Protein AF-H0E6A9-F1 (afdb_monomer_lite)

Sequence (700 aa):
MALLVPATAGAHVERPSYWPDPAPDTSISPPAGGKVPAIRDLYTALDEAPVGTTRVVCQGAVPSRTAVDAASRKLAKTRASYKKQRRAARRAKASKAKLRTLERQFRKRERKGKSAVRRARSSYAAAVAAHPSIARLRRSLDAARGAGYRFRPSEKARPLSAAEADRLLRFNERLLSACAYQEIQPAVTASGNNDRVVVMPGVYTEPTSRKKPKYDPACRKYQTFSDYPRRAGAATYTYHWYCPNDANLVAVIGRKPGTTPAPDPPRLNRRGIPDVGPCVRCNLQLEGSGLTADDTVVEAGDPKAGNSGPSAAGHAKDVAIGAQRADGFVLRNVSARHALEHGIYVIETDGYMLDRFKAFYNGEYGTLTFVSDHGVQQQCEAKGHGDSGLYPGAPPETGEQRTPGEPQRYNQEVRYCDSYHNAAGWSATNGNAVWIHHNRFYDNSLGLTTDVATSAGHPGFPGDSLLIENNEFYSNNFNVFAKGSDVKGKLPYPVGTGMWIAGGNAHIVRNNHFWDNWRRGAMLFSVPDVLVCAPGSGNVQDTCDPLKLSTSHRNRFYDNTMGRSPSGQAAPNGQDFWWDAFPLSQANCWYRNSGPGPLITSPSQLPSCNDGRDPGASIGIADLGNEGELLSCIVSFETRNYDPAQCPWFSTPPKPSARAAQRQAVARAQASPFEGKIRDFCEGRPDAPICRRLDAALEG

InterPro domains:
  IPR011050 Pectin lyase fold/virulence factor [SSF51126] (180-597)
  IPR012334 Pectin lyase fold [G3DSA:2.160.20.10] (176-577)
  IPR039448 Right handed beta helix domain [PF13229] (343-522)

Structure (mmCIF, N/CA/C/O backbone):
data_AF-H0E6A9-F1
#
_entry.id   AF-H0E6A9-F1
#
loop_
_atom_site.group_PDB
_atom_site.id
_atom_site.type_symbol
_atom_site.label_atom_id
_atom_site.label_alt_id
_atom_site.label_comp_id
_atom_site.label_asym_id
_atom_site.label_entity_id
_atom_site.label_seq_id
_atom_site.pdbx_PDB_ins_code
_atom_site.Cartn_x
_atom_site.Cartn_y
_atom_site.Cartn_z
_atom_site.occupancy
_atom_site.B_iso_or_equiv
_atom_site.auth_seq_id
_atom_site.auth_comp_id
_atom_site.auth_asym_id
_atom_site.auth_atom_id
_atom_site.pdbx_PDB_model_num
ATOM 1 N N . MET A 1 1 ? 35.174 -13.270 -7.343 1.00 34.12 1 MET A N 1
ATOM 2 C CA . MET A 1 1 ? 34.497 -13.319 -6.031 1.00 34.12 1 MET A CA 1
ATOM 3 C C . MET A 1 1 ? 34.932 -12.100 -5.236 1.00 34.12 1 MET A C 1
ATOM 5 O O . MET A 1 1 ? 36.070 -12.060 -4.801 1.00 34.12 1 MET A O 1
ATOM 9 N N . ALA A 1 2 ? 34.059 -11.106 -5.086 1.00 20.41 2 ALA A N 1
ATOM 10 C CA . ALA A 1 2 ? 34.214 -10.024 -4.120 1.00 20.41 2 ALA A CA 1
ATOM 11 C C . ALA A 1 2 ? 32.819 -9.716 -3.572 1.00 20.41 2 ALA A C 1
ATOM 13 O O . ALA A 1 2 ? 31.885 -9.421 -4.316 1.00 20.41 2 ALA A O 1
ATOM 14 N N . LEU A 1 3 ? 32.681 -9.937 -2.270 1.00 29.67 3 LEU A N 1
ATOM 15 C CA . LEU A 1 3 ? 31.459 -9.832 -1.495 1.00 29.67 3 LEU A CA 1
ATOM 16 C C . LEU A 1 3 ? 30.981 -8.378 -1.445 1.00 29.67 3 LEU A C 1
ATOM 18 O O . LEU A 1 3 ? 31.529 -7.564 -0.710 1.00 29.67 3 LEU A O 1
ATOM 22 N N . LEU A 1 4 ? 29.909 -8.064 -2.168 1.00 26.69 4 LEU A N 1
ATOM 23 C CA . LEU A 1 4 ? 29.113 -6.873 -1.886 1.00 26.69 4 LEU A CA 1
ATOM 24 C C . LEU A 1 4 ? 28.336 -7.133 -0.598 1.00 26.69 4 LEU A C 1
ATOM 26 O O . LEU A 1 4 ? 27.492 -8.018 -0.565 1.00 26.69 4 LEU A O 1
ATOM 30 N N . VAL A 1 5 ? 28.597 -6.405 0.478 1.00 22.89 5 VAL A N 1
ATOM 31 C CA . VAL A 1 5 ? 27.679 -6.340 1.622 1.00 22.89 5 VAL A CA 1
ATOM 32 C C . VAL A 1 5 ? 26.592 -5.324 1.245 1.00 22.89 5 VAL A C 1
ATOM 34 O O . VAL A 1 5 ? 26.882 -4.129 1.267 1.00 22.89 5 VAL A O 1
ATOM 37 N N . PRO A 1 6 ? 25.356 -5.717 0.868 1.00 27.22 6 PRO A N 1
ATOM 38 C CA . PRO A 1 6 ? 24.249 -4.803 1.042 1.00 27.22 6 PRO A CA 1
ATOM 39 C C . PRO A 1 6 ? 24.097 -4.619 2.552 1.00 27.22 6 PRO A C 1
ATOM 41 O O . PRO A 1 6 ? 24.268 -5.568 3.325 1.00 27.22 6 PRO A O 1
ATOM 44 N N . ALA A 1 7 ? 23.833 -3.383 2.968 1.00 26.41 7 ALA A N 1
ATOM 45 C CA . ALA A 1 7 ? 23.393 -3.083 4.319 1.00 26.41 7 ALA A CA 1
ATOM 46 C C . ALA A 1 7 ? 22.410 -4.168 4.782 1.00 26.41 7 ALA A C 1
ATOM 48 O O . ALA A 1 7 ? 21.511 -4.545 4.034 1.00 26.41 7 ALA A O 1
ATOM 49 N N . THR A 1 8 ? 22.638 -4.707 5.975 1.00 29.27 8 THR A N 1
ATOM 50 C CA . THR A 1 8 ? 21.812 -5.730 6.616 1.00 29.27 8 THR A CA 1
ATOM 51 C C . THR A 1 8 ? 20.376 -5.213 6.788 1.00 29.27 8 THR A C 1
ATOM 53 O O . THR A 1 8 ? 20.048 -4.632 7.821 1.00 29.27 8 THR A O 1
ATOM 56 N N . ALA A 1 9 ? 19.558 -5.371 5.750 1.00 36.91 9 ALA A N 1
ATOM 57 C CA . ALA A 1 9 ? 18.118 -5.147 5.710 1.00 36.91 9 ALA A CA 1
ATOM 58 C C . ALA A 1 9 ? 17.478 -6.531 5.814 1.00 36.91 9 ALA A C 1
ATOM 60 O O . ALA A 1 9 ? 17.473 -7.286 4.848 1.00 36.91 9 ALA A O 1
ATOM 61 N N . GLY A 1 10 ? 17.137 -6.958 7.027 1.00 40.38 10 GLY A N 1
ATOM 62 C CA . GLY A 1 10 ? 16.828 -8.358 7.299 1.00 40.38 10 GLY A CA 1
ATOM 63 C C . GLY A 1 10 ? 15.355 -8.740 7.161 1.00 40.38 10 GLY A C 1
ATOM 64 O O . GLY A 1 10 ? 15.066 -9.927 7.299 1.00 40.38 10 GLY A O 1
ATOM 65 N N . ALA A 1 11 ? 14.449 -7.805 6.844 1.00 44.78 11 ALA A N 1
ATOM 66 C CA . ALA A 1 11 ? 13.128 -8.162 6.314 1.00 44.78 11 ALA A CA 1
ATOM 67 C C . ALA A 1 11 ? 13.139 -8.259 4.771 1.00 44.78 11 ALA A C 1
ATOM 69 O O . ALA A 1 11 ? 12.446 -9.120 4.230 1.00 44.78 11 ALA A O 1
ATOM 70 N N . HIS A 1 12 ? 14.022 -7.511 4.097 1.00 43.16 12 HIS A N 1
ATOM 71 C CA . HIS A 1 12 ? 14.256 -7.586 2.649 1.00 43.16 12 HIS A CA 1
ATOM 72 C C . HIS A 1 12 ? 15.278 -8.654 2.204 1.00 43.16 12 HIS A C 1
ATOM 74 O O . HIS A 1 12 ? 15.504 -8.841 1.009 1.00 43.16 12 HIS A O 1
ATOM 80 N N . VAL A 1 13 ? 15.903 -9.413 3.120 1.00 51.69 13 VAL A N 1
ATOM 81 C CA . VAL A 1 13 ? 16.529 -10.688 2.721 1.00 51.69 13 VAL A CA 1
ATOM 82 C C . VAL A 1 13 ? 15.393 -11.667 2.424 1.00 51.69 13 VAL A C 1
ATOM 84 O O . VAL A 1 13 ? 14.993 -12.456 3.284 1.00 51.69 13 VAL A O 1
ATOM 87 N N . GLU A 1 14 ? 14.842 -11.558 1.217 1.00 62.97 14 GLU A N 1
ATOM 88 C CA . GLU A 1 14 ? 13.687 -12.328 0.784 1.00 62.97 14 GLU A CA 1
ATOM 89 C C . GLU A 1 14 ? 13.986 -13.815 0.923 1.00 62.97 14 GLU A C 1
ATOM 91 O O . GLU A 1 14 ? 14.928 -14.372 0.338 1.00 62.97 14 GLU A O 1
ATOM 96 N N . ARG A 1 15 ? 13.172 -14.467 1.755 1.00 80.12 15 ARG A N 1
ATOM 97 C CA . ARG A 1 15 ? 13.122 -15.918 1.746 1.00 80.12 15 ARG A CA 1
ATOM 98 C C . ARG A 1 15 ? 12.682 -16.375 0.356 1.00 80.12 15 ARG A C 1
ATOM 100 O O . ARG A 1 15 ? 11.879 -15.692 -0.287 1.00 80.12 15 ARG A O 1
ATOM 107 N N . PRO A 1 16 ? 13.091 -17.577 -0.053 1.00 84.69 16 PRO A N 1
ATOM 108 C CA . PRO A 1 16 ? 12.432 -18.263 -1.146 1.00 84.69 16 PRO A CA 1
ATOM 109 C C . PRO A 1 16 ? 10.920 -18.306 -0.905 1.00 84.69 16 PRO A C 1
ATOM 111 O O . PRO A 1 16 ? 10.467 -18.850 0.108 1.00 84.69 16 PRO A O 1
ATOM 114 N N . SER A 1 17 ? 10.167 -17.692 -1.813 1.00 88.69 17 SER A N 1
ATOM 115 C CA . SER A 1 17 ? 8.723 -17.500 -1.679 1.00 88.69 17 SER A CA 1
ATOM 116 C C . SER A 1 17 ? 7.972 -18.186 -2.820 1.00 88.69 17 SER A C 1
ATOM 118 O O . SER A 1 17 ? 8.546 -18.458 -3.879 1.00 88.69 17 SER A O 1
ATOM 120 N N . TYR A 1 18 ? 6.709 -18.529 -2.566 1.00 91.81 18 TYR A N 1
ATOM 121 C CA . TYR A 1 18 ? 5.914 -19.407 -3.425 1.00 91.81 18 TYR A CA 1
ATOM 122 C C . TYR A 1 18 ? 4.518 -18.843 -3.673 1.00 91.81 18 TYR A C 1
ATOM 124 O O . TYR A 1 18 ? 3.909 -18.253 -2.784 1.00 91.81 18 TYR A O 1
ATOM 132 N N . TRP A 1 19 ? 3.986 -19.062 -4.871 1.00 93.12 19 TRP A N 1
ATOM 133 C CA . TRP A 1 19 ? 2.619 -18.677 -5.190 1.00 93.12 19 TRP A CA 1
ATOM 134 C C . TRP A 1 19 ? 1.625 -19.542 -4.407 1.00 93.12 19 TRP A C 1
ATOM 136 O O . TRP A 1 19 ? 1.797 -20.771 -4.358 1.00 93.12 19 TRP A O 1
ATOM 146 N N . PRO A 1 20 ? 0.591 -18.936 -3.798 1.00 89.56 20 PRO A N 1
ATOM 147 C CA . PRO A 1 20 ? -0.464 -19.686 -3.141 1.00 89.56 20 PRO A CA 1
ATOM 148 C C . PRO A 1 20 ? -1.244 -20.541 -4.144 1.00 89.56 20 PRO A C 1
ATOM 150 O O . PRO A 1 20 ? -1.184 -20.333 -5.356 1.00 89.56 20 PRO A O 1
ATOM 153 N N . ASP A 1 21 ? -1.973 -21.522 -3.617 1.00 82.50 21 ASP A N 1
ATOM 154 C CA . ASP A 1 21 ? -3.003 -22.206 -4.393 1.00 82.50 21 ASP A CA 1
ATOM 155 C C . ASP A 1 21 ? -4.144 -21.205 -4.652 1.00 82.50 21 ASP A C 1
ATOM 157 O O . ASP A 1 21 ? -4.641 -20.624 -3.685 1.00 82.50 21 ASP A O 1
ATOM 161 N N . PRO A 1 22 ? -4.555 -20.968 -5.911 1.00 82.38 22 PRO A N 1
ATOM 162 C CA . PRO A 1 22 ? -5.678 -20.083 -6.206 1.00 82.38 22 PRO A CA 1
ATOM 163 C C . PRO A 1 22 ? -7.036 -20.681 -5.802 1.00 82.38 22 PRO A C 1
ATOM 165 O O . PRO A 1 22 ? -8.061 -20.017 -5.957 1.00 82.38 22 PRO A O 1
ATOM 168 N N . ALA A 1 23 ? -7.098 -21.940 -5.354 1.00 89.75 23 ALA A N 1
ATOM 169 C CA . ALA A 1 23 ? -8.316 -22.534 -4.825 1.00 89.75 23 ALA A CA 1
ATOM 170 C C . ALA A 1 23 ? -8.589 -22.057 -3.386 1.00 89.75 23 ALA A C 1
ATOM 172 O O . ALA A 1 23 ? -7.686 -22.043 -2.547 1.00 89.75 23 ALA A O 1
ATOM 173 N N . PRO A 1 24 ? -9.851 -21.732 -3.048 1.00 94.00 24 PRO A N 1
ATOM 174 C CA . PRO A 1 24 ? -10.186 -21.320 -1.697 1.00 94.00 24 PRO A CA 1
ATOM 175 C C . PRO A 1 24 ? -9.999 -22.468 -0.694 1.00 94.00 24 PRO A C 1
ATOM 177 O O . PRO A 1 24 ? -10.385 -23.613 -0.943 1.00 94.00 24 PRO A O 1
ATOM 180 N N . ASP A 1 25 ? -9.508 -22.142 0.499 1.00 94.81 25 ASP A N 1
ATOM 181 C CA . ASP A 1 25 ? -9.465 -23.053 1.637 1.00 94.81 25 ASP A CA 1
ATOM 182 C C . ASP A 1 25 ? -10.876 -23.269 2.190 1.00 94.81 25 ASP A C 1
ATOM 184 O O . ASP A 1 25 ? -11.448 -22.425 2.887 1.00 94.81 25 ASP A O 1
ATOM 188 N N . THR A 1 26 ? -11.435 -24.431 1.866 1.00 96.38 26 THR A N 1
ATOM 189 C CA . THR A 1 26 ? -12.784 -24.854 2.259 1.00 96.38 26 THR A CA 1
ATOM 190 C C . THR A 1 26 ? -12.840 -25.522 3.635 1.00 96.38 26 THR A C 1
ATOM 192 O O . THR A 1 26 ? -13.921 -25.920 4.071 1.00 96.38 26 THR A O 1
ATOM 195 N N . SER A 1 27 ? -11.715 -25.616 4.361 1.00 94.81 27 SER A N 1
ATOM 196 C CA . SER A 1 27 ? -11.695 -26.147 5.734 1.00 94.81 27 SER A CA 1
ATOM 197 C C . SER A 1 27 ? -12.315 -25.194 6.761 1.00 94.81 27 SER A C 1
ATOM 199 O O . SER A 1 27 ? -12.627 -25.604 7.882 1.00 94.81 27 SER A O 1
ATOM 201 N N . ILE A 1 28 ? -12.524 -23.929 6.384 1.00 95.81 28 ILE A N 1
ATOM 202 C CA . ILE A 1 28 ? -13.215 -22.923 7.190 1.00 95.81 28 ILE A CA 1
ATOM 203 C C . ILE A 1 28 ? -14.432 -22.368 6.446 1.00 95.81 28 ILE A C 1
ATOM 205 O O . ILE A 1 28 ? -14.509 -22.407 5.221 1.00 95.81 28 ILE A O 1
ATOM 209 N N . SER A 1 29 ? -15.403 -21.848 7.200 1.00 94.38 29 SER A N 1
ATOM 210 C CA . SER A 1 29 ? -16.614 -21.237 6.649 1.00 94.38 29 SER A CA 1
ATOM 211 C C . SER A 1 29 ? -16.754 -19.785 7.126 1.00 94.38 29 SER A C 1
ATOM 213 O O . SER A 1 29 ? -16.726 -19.560 8.342 1.00 94.38 29 SER A O 1
ATOM 215 N N . PRO A 1 30 ? -16.916 -18.807 6.213 1.00 95.06 30 PRO A N 1
ATOM 216 C CA . PRO A 1 30 ? -16.799 -18.953 4.755 1.00 95.06 30 PRO A CA 1
ATOM 217 C C . PRO A 1 30 ? -15.380 -19.384 4.314 1.00 95.06 30 PRO A C 1
ATOM 219 O O . PRO A 1 30 ? -14.433 -19.122 5.058 1.00 95.06 30 PRO A O 1
ATOM 222 N N . PRO A 1 31 ? -15.221 -20.008 3.127 1.00 97.25 31 PRO A N 1
ATOM 223 C CA . PRO A 1 31 ? -13.901 -20.338 2.586 1.00 97.25 31 PRO A CA 1
ATOM 224 C C . PRO A 1 31 ? -13.012 -19.095 2.448 1.00 97.25 31 PRO A C 1
ATOM 226 O O . PRO A 1 31 ? -13.521 -18.016 2.131 1.00 97.25 31 PRO A O 1
ATOM 229 N N . ALA A 1 32 ? -11.710 -19.240 2.693 1.00 97.25 32 ALA A N 1
ATOM 230 C CA . ALA A 1 32 ? -10.724 -18.165 2.529 1.00 97.25 32 ALA A CA 1
ATOM 231 C C . ALA A 1 32 ? -9.963 -18.299 1.209 1.00 97.25 32 ALA A C 1
ATOM 233 O O . ALA A 1 32 ? -9.689 -19.414 0.786 1.00 97.25 32 ALA A O 1
ATOM 234 N N . GLY A 1 33 ? -9.604 -17.180 0.579 1.00 96.62 33 GLY A N 1
ATOM 235 C CA . GLY A 1 33 ? -8.980 -17.184 -0.747 1.00 96.62 33 GLY A CA 1
ATOM 236 C C . GLY A 1 33 ? -9.971 -17.436 -1.893 1.00 96.62 33 GLY A C 1
ATOM 237 O O . GLY A 1 33 ? -11.189 -17.289 -1.745 1.00 96.62 33 GLY A O 1
ATOM 238 N N . GLY A 1 34 ? -9.438 -17.755 -3.066 1.00 95.62 34 GLY A N 1
ATOM 239 C CA . GLY A 1 34 ? -10.080 -17.968 -4.359 1.00 95.62 34 GLY A CA 1
ATOM 240 C C . GLY A 1 34 ? -10.665 -16.725 -5.017 1.00 95.62 34 GLY A C 1
ATOM 241 O O . GLY A 1 34 ? -11.229 -16.813 -6.107 1.00 95.62 34 GLY A O 1
ATOM 242 N N . LYS A 1 35 ? -10.631 -15.582 -4.328 1.00 96.94 35 LYS A N 1
ATOM 243 C CA . LYS A 1 35 ? -11.203 -14.310 -4.772 1.00 96.94 35 LYS A CA 1
ATOM 244 C C . LYS A 1 35 ? -10.812 -13.179 -3.833 1.00 96.94 35 LYS A C 1
ATOM 246 O O . LYS A 1 35 ? -10.443 -13.389 -2.679 1.00 96.94 35 LYS A O 1
ATOM 251 N N . VAL A 1 36 ? -11.034 -11.960 -4.308 1.00 98.00 36 VAL A N 1
ATOM 252 C CA . VAL A 1 36 ? -10.960 -10.753 -3.487 1.00 98.00 36 VAL A CA 1
ATOM 253 C C . VAL A 1 36 ? -11.974 -10.851 -2.330 1.00 98.00 36 VAL A C 1
ATOM 255 O O . VAL A 1 36 ? -13.167 -11.070 -2.584 1.00 98.00 36 VAL A O 1
ATOM 258 N N . PRO A 1 37 ? -11.555 -10.680 -1.062 1.00 97.62 37 PRO A N 1
ATOM 259 C CA . PRO A 1 37 ? -12.461 -10.747 0.077 1.00 97.62 37 PRO A CA 1
ATOM 260 C C . PRO A 1 37 ? -13.415 -9.548 0.114 1.00 97.62 37 PRO A C 1
ATOM 262 O O . PRO A 1 37 ? -13.054 -8.408 -0.190 1.00 97.62 37 PRO A O 1
ATOM 265 N N . ALA A 1 38 ? -14.653 -9.798 0.542 1.00 96.81 38 ALA A N 1
ATOM 266 C CA . ALA A 1 38 ? -15.632 -8.742 0.761 1.00 96.81 38 ALA A CA 1
ATOM 267 C C . ALA A 1 38 ? -15.358 -8.002 2.079 1.00 96.81 38 ALA A C 1
ATOM 269 O O . ALA A 1 38 ? -15.115 -8.612 3.120 1.00 96.81 38 ALA A O 1
ATOM 270 N N . ILE A 1 39 ? -15.472 -6.676 2.048 1.00 97.94 39 ILE A N 1
ATOM 271 C CA . ILE A 1 39 ? -15.332 -5.831 3.236 1.00 97.94 39 ILE A CA 1
ATOM 272 C C . ILE A 1 39 ? -16.617 -5.915 4.064 1.00 97.94 39 ILE A C 1
ATOM 274 O O . ILE A 1 39 ? -17.703 -5.599 3.574 1.00 97.94 39 ILE A O 1
ATOM 278 N N . ARG A 1 40 ? -16.498 -6.272 5.345 1.00 97.44 40 ARG A N 1
ATOM 279 C CA . ARG A 1 40 ? -17.616 -6.220 6.298 1.00 97.44 40 ARG A CA 1
ATOM 280 C C . ARG A 1 40 ? -17.833 -4.788 6.777 1.00 97.44 40 ARG A C 1
ATOM 282 O O . ARG A 1 40 ? -16.883 -4.110 7.160 1.00 97.44 40 ARG A O 1
ATOM 289 N N . ASP A 1 41 ? -19.080 -4.325 6.794 1.00 97.12 41 ASP A N 1
ATOM 290 C CA . ASP A 1 41 ? -19.422 -2.957 7.206 1.00 97.12 41 ASP A CA 1
ATOM 291 C C . ASP A 1 41 ? -19.028 -2.692 8.675 1.00 97.12 41 ASP A C 1
ATOM 293 O O . ASP A 1 41 ? -19.238 -3.543 9.547 1.00 97.12 41 ASP A O 1
ATOM 297 N N . LEU A 1 42 ? -18.462 -1.519 8.978 1.00 98.06 42 LEU A N 1
ATOM 298 C CA . LEU A 1 42 ? -18.048 -1.126 10.333 1.00 98.06 42 LEU A CA 1
ATOM 299 C C . LEU A 1 42 ? -19.191 -1.235 11.360 1.00 98.06 42 LEU A C 1
ATOM 301 O O . LEU A 1 42 ? -18.975 -1.696 12.478 1.00 98.06 42 LEU A O 1
ATOM 305 N N . TYR A 1 43 ? -20.421 -0.864 10.997 1.00 97.94 43 TYR A N 1
ATOM 306 C CA . TYR A 1 43 ? -21.578 -0.868 11.898 1.00 97.94 43 TYR A CA 1
ATOM 307 C C . TYR A 1 43 ? -22.041 -2.274 12.303 1.00 97.94 43 TYR A C 1
ATOM 309 O O . TYR A 1 43 ? -22.777 -2.402 13.283 1.00 97.94 43 TYR A O 1
ATOM 317 N N . THR A 1 44 ? -21.578 -3.317 11.606 1.00 97.31 44 THR A N 1
ATOM 318 C CA . THR A 1 44 ? -21.801 -4.725 11.984 1.00 97.31 44 THR A CA 1
ATOM 319 C C . THR A 1 44 ? -20.747 -5.248 12.963 1.00 97.31 44 THR A C 1
ATOM 321 O O . THR A 1 44 ? -20.846 -6.375 13.422 1.00 97.31 44 THR A O 1
ATOM 324 N N . ALA A 1 45 ? -19.734 -4.453 13.334 1.00 97.25 45 ALA A N 1
ATOM 325 C CA . ALA A 1 45 ? -18.637 -4.931 14.180 1.00 97.25 45 ALA A CA 1
ATOM 326 C C . ALA A 1 45 ? -19.069 -5.337 15.597 1.00 97.25 45 ALA A C 1
ATOM 328 O O . ALA A 1 45 ? -18.389 -6.126 16.237 1.00 97.25 45 ALA A O 1
ATOM 329 N N . LEU A 1 46 ? -20.181 -4.805 16.101 1.00 97.06 46 LEU A N 1
ATOM 330 C CA . LEU A 1 46 ? -20.738 -5.184 17.405 1.00 97.06 46 LEU A CA 1
ATOM 331 C C . LEU A 1 46 ? -21.960 -6.105 17.272 1.00 97.06 46 LEU A C 1
ATOM 333 O O . LEU A 1 46 ? -22.718 -6.238 18.231 1.00 97.06 46 LEU A O 1
ATOM 337 N N . ASP A 1 47 ? -22.196 -6.650 16.078 1.00 95.06 47 ASP A N 1
ATOM 338 C CA . ASP A 1 47 ? -23.185 -7.696 15.852 1.00 95.06 47 ASP A CA 1
ATOM 339 C C . ASP A 1 47 ? -22.528 -9.059 16.099 1.00 95.06 47 ASP A C 1
ATOM 341 O O . ASP A 1 47 ? -21.465 -9.344 15.552 1.00 95.06 47 ASP A O 1
ATOM 345 N N . GLU A 1 48 ? -23.151 -9.875 16.944 1.00 90.94 48 GLU A N 1
ATOM 346 C CA . GLU A 1 48 ? -22.670 -11.212 17.313 1.00 90.94 48 GLU A CA 1
ATOM 347 C C . GLU A 1 48 ? -23.262 -12.312 16.412 1.00 90.94 48 GLU A C 1
ATOM 349 O O . GLU A 1 48 ? -22.910 -13.478 16.565 1.00 90.94 48 GLU A O 1
ATOM 354 N N . ALA A 1 49 ? -24.170 -11.970 15.484 1.00 91.19 49 ALA A N 1
ATOM 355 C CA . ALA A 1 49 ? -24.781 -12.941 14.575 1.00 91.19 49 ALA A CA 1
ATOM 356 C C . ALA A 1 49 ? -23.838 -13.463 13.465 1.00 91.19 49 ALA A C 1
ATOM 358 O O . ALA A 1 49 ? -23.898 -14.660 13.168 1.00 91.19 49 ALA A O 1
ATOM 359 N N . PRO A 1 50 ? -22.985 -12.638 12.816 1.00 90.00 50 PRO A N 1
ATOM 360 C CA . PRO A 1 50 ? -22.010 -13.130 11.842 1.00 90.00 50 PRO A CA 1
ATOM 361 C C . PRO A 1 50 ? -20.915 -13.995 12.482 1.00 90.00 50 PRO A C 1
ATOM 363 O O . PRO A 1 50 ? -20.571 -13.823 13.647 1.00 90.00 50 PRO A O 1
ATOM 366 N N . VAL A 1 51 ? -20.305 -14.886 11.694 1.00 91.12 51 VAL A N 1
ATOM 367 C CA . VAL A 1 51 ? -19.170 -15.707 12.150 1.00 91.12 51 VAL A CA 1
ATOM 368 C C . VAL A 1 51 ? -17.962 -14.828 12.495 1.00 91.12 51 VAL A C 1
ATOM 370 O O . VAL A 1 51 ? -17.616 -13.902 11.754 1.00 91.12 51 VAL A O 1
ATOM 373 N N . GLY A 1 52 ? -17.286 -15.187 13.587 1.00 94.44 52 GLY A N 1
ATOM 374 C CA . GLY A 1 52 ? -16.087 -14.523 14.090 1.00 94.44 52 GLY A CA 1
ATOM 375 C C . GLY A 1 52 ? -16.370 -13.649 15.311 1.00 94.44 52 GLY A C 1
ATOM 376 O O . GLY A 1 52 ? -17.507 -13.376 15.674 1.00 94.44 52 GLY A O 1
ATOM 377 N N . THR A 1 53 ? -15.306 -13.220 15.975 1.00 97.06 53 THR A N 1
ATOM 378 C CA . THR A 1 53 ? -15.339 -12.368 17.164 1.00 97.06 53 THR A CA 1
ATOM 379 C C . THR A 1 53 ? -14.667 -11.034 16.861 1.00 97.06 53 THR A C 1
ATOM 381 O O . THR A 1 53 ? -13.555 -10.984 16.325 1.00 97.06 53 THR A O 1
ATOM 384 N N . THR A 1 54 ? -15.306 -9.937 17.264 1.00 98.50 54 THR A N 1
ATOM 385 C CA . THR A 1 54 ? -14.716 -8.598 17.182 1.00 98.50 54 THR A CA 1
ATOM 386 C C . THR A 1 54 ? -13.893 -8.282 18.421 1.00 98.50 54 THR A C 1
ATOM 388 O O . THR A 1 54 ? -14.376 -8.355 19.549 1.00 98.50 54 THR A O 1
ATOM 391 N N . ARG A 1 55 ? -12.652 -7.847 18.203 1.00 98.56 55 ARG A N 1
ATOM 392 C CA . ARG A 1 55 ? -11.765 -7.298 19.233 1.00 98.56 55 ARG A CA 1
ATOM 393 C C . ARG A 1 55 ? -11.592 -5.813 18.990 1.00 98.56 55 ARG A C 1
ATOM 395 O O . ARG A 1 55 ? -11.197 -5.405 17.901 1.00 98.56 55 ARG A O 1
ATOM 402 N N . VAL A 1 56 ? -11.891 -5.009 20.004 1.00 98.81 56 VAL A N 1
ATOM 403 C CA . VAL A 1 56 ? -11.779 -3.554 19.908 1.00 98.81 56 VAL A CA 1
ATOM 404 C C . VAL A 1 56 ? -10.516 -3.075 20.616 1.00 98.81 56 VAL A C 1
ATOM 406 O O . VAL A 1 56 ? -10.282 -3.404 21.784 1.00 98.81 56 VAL A O 1
ATOM 409 N N . VAL A 1 57 ? -9.731 -2.280 19.892 1.00 98.88 57 VAL A N 1
ATOM 410 C CA . VAL A 1 57 ? -8.505 -1.628 20.357 1.00 98.88 57 VAL A CA 1
ATOM 411 C C . VAL A 1 57 ? -8.782 -0.138 20.544 1.00 98.88 57 VAL A C 1
ATOM 413 O O . VAL A 1 57 ? -9.365 0.493 19.662 1.00 98.88 57 VAL A O 1
ATOM 416 N N . CYS A 1 58 ? -8.377 0.442 21.672 1.00 98.62 58 CYS A N 1
ATOM 417 C CA . CYS A 1 58 ? -8.528 1.873 21.932 1.00 98.62 58 CYS A CA 1
ATOM 418 C C . CYS A 1 58 ? -7.338 2.455 22.697 1.00 98.62 58 CYS A C 1
ATOM 420 O O . CYS A 1 58 ? -6.659 1.770 23.457 1.00 98.62 58 CYS A O 1
ATOM 422 N N . GLN A 1 59 ? -7.105 3.757 22.533 1.00 94.38 59 GLN A N 1
ATOM 423 C CA . GLN A 1 59 ? -6.014 4.444 23.213 1.00 94.38 59 GLN A CA 1
ATOM 424 C C . GLN A 1 59 ? -6.475 5.001 24.565 1.00 94.38 59 GLN A C 1
ATOM 426 O O . GLN A 1 59 ? -7.235 5.969 24.612 1.00 94.38 59 GLN A O 1
ATOM 431 N N . GLY A 1 60 ? -5.950 4.444 25.656 1.00 92.06 60 GLY A N 1
ATOM 432 C CA . GLY A 1 60 ? -6.233 4.888 27.023 1.00 92.06 60 GLY A CA 1
ATOM 433 C C . GLY A 1 60 ? -7.157 3.948 27.799 1.00 92.06 60 GLY A C 1
ATOM 434 O O . GLY A 1 60 ? -7.551 2.885 27.326 1.00 92.06 60 GLY A O 1
ATOM 435 N N . ALA A 1 61 ? -7.455 4.324 29.043 1.00 94.06 61 ALA A N 1
ATOM 436 C CA . ALA A 1 61 ? -8.300 3.529 29.925 1.00 94.06 61 ALA A CA 1
ATOM 437 C C . ALA A 1 61 ? -9.790 3.779 29.648 1.00 94.06 61 ALA A C 1
ATOM 439 O O . ALA A 1 61 ? -10.248 4.925 29.631 1.00 94.06 61 ALA A O 1
ATOM 440 N N . VAL A 1 62 ? -10.562 2.698 29.520 1.00 96.75 62 VAL A N 1
ATOM 441 C CA . VAL A 1 62 ? -12.012 2.764 29.305 1.00 96.75 62 VAL A CA 1
ATOM 442 C C . VAL A 1 62 ? -12.710 3.352 30.543 1.00 96.75 62 VAL A C 1
ATOM 444 O O . VAL A 1 62 ? -12.539 2.832 31.652 1.00 96.75 62 VAL A O 1
ATOM 447 N N . PRO A 1 63 ? -13.534 4.409 30.401 1.00 95.94 63 PRO A N 1
ATOM 448 C CA . PRO A 1 63 ? -14.267 4.980 31.525 1.00 95.94 63 PRO A CA 1
ATOM 449 C C . PRO A 1 63 ? -15.210 3.970 32.194 1.00 95.94 63 PRO A C 1
ATOM 451 O O . PRO A 1 63 ? -16.003 3.293 31.539 1.00 95.94 63 PRO A O 1
ATOM 454 N N . SER A 1 64 ? -15.186 3.911 33.527 1.00 94.00 64 SER A N 1
ATOM 455 C CA . SER A 1 64 ? -16.020 2.975 34.288 1.00 94.00 64 SER A CA 1
ATOM 456 C C . SER A 1 64 ? -17.467 3.457 34.450 1.00 94.00 64 SER A C 1
ATOM 458 O O . SER A 1 64 ? -17.731 4.592 34.855 1.00 94.00 64 SER A O 1
ATOM 460 N N . ARG A 1 65 ? -18.430 2.550 34.238 1.00 94.19 65 ARG A N 1
ATOM 461 C CA . ARG A 1 65 ? -19.862 2.786 34.508 1.00 94.19 65 ARG A CA 1
ATOM 462 C C . ARG A 1 65 ? -20.282 2.493 35.950 1.00 94.19 65 ARG A C 1
ATOM 464 O O . ARG A 1 65 ? -21.430 2.758 36.313 1.00 94.19 65 ARG A O 1
ATOM 471 N N . THR A 1 66 ? -19.370 2.035 36.809 1.00 95.88 66 THR A N 1
ATOM 472 C CA . THR A 1 66 ? -19.682 1.562 38.170 1.00 95.88 66 THR A CA 1
ATOM 473 C C . THR A 1 66 ? -20.481 2.571 38.997 1.00 95.88 66 THR A C 1
ATOM 475 O O . THR A 1 66 ? -21.448 2.193 39.662 1.00 95.88 66 THR A O 1
ATOM 478 N N . ALA A 1 67 ? -20.148 3.866 38.932 1.00 95.50 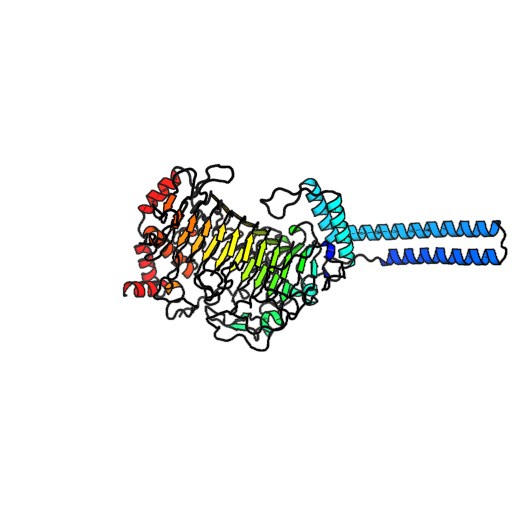67 ALA A N 1
ATOM 479 C CA . ALA A 1 67 ? -20.879 4.911 39.654 1.00 95.50 67 ALA A CA 1
ATOM 480 C C . ALA A 1 67 ? -22.320 5.094 39.139 1.00 95.50 67 ALA A C 1
ATOM 482 O O . ALA A 1 67 ? -23.253 5.268 39.932 1.00 95.50 67 ALA A O 1
ATOM 483 N N . VAL A 1 68 ? -22.518 5.017 37.818 1.00 96.25 68 VAL A N 1
ATOM 484 C CA . VAL A 1 68 ? -23.842 5.078 37.180 1.00 96.25 68 VAL A CA 1
ATOM 485 C C . VAL A 1 68 ? -24.682 3.883 37.617 1.00 96.25 68 VAL A C 1
ATOM 487 O O . VAL A 1 68 ? -25.839 4.054 38.019 1.00 96.25 68 VAL A O 1
ATOM 490 N N . ASP A 1 69 ? -24.095 2.690 37.601 1.00 96.88 69 ASP A N 1
ATOM 491 C CA . ASP A 1 69 ? -24.793 1.451 37.927 1.00 96.88 69 ASP A CA 1
ATOM 492 C C . ASP A 1 69 ? -25.120 1.368 39.418 1.00 96.88 69 ASP A C 1
ATOM 494 O O . ASP A 1 69 ? -26.243 1.028 39.794 1.00 96.88 69 ASP A O 1
ATOM 498 N N . ALA A 1 70 ? -24.191 1.765 40.291 1.00 97.31 70 ALA A N 1
ATOM 499 C CA . ALA A 1 70 ? -24.420 1.843 41.729 1.00 97.31 70 ALA A CA 1
ATOM 500 C C . ALA A 1 70 ? -25.551 2.829 42.072 1.00 97.31 70 ALA A C 1
ATOM 502 O O . ALA A 1 70 ? -26.467 2.489 42.833 1.00 97.31 70 ALA A O 1
ATOM 503 N N . ALA A 1 71 ? -25.544 4.026 41.472 1.00 96.81 71 ALA A N 1
ATOM 504 C CA . ALA A 1 71 ? -26.609 5.010 41.654 1.00 96.81 71 ALA A CA 1
ATOM 505 C C . ALA A 1 71 ? -27.962 4.492 41.130 1.00 96.81 71 ALA A C 1
ATOM 507 O O . ALA A 1 71 ? -28.991 4.651 41.798 1.00 96.81 71 ALA A O 1
ATOM 508 N N . SER A 1 72 ? -27.958 3.819 39.975 1.00 97.38 72 SER A N 1
ATOM 509 C CA . SER A 1 72 ? -29.159 3.252 39.348 1.00 97.38 72 SER A CA 1
ATOM 510 C C . SER A 1 72 ? -29.747 2.111 40.182 1.00 97.38 72 SER A C 1
ATOM 512 O O . SER A 1 72 ? -30.945 2.124 40.482 1.00 97.38 72 SER A O 1
ATOM 514 N N . ARG A 1 73 ? -28.907 1.188 40.671 1.00 97.88 73 ARG A N 1
ATOM 515 C CA . ARG A 1 73 ? -29.306 0.116 41.600 1.00 97.88 73 ARG A CA 1
ATOM 516 C C . ARG A 1 73 ? -29.887 0.679 42.898 1.00 97.88 73 ARG A C 1
ATOM 518 O O . ARG A 1 73 ? -30.922 0.203 43.366 1.00 97.88 73 ARG A O 1
ATOM 525 N N . LYS A 1 74 ? -29.282 1.726 43.473 1.00 97.31 74 LYS A N 1
ATOM 526 C CA . LYS A 1 74 ? -29.789 2.385 44.693 1.00 97.31 74 LYS A CA 1
ATOM 527 C C . LYS A 1 74 ? -31.160 3.036 44.475 1.00 97.31 74 LYS A C 1
ATOM 529 O O . LYS A 1 74 ? -32.046 2.921 45.330 1.00 97.31 74 LYS A O 1
ATOM 534 N N . LEU A 1 75 ? -31.367 3.685 43.328 1.00 97.38 75 LEU A N 1
ATOM 535 C CA . LEU A 1 75 ? -32.669 4.238 42.948 1.00 97.38 75 LEU A CA 1
ATOM 536 C C . LEU A 1 75 ? -33.721 3.131 42.756 1.00 97.38 75 LEU A C 1
ATOM 538 O O . LEU A 1 75 ? -34.836 3.257 43.268 1.00 97.38 75 LEU A O 1
ATOM 542 N N . ALA A 1 76 ? -33.364 2.025 42.096 1.00 97.38 76 ALA A N 1
ATOM 543 C CA . ALA A 1 76 ? -34.243 0.866 41.929 1.00 97.38 76 ALA A CA 1
ATOM 544 C C . ALA A 1 76 ? -34.651 0.252 43.282 1.00 97.38 76 ALA A C 1
ATOM 546 O O . ALA A 1 76 ? -35.844 0.072 43.540 1.00 97.38 76 ALA A O 1
ATOM 547 N N . LYS A 1 77 ? -33.692 0.047 44.200 1.00 97.19 77 LYS A N 1
ATOM 548 C CA . LYS A 1 77 ? -33.961 -0.411 45.578 1.00 97.19 77 LYS A CA 1
ATOM 549 C C . LYS A 1 77 ? -34.883 0.548 46.339 1.00 97.19 77 LYS A C 1
ATOM 551 O O . LYS A 1 77 ? -35.792 0.103 47.034 1.00 97.19 77 LYS A O 1
ATOM 556 N N . THR A 1 78 ? -34.708 1.862 46.167 1.00 96.25 78 THR A N 1
ATOM 557 C CA . THR A 1 78 ? -35.582 2.882 46.780 1.00 96.25 78 THR A CA 1
ATOM 558 C C . THR A 1 78 ? -37.029 2.752 46.289 1.00 96.25 78 THR A C 1
ATOM 560 O O . THR A 1 78 ? -37.961 2.783 47.095 1.00 96.25 78 THR A O 1
ATOM 563 N N . ARG A 1 79 ? -37.230 2.550 44.979 1.00 97.12 79 ARG A N 1
ATOM 564 C CA . ARG A 1 79 ? -38.555 2.320 44.373 1.00 97.12 79 ARG A CA 1
ATOM 565 C C . ARG A 1 79 ? -39.192 1.015 44.848 1.00 97.12 79 ARG A C 1
ATOM 567 O O . ARG A 1 79 ? -40.374 1.005 45.187 1.00 97.12 79 ARG A O 1
ATOM 574 N N . ALA A 1 80 ? -38.419 -0.067 44.908 1.00 97.00 80 ALA A N 1
ATOM 575 C CA . ALA A 1 80 ? -38.890 -1.361 45.399 1.00 97.00 80 ALA A CA 1
ATOM 576 C C . ALA A 1 80 ? -39.291 -1.299 46.885 1.00 97.00 80 ALA A C 1
ATOM 578 O O . ALA A 1 80 ? -40.376 -1.753 47.253 1.00 97.00 80 ALA A O 1
ATOM 579 N N . SER A 1 81 ? -38.467 -0.660 47.723 1.00 96.31 81 SER A N 1
ATOM 580 C CA . SER A 1 81 ? -38.741 -0.472 49.153 1.00 96.31 81 SER A CA 1
ATOM 581 C C . SER A 1 81 ? -40.028 0.324 49.389 1.00 96.31 81 SER A C 1
ATOM 583 O O . SER A 1 81 ? -40.887 -0.113 50.153 1.00 96.31 81 SER A O 1
ATOM 585 N N . TYR A 1 82 ? -40.243 1.421 48.652 1.00 96.50 82 TYR A N 1
ATOM 586 C CA . TYR A 1 82 ? -41.498 2.174 48.726 1.00 96.50 82 TYR A CA 1
ATOM 587 C C . TYR A 1 82 ? -42.717 1.337 48.313 1.00 96.50 82 TYR A C 1
ATOM 589 O O . TYR A 1 82 ? -43.730 1.361 49.013 1.00 96.50 82 TYR A O 1
ATOM 597 N N . LYS A 1 83 ? -42.629 0.547 47.228 1.00 96.31 83 LYS A N 1
ATOM 598 C CA . LYS A 1 83 ? -43.715 -0.371 46.830 1.00 96.31 83 LYS A CA 1
ATOM 599 C C . LYS A 1 83 ? -44.057 -1.351 47.962 1.00 96.31 83 LYS A C 1
ATOM 601 O O . LYS A 1 83 ? -45.239 -1.541 48.254 1.00 96.31 83 LYS A O 1
ATOM 606 N N . LYS A 1 84 ? -43.047 -1.923 48.632 1.00 96.44 84 LYS A N 1
ATOM 607 C CA . LYS A 1 84 ? -43.228 -2.830 49.782 1.00 96.44 84 LYS A CA 1
ATOM 608 C C . LYS A 1 84 ? -43.875 -2.115 50.974 1.00 96.44 84 LYS A C 1
ATOM 610 O O . LYS A 1 84 ? -44.892 -2.583 51.479 1.00 96.44 84 LYS A O 1
ATOM 615 N N . GLN A 1 85 ? -43.348 -0.957 51.373 1.00 95.19 85 GLN A N 1
ATOM 616 C CA . GLN A 1 85 ? -43.872 -0.167 52.494 1.00 95.19 85 GLN A CA 1
ATOM 617 C C . GLN A 1 85 ? -45.312 0.301 52.255 1.00 95.19 85 GLN A C 1
ATOM 619 O O . GLN A 1 85 ? -46.151 0.206 53.146 1.00 95.19 85 GLN A O 1
ATOM 624 N N . ARG A 1 86 ? -45.632 0.750 51.036 1.00 95.25 86 ARG A N 1
ATOM 625 C CA . ARG A 1 86 ? -46.987 1.178 50.667 1.00 95.25 86 ARG A CA 1
ATOM 626 C C . ARG A 1 86 ? -47.983 0.018 50.711 1.00 95.25 86 ARG A C 1
ATOM 628 O O . ARG A 1 86 ? -49.101 0.209 51.181 1.00 95.25 86 ARG A O 1
ATOM 635 N N . ARG A 1 87 ? -47.593 -1.178 50.249 1.00 94.94 87 ARG A N 1
ATOM 636 C CA . ARG A 1 87 ? -48.418 -2.398 50.361 1.00 94.94 87 ARG A CA 1
ATOM 637 C C . ARG A 1 87 ? -48.660 -2.777 51.824 1.00 94.94 87 ARG A C 1
ATOM 639 O O . ARG A 1 87 ? -49.804 -3.020 52.190 1.00 94.94 87 ARG A O 1
ATOM 646 N N . ALA A 1 88 ? -47.616 -2.767 52.654 1.00 94.44 88 ALA A N 1
ATOM 647 C CA . ALA A 1 88 ? -47.728 -3.061 54.083 1.00 94.44 88 ALA A CA 1
ATOM 648 C C . ALA A 1 88 ? -48.637 -2.053 54.810 1.00 94.44 88 ALA A C 1
ATOM 650 O O . ALA A 1 88 ? -49.555 -2.454 55.518 1.00 94.44 88 ALA A O 1
ATOM 651 N N . ALA A 1 89 ? -48.460 -0.752 54.559 1.00 92.00 89 ALA A N 1
ATOM 652 C CA . ALA A 1 89 ? -49.302 0.295 55.133 1.00 92.00 89 ALA A CA 1
ATOM 653 C C . ALA A 1 89 ? -50.779 0.157 54.719 1.00 92.00 89 ALA A C 1
ATOM 655 O O . ALA A 1 89 ? -51.665 0.368 55.541 1.00 92.00 89 ALA A O 1
ATOM 656 N N . ARG A 1 90 ? -51.054 -0.237 53.466 1.00 92.44 90 ARG A N 1
ATOM 657 C CA . ARG A 1 90 ? -52.421 -0.526 53.000 1.00 92.44 90 ARG A CA 1
ATOM 658 C C . ARG A 1 90 ? -53.034 -1.738 53.703 1.00 92.44 90 ARG A C 1
ATOM 660 O O . ARG A 1 90 ? -54.176 -1.647 54.135 1.00 92.44 90 ARG A O 1
ATOM 667 N N . ARG A 1 91 ? -52.284 -2.838 53.849 1.00 94.38 91 ARG A N 1
ATOM 668 C CA . ARG A 1 91 ? -52.741 -4.034 54.584 1.00 94.38 91 ARG A CA 1
ATOM 669 C C . ARG A 1 91 ? -53.058 -3.717 56.046 1.00 94.38 91 ARG A C 1
ATOM 671 O O . ARG A 1 91 ? -54.065 -4.176 56.560 1.00 94.38 91 ARG A O 1
ATOM 678 N N . ALA A 1 92 ? -52.252 -2.867 56.674 1.00 93.50 92 ALA A N 1
ATOM 679 C CA . ALA A 1 92 ? -52.451 -2.410 58.048 1.00 93.50 92 ALA A CA 1
ATOM 680 C C . ALA A 1 92 ? -53.519 -1.302 58.203 1.00 93.50 92 ALA A C 1
ATOM 682 O O . ALA A 1 92 ? -53.541 -0.636 59.234 1.00 93.50 92 ALA A O 1
ATOM 683 N N . LYS A 1 93 ? -54.353 -1.040 57.181 1.00 94.19 93 LYS A N 1
ATOM 684 C CA . LYS A 1 93 ? -55.389 0.015 57.182 1.00 94.19 93 LYS A CA 1
ATOM 685 C C . LYS A 1 93 ? -54.867 1.397 57.629 1.00 94.19 93 LYS A C 1
ATOM 687 O O . LYS A 1 93 ? -55.562 2.155 58.299 1.00 94.19 93 LYS A O 1
ATOM 692 N N . ALA A 1 94 ? -53.630 1.744 57.257 1.00 89.75 94 ALA A N 1
ATOM 693 C CA . ALA A 1 94 ? -53.018 3.018 57.634 1.00 89.75 94 ALA A CA 1
ATOM 694 C C . ALA A 1 94 ? -53.840 4.224 57.143 1.00 89.75 94 ALA A C 1
ATOM 696 O O . ALA A 1 94 ? -54.325 4.236 56.009 1.00 89.75 94 ALA A O 1
ATOM 697 N N . SER A 1 95 ? -53.920 5.274 57.968 1.00 94.12 95 SER A N 1
ATOM 698 C CA . SER A 1 95 ? -54.664 6.496 57.642 1.00 94.12 95 SER A CA 1
ATOM 699 C C . SER A 1 95 ? -54.177 7.161 56.346 1.00 94.12 95 SER A C 1
ATOM 701 O O . SER A 1 95 ? -53.000 7.073 55.967 1.00 94.12 95 SER A O 1
ATOM 703 N N . LYS A 1 96 ? -55.074 7.905 55.676 1.00 92.25 96 LYS A N 1
ATOM 704 C CA . LYS A 1 96 ? -54.732 8.700 54.477 1.00 92.25 96 LYS A CA 1
ATOM 705 C C . LYS A 1 96 ? -53.534 9.627 54.734 1.00 92.25 96 LYS A C 1
ATOM 707 O O . LYS A 1 96 ? -52.668 9.752 53.869 1.00 92.25 96 LYS A O 1
ATOM 712 N N . ALA A 1 97 ? -53.444 10.221 55.927 1.00 93.50 97 ALA A N 1
ATOM 713 C CA . ALA A 1 97 ? -52.320 11.065 56.331 1.00 93.50 97 ALA A CA 1
ATOM 714 C C . ALA A 1 97 ? -50.985 10.294 56.345 1.00 93.50 97 ALA A C 1
ATOM 716 O O . ALA A 1 97 ? -50.003 10.753 55.760 1.00 93.50 97 ALA A O 1
ATOM 717 N N . LYS A 1 98 ? -50.955 9.079 56.912 1.00 91.44 98 LYS A N 1
ATOM 718 C CA . LYS A 1 98 ? -49.748 8.233 56.960 1.00 91.44 98 LYS A CA 1
ATOM 719 C C . LYS A 1 98 ? -49.282 7.810 55.563 1.00 91.44 98 LYS A C 1
ATOM 721 O O . LYS A 1 98 ? -48.085 7.852 55.274 1.00 91.44 98 LYS A O 1
ATOM 726 N N . LEU A 1 99 ? -50.216 7.469 54.669 1.00 91.31 99 LEU A N 1
ATOM 727 C CA . LEU A 1 99 ? -49.905 7.154 53.268 1.00 91.31 99 LEU A CA 1
ATOM 728 C C . LEU A 1 99 ? -49.343 8.369 52.506 1.00 91.31 99 LEU A C 1
ATOM 730 O O . LEU A 1 99 ? -48.362 8.217 51.774 1.00 91.31 99 LEU A O 1
ATOM 734 N N . ARG A 1 100 ? -49.904 9.571 52.716 1.00 94.31 100 ARG A N 1
ATOM 735 C CA . ARG A 1 100 ? -49.388 10.827 52.135 1.00 94.31 100 ARG A CA 1
ATOM 736 C C . ARG A 1 100 ? -47.973 11.144 52.625 1.00 94.31 100 ARG A C 1
ATOM 738 O O . ARG A 1 100 ? -47.113 11.496 51.818 1.00 94.31 100 ARG A O 1
ATOM 745 N N . THR A 1 101 ? -47.699 10.965 53.918 1.00 94.75 101 THR A N 1
ATOM 746 C CA . THR A 1 101 ? -46.355 11.160 54.488 1.00 94.75 101 THR A CA 1
ATOM 747 C C . THR A 1 101 ? -45.338 10.195 53.880 1.00 94.75 101 THR A C 1
ATOM 749 O O . THR A 1 101 ? -44.268 10.631 53.447 1.00 94.75 101 THR A O 1
ATOM 752 N N . LEU A 1 102 ? -45.686 8.906 53.770 1.00 93.56 102 LEU A N 1
ATOM 753 C CA . LEU A 1 102 ? -44.844 7.892 53.126 1.00 93.56 102 LEU A CA 1
ATOM 754 C C . LEU A 1 102 ? -44.509 8.280 51.675 1.00 93.56 102 LEU A C 1
ATOM 756 O O . LEU A 1 102 ? -43.358 8.197 51.245 1.00 93.56 102 LEU A O 1
ATOM 760 N N . GLU A 1 103 ? -45.510 8.734 50.919 1.00 95.50 103 GLU A N 1
ATOM 761 C CA . GLU A 1 103 ? -45.325 9.171 49.537 1.00 95.50 103 GLU A CA 1
ATOM 762 C C . GLU A 1 103 ? -44.440 10.418 49.430 1.00 95.50 103 GLU A C 1
ATOM 764 O O . GLU A 1 103 ? -43.522 10.445 48.608 1.00 95.50 103 GLU A O 1
ATOM 769 N N . ARG A 1 104 ? -44.640 11.426 50.288 1.00 96.19 104 ARG A N 1
ATOM 770 C CA . ARG A 1 104 ? -43.795 12.631 50.327 1.00 96.19 104 ARG A CA 1
ATOM 771 C C . ARG A 1 104 ? -42.331 12.280 50.617 1.00 96.19 104 ARG A C 1
ATOM 773 O O . ARG A 1 104 ? -41.431 12.775 49.932 1.00 96.19 104 ARG A O 1
ATOM 780 N N . GLN A 1 105 ? -42.084 11.396 51.586 1.00 94.50 105 GLN A N 1
ATOM 781 C CA . GLN A 1 105 ? -40.737 10.913 51.910 1.00 94.50 105 GLN A CA 1
ATOM 782 C C . GLN A 1 105 ? -40.109 10.142 50.740 1.00 94.50 105 GLN A C 1
ATOM 784 O O . GLN A 1 105 ? -38.943 10.375 50.402 1.00 94.50 105 GLN A O 1
ATOM 789 N N . PHE A 1 106 ? -40.882 9.272 50.082 1.00 96.81 106 PHE A N 1
ATOM 790 C CA . PHE A 1 106 ? -40.435 8.568 48.883 1.00 96.81 106 PHE A CA 1
ATOM 791 C C . PHE A 1 106 ? -40.085 9.535 47.751 1.00 96.81 106 PHE A C 1
ATOM 793 O O . PHE A 1 106 ? -38.978 9.445 47.229 1.00 96.81 106 PHE A O 1
ATOM 800 N N . ARG A 1 107 ? -40.955 10.497 47.414 1.00 96.94 107 ARG A N 1
ATOM 801 C CA . ARG A 1 107 ? -40.699 11.486 46.350 1.00 96.94 107 ARG A CA 1
ATOM 802 C C . ARG A 1 107 ? -39.398 12.256 46.596 1.00 96.94 107 ARG A C 1
ATOM 804 O O . ARG A 1 107 ? -38.609 12.427 45.668 1.00 96.94 107 ARG A O 1
ATOM 811 N N . LYS A 1 108 ? -39.112 12.652 47.846 1.00 96.62 108 LYS A N 1
ATOM 812 C CA . LYS A 1 108 ? -37.836 13.300 48.215 1.00 96.62 108 LYS A CA 1
ATOM 813 C C . LYS A 1 108 ? -36.634 12.382 47.952 1.00 96.62 108 LYS A C 1
ATOM 815 O O . LYS A 1 108 ? -35.661 12.807 47.324 1.00 96.62 108 LYS A O 1
ATOM 820 N N . ARG A 1 109 ? -36.698 11.120 48.396 1.00 96.19 109 ARG A N 1
ATOM 821 C CA . ARG A 1 109 ? -35.630 10.123 48.175 1.00 96.19 109 ARG A CA 1
ATOM 822 C C . ARG A 1 109 ? -35.455 9.785 46.694 1.00 96.19 109 ARG A C 1
ATOM 824 O O . ARG A 1 109 ? -34.323 9.703 46.226 1.00 96.19 109 ARG A O 1
ATOM 831 N N . GLU A 1 110 ? -36.549 9.653 45.947 1.00 97.44 110 GLU A N 1
ATOM 832 C CA . GLU A 1 110 ? -36.531 9.396 44.508 1.00 97.44 110 GLU A CA 1
ATOM 833 C C . GLU A 1 110 ? -35.898 10.567 43.750 1.00 97.44 110 GLU A C 1
ATOM 835 O O . GLU A 1 110 ? -35.032 10.342 42.909 1.00 97.44 110 GLU A O 1
ATOM 840 N N . ARG A 1 111 ? -36.249 11.817 44.084 1.00 97.38 111 ARG A N 1
ATOM 841 C CA . ARG A 1 111 ? -35.647 13.015 43.474 1.00 97.38 111 ARG A CA 1
ATOM 842 C C . ARG A 1 111 ? -34.138 13.075 43.735 1.00 97.38 111 ARG A C 1
ATOM 844 O O . ARG A 1 111 ? -33.373 13.311 42.800 1.00 97.38 111 ARG A O 1
ATOM 851 N N . LYS A 1 112 ? -33.695 12.773 44.965 1.00 96.31 112 LYS A N 1
ATOM 852 C CA . LYS A 1 112 ? -32.261 12.666 45.308 1.00 96.31 112 LYS A CA 1
ATOM 853 C C . LYS A 1 112 ? -31.573 11.545 44.519 1.00 96.31 112 LYS A C 1
ATOM 855 O O . LYS A 1 112 ? -30.487 11.761 43.989 1.00 96.31 112 LYS A O 1
ATOM 860 N N . GLY A 1 113 ? -32.210 10.379 44.396 1.00 97.00 113 GLY A N 1
ATOM 861 C CA . GLY A 1 113 ? -31.693 9.247 43.622 1.00 97.00 113 GLY A CA 1
ATOM 862 C C . GLY A 1 113 ? -31.588 9.539 42.121 1.00 97.00 113 GLY A C 1
ATOM 863 O O . GLY A 1 113 ? -30.534 9.315 41.537 1.00 97.00 113 GLY A O 1
ATOM 864 N N . LYS A 1 114 ? -32.625 10.127 41.506 1.00 97.88 114 LYS A N 1
ATOM 865 C CA . LYS A 1 114 ? -32.604 10.590 40.104 1.00 97.88 114 LYS A CA 1
ATOM 866 C C . LYS A 1 114 ? -31.490 11.613 39.870 1.00 97.88 114 LYS A C 1
ATOM 868 O O . LYS A 1 114 ? -30.757 11.507 38.893 1.00 97.88 114 LYS A O 1
ATOM 873 N N . SER A 1 115 ? -31.329 12.568 40.788 1.00 97.81 115 SER A N 1
ATOM 874 C CA . SER A 1 115 ? -30.258 13.571 40.737 1.00 97.81 115 SER A CA 1
ATOM 875 C C . SER A 1 115 ? -28.862 12.934 40.815 1.00 97.81 115 SER A C 1
ATOM 877 O O . SER A 1 115 ? -27.979 13.312 40.049 1.00 97.81 115 SER A O 1
ATOM 879 N N . ALA A 1 116 ? -28.673 11.928 41.678 1.00 97.19 116 ALA A N 1
ATOM 880 C CA . ALA A 1 116 ? -27.419 11.180 41.773 1.00 97.19 116 ALA A CA 1
ATOM 881 C C . ALA A 1 116 ? -27.107 10.396 40.487 1.00 97.19 116 ALA A C 1
ATOM 883 O O . ALA A 1 116 ? -25.991 10.487 39.987 1.00 97.19 116 ALA A O 1
ATOM 884 N N . VAL A 1 117 ? -28.098 9.702 39.911 1.00 97.81 117 VAL A N 1
ATOM 885 C CA . VAL A 1 117 ? -27.949 9.017 38.613 1.00 97.81 117 VAL A CA 1
ATOM 886 C C . VAL A 1 117 ? -27.592 10.014 37.510 1.00 97.81 117 VAL A C 1
ATOM 888 O O . VAL A 1 117 ? -26.680 9.752 36.734 1.00 97.81 117 VAL A O 1
ATOM 891 N N . ARG A 1 118 ? -28.260 11.176 37.456 1.00 97.69 118 ARG A N 1
ATOM 892 C CA . ARG A 1 118 ? -27.966 12.222 36.464 1.00 97.69 118 ARG A CA 1
ATOM 893 C C . ARG A 1 118 ? -26.532 12.739 36.584 1.00 97.69 118 ARG A C 1
ATOM 895 O O . ARG A 1 118 ? -25.856 12.834 35.569 1.00 97.69 118 ARG A O 1
ATOM 902 N N . ARG A 1 119 ? -26.057 13.031 37.802 1.00 97.62 119 ARG A N 1
ATOM 903 C CA . ARG A 1 119 ? -24.663 13.459 38.026 1.00 97.62 119 ARG A CA 1
ATOM 904 C C . ARG A 1 119 ? -23.662 12.383 37.615 1.00 97.62 119 ARG A C 1
ATOM 906 O O . ARG A 1 119 ? -22.727 12.693 36.888 1.00 97.62 119 ARG A O 1
ATOM 913 N N . ALA A 1 120 ? -23.893 11.131 38.011 1.00 97.31 120 ALA A N 1
ATOM 914 C CA . ALA A 1 120 ? -23.026 10.019 37.627 1.00 97.31 120 ALA A CA 1
ATOM 915 C C . ALA A 1 120 ? -22.977 9.839 36.100 1.00 97.31 120 ALA A C 1
ATOM 917 O O . ALA A 1 120 ? -21.900 9.679 35.540 1.00 97.31 120 ALA A O 1
ATOM 918 N N . ARG A 1 121 ? -24.127 9.933 35.412 1.00 97.25 121 ARG A N 1
ATOM 919 C CA . ARG A 1 121 ? -24.194 9.879 33.942 1.00 97.25 121 ARG A CA 1
ATOM 920 C C . ARG A 1 121 ? -23.458 11.040 33.284 1.00 97.25 121 ARG A C 1
ATOM 922 O O . ARG A 1 121 ? -22.747 10.809 32.321 1.00 97.25 121 ARG A O 1
ATOM 929 N N . SER A 1 122 ? -23.611 12.256 33.805 1.00 97.06 122 SER A N 1
ATOM 930 C CA . SER A 1 122 ? -22.912 13.438 33.290 1.00 97.06 122 SER A CA 1
ATOM 931 C C . SER A 1 122 ? -21.396 13.301 33.428 1.00 97.06 122 SER A C 1
ATOM 933 O O . SER A 1 122 ? -20.674 13.616 32.492 1.00 97.06 122 SER A O 1
ATOM 935 N N . SER A 1 123 ? -20.920 12.803 34.572 1.00 97.31 123 SER A N 1
ATOM 936 C CA . SER A 1 123 ? -19.493 12.555 34.802 1.00 97.31 123 SER A CA 1
ATOM 937 C C . SER A 1 123 ? -18.955 11.448 33.893 1.00 97.31 123 SER A C 1
ATOM 939 O O . SER A 1 123 ? -17.907 11.630 33.283 1.00 97.31 123 SER A O 1
ATOM 941 N N . TYR A 1 124 ? -19.696 10.347 33.727 1.00 97.12 124 TYR A N 1
ATOM 942 C CA . TYR A 1 124 ? -19.337 9.288 32.781 1.00 97.12 124 TYR A CA 1
ATOM 943 C C . TYR A 1 124 ? -19.293 9.797 31.333 1.00 97.12 124 TYR A C 1
ATOM 945 O O . TYR A 1 124 ? -18.327 9.537 30.629 1.00 97.12 124 TYR A O 1
ATOM 953 N N . ALA A 1 125 ? -20.293 10.570 30.899 1.00 96.50 125 ALA A N 1
ATOM 954 C CA . ALA A 1 125 ? -20.326 11.148 29.556 1.00 96.50 125 ALA A CA 1
ATOM 955 C C . ALA A 1 125 ? -19.159 12.117 29.314 1.00 96.50 125 ALA A C 1
ATOM 957 O O . ALA A 1 125 ? -18.553 12.079 28.249 1.00 96.50 125 ALA A O 1
ATOM 958 N N . ALA A 1 126 ? -18.800 12.937 30.309 1.00 97.25 126 ALA A N 1
ATOM 959 C CA . ALA A 1 126 ? -17.621 13.798 30.232 1.00 97.25 126 ALA A CA 1
ATOM 960 C C . ALA A 1 126 ? -16.324 12.979 30.114 1.00 97.25 126 ALA A C 1
ATOM 962 O O . ALA A 1 126 ? -15.472 13.309 29.297 1.00 97.25 126 ALA A O 1
ATOM 963 N N . ALA A 1 127 ? -16.200 11.879 30.866 1.00 97.62 127 ALA A N 1
ATOM 964 C CA . ALA A 1 127 ? -15.052 10.978 30.771 1.00 97.62 127 ALA A CA 1
ATOM 965 C C . ALA A 1 127 ? -14.967 10.272 29.404 1.00 97.62 127 ALA A C 1
ATOM 967 O O . ALA A 1 127 ? -13.881 10.159 28.846 1.00 97.62 127 ALA A O 1
ATOM 968 N N . VAL A 1 128 ? -16.101 9.843 28.836 1.00 97.94 128 VAL A N 1
ATOM 969 C CA . VAL A 1 128 ? -16.169 9.284 27.473 1.00 97.94 128 VAL A CA 1
ATOM 970 C C . VAL A 1 128 ? -15.769 10.329 26.435 1.00 97.94 128 VAL A C 1
ATOM 972 O O . VAL A 1 128 ? -14.940 10.042 25.579 1.00 97.94 128 VAL A O 1
ATOM 975 N N . ALA A 1 129 ? -16.298 11.551 26.528 1.00 97.00 129 ALA A N 1
ATOM 976 C CA . ALA A 1 129 ? -15.962 12.631 25.602 1.00 97.00 129 ALA A CA 1
ATOM 977 C C . ALA A 1 129 ? -14.478 13.036 25.673 1.00 97.00 129 ALA A C 1
ATOM 979 O O . ALA A 1 129 ? -13.895 13.381 24.647 1.00 97.00 129 ALA A O 1
ATOM 980 N N . ALA A 1 130 ? -13.872 12.967 26.862 1.00 97.44 130 ALA A N 1
ATOM 981 C CA . ALA A 1 130 ? -12.455 13.249 27.088 1.00 97.44 130 ALA A CA 1
ATOM 982 C C . ALA A 1 130 ? -11.522 12.074 26.739 1.00 97.44 130 ALA A C 1
ATOM 984 O O . ALA A 1 130 ? -10.305 12.257 26.718 1.00 97.44 130 ALA A O 1
ATOM 985 N N . HIS A 1 131 ? -12.055 10.876 26.470 1.00 98.50 131 HIS A N 1
ATOM 986 C CA . HIS A 1 131 ? -11.239 9.714 26.121 1.00 98.50 131 HIS A CA 1
ATOM 987 C C . HIS A 1 131 ? -10.435 9.990 24.837 1.00 98.50 131 HIS A C 1
ATOM 989 O O . HIS A 1 131 ? -11.033 10.459 23.863 1.00 98.50 131 HIS A O 1
ATOM 995 N N . PRO A 1 132 ? -9.125 9.671 24.768 1.00 98.31 132 PRO A N 1
ATOM 996 C CA . PRO A 1 132 ? -8.264 10.062 23.647 1.00 98.31 132 PRO A CA 1
ATOM 997 C C . PRO A 1 132 ? -8.822 9.692 22.270 1.00 98.31 132 PRO A C 1
ATOM 999 O O . PRO A 1 132 ? -8.875 10.545 21.381 1.00 98.31 132 PRO A O 1
ATOM 1002 N N . SER A 1 133 ? -9.322 8.461 22.114 1.00 98.56 133 SER A N 1
ATOM 1003 C CA . SER A 1 133 ? -9.916 8.013 20.848 1.00 98.56 133 SER A CA 1
ATOM 1004 C C . SER A 1 133 ? -11.198 8.755 20.465 1.00 98.56 133 SER A C 1
ATOM 1006 O O . SER A 1 133 ? -11.386 9.104 19.302 1.00 98.56 133 SER A O 1
ATOM 1008 N N . ILE A 1 134 ? -12.070 9.059 21.431 1.00 98.69 134 ILE A N 1
ATOM 1009 C CA . ILE A 1 134 ? -13.311 9.805 21.170 1.00 98.69 134 ILE A CA 1
ATOM 1010 C C . ILE A 1 134 ? -13.001 11.273 20.879 1.00 98.69 134 ILE A C 1
ATOM 1012 O O . ILE A 1 134 ? -13.572 11.853 19.960 1.00 98.69 134 ILE A O 1
ATOM 1016 N N . ALA A 1 135 ? -12.066 11.870 21.617 1.00 98.44 135 ALA A N 1
ATOM 1017 C CA . ALA A 1 135 ? -11.636 13.242 21.400 1.00 98.44 135 ALA A CA 1
ATOM 1018 C C . ALA A 1 135 ? -10.984 13.423 20.018 1.00 98.44 135 ALA A C 1
ATOM 1020 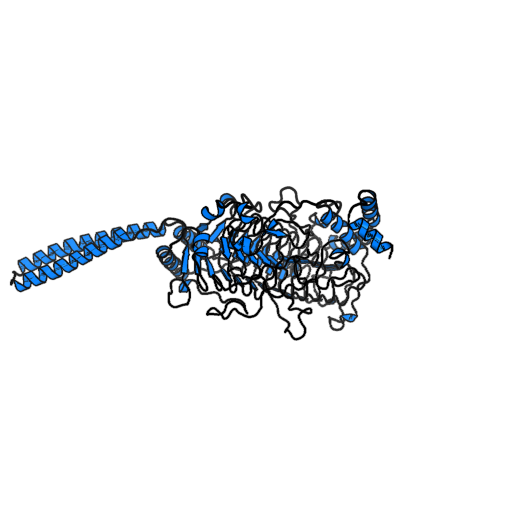O O . ALA A 1 135 ? -11.247 14.422 19.349 1.00 98.44 135 ALA A O 1
ATOM 1021 N N . ARG A 1 136 ? -10.164 12.459 19.569 1.00 98.25 136 ARG A N 1
ATOM 1022 C CA . ARG A 1 136 ? -9.587 12.462 18.215 1.00 98.25 136 ARG A CA 1
ATOM 1023 C C . ARG A 1 136 ? -10.675 12.383 17.148 1.00 98.25 136 ARG A C 1
ATOM 1025 O O . ARG A 1 136 ? -10.690 13.239 16.269 1.00 98.25 136 ARG A O 1
ATOM 1032 N N . LEU A 1 137 ? -11.617 11.446 17.287 1.00 98.75 137 LEU A N 1
ATOM 1033 C CA . LEU A 1 137 ? -12.747 11.331 16.366 1.00 98.75 137 LEU A CA 1
ATOM 1034 C C . LEU A 1 137 ? -13.558 12.627 16.292 1.00 98.75 137 LEU A C 1
ATOM 1036 O O . LEU A 1 137 ? -13.836 13.104 15.203 1.00 98.75 137 LEU A O 1
ATOM 1040 N N . ARG A 1 138 ? -13.915 13.221 17.438 1.00 98.56 138 ARG A N 1
ATOM 1041 C CA . ARG A 1 138 ? -14.688 14.474 17.482 1.00 98.56 138 ARG A CA 1
ATOM 1042 C C . ARG A 1 138 ? -14.001 15.585 16.690 1.00 98.56 138 ARG A C 1
ATOM 1044 O O . ARG A 1 138 ? -14.652 16.200 15.858 1.00 98.56 138 ARG A O 1
ATOM 1051 N N . ARG A 1 139 ? -12.683 15.764 16.859 1.00 98.25 139 ARG A N 1
ATOM 1052 C CA . ARG A 1 139 ? -11.911 16.745 16.072 1.00 98.25 139 ARG A CA 1
ATOM 1053 C C . ARG A 1 139 ? -11.972 16.472 14.567 1.00 98.25 139 ARG A C 1
ATOM 1055 O O . ARG A 1 139 ? -12.147 17.411 13.799 1.00 98.25 139 ARG A O 1
ATOM 1062 N N . SER A 1 140 ? -11.849 15.209 14.161 1.00 98.19 140 SER A N 1
ATOM 1063 C CA . SER A 1 140 ? -11.951 14.795 12.754 1.00 98.19 140 SER A CA 1
ATOM 1064 C C . SER A 1 140 ? -13.342 15.074 12.173 1.00 98.19 140 SER A C 1
ATOM 1066 O O . SER A 1 140 ? -13.464 15.697 11.119 1.00 98.19 140 SER A O 1
ATOM 1068 N N . LEU A 1 141 ? -14.403 14.726 12.909 1.00 98.69 141 LEU A N 1
ATOM 1069 C CA . LEU A 1 141 ? -15.787 14.994 12.511 1.00 98.69 141 LEU A CA 1
ATOM 1070 C C . LEU A 1 141 ? -16.089 16.494 12.424 1.00 98.69 141 LEU A C 1
ATOM 1072 O O . LEU A 1 141 ? -16.734 16.928 11.472 1.00 98.69 141 LEU A O 1
ATOM 1076 N N . ASP A 1 142 ? -15.625 17.289 13.388 1.00 97.81 142 ASP A N 1
ATOM 1077 C CA . ASP A 1 142 ? -15.842 18.737 13.403 1.00 97.81 142 ASP A CA 1
ATOM 1078 C C . ASP A 1 142 ? -15.141 19.413 12.214 1.00 97.81 142 ASP A C 1
ATOM 1080 O O . ASP A 1 142 ? -15.758 20.223 11.518 1.00 97.81 142 ASP A O 1
ATOM 1084 N N . ALA A 1 143 ? -13.897 19.021 11.915 1.00 97.44 143 ALA A N 1
ATOM 1085 C CA . ALA A 1 143 ? -13.175 19.494 10.733 1.00 97.44 143 ALA A CA 1
ATOM 1086 C C . ALA A 1 143 ? -13.899 19.103 9.431 1.00 97.44 143 ALA A C 1
ATOM 1088 O O . ALA A 1 143 ? -14.126 19.947 8.559 1.00 97.44 143 ALA A O 1
ATOM 1089 N N . ALA A 1 144 ? -14.336 17.846 9.328 1.00 98.12 144 ALA A N 1
ATOM 1090 C CA . ALA A 1 144 ? -15.030 17.333 8.152 1.00 98.12 144 ALA A CA 1
ATOM 1091 C C . ALA A 1 144 ? -16.412 17.965 7.929 1.00 98.12 144 ALA A C 1
ATOM 1093 O O . ALA A 1 144 ? -16.841 18.119 6.788 1.00 98.12 144 ALA A O 1
ATOM 1094 N N . ARG A 1 145 ? -17.121 18.377 8.985 1.00 97.50 145 ARG A N 1
ATOM 1095 C CA . ARG A 1 145 ? -18.388 19.115 8.848 1.00 97.50 145 ARG A CA 1
ATOM 1096 C C . ARG A 1 145 ? -18.193 20.529 8.300 1.00 97.50 145 ARG A C 1
ATOM 1098 O O . ARG A 1 145 ? -19.103 21.045 7.659 1.00 97.50 145 ARG A O 1
ATOM 1105 N N . GLY A 1 146 ? -17.041 21.147 8.564 1.00 95.44 146 GLY A N 1
ATOM 1106 C CA . GLY A 1 146 ? -16.709 22.483 8.065 1.00 95.44 146 GLY A CA 1
ATOM 1107 C C . GLY A 1 146 ? -16.180 22.484 6.629 1.00 95.44 146 GLY A C 1
ATOM 1108 O O . GLY A 1 146 ? -16.599 23.313 5.828 1.00 95.44 146 GLY A O 1
ATOM 1109 N N . ALA A 1 147 ? -15.275 21.556 6.300 1.00 95.69 147 ALA A N 1
ATOM 1110 C CA . ALA A 1 147 ? -14.526 21.566 5.036 1.00 95.69 147 ALA A CA 1
ATOM 1111 C C . ALA A 1 147 ? -14.760 20.335 4.136 1.00 95.69 147 ALA A C 1
ATOM 1113 O O . ALA A 1 147 ? -14.221 20.259 3.029 1.00 95.69 147 ALA A O 1
ATOM 1114 N N . GLY A 1 148 ? -15.553 19.364 4.592 1.00 97.50 148 GLY A N 1
ATOM 1115 C CA . GLY A 1 148 ? -15.627 18.032 3.998 1.00 97.50 148 GLY A CA 1
ATOM 1116 C C . GLY A 1 148 ? -14.407 17.168 4.335 1.00 97.50 148 GLY A C 1
ATOM 1117 O O . GLY A 1 148 ? -13.471 17.601 5.004 1.00 97.50 148 GLY A O 1
ATOM 1118 N N . TYR A 1 149 ? -14.413 15.923 3.866 1.00 97.69 149 TYR A N 1
ATOM 1119 C CA . TYR A 1 149 ? -13.308 14.976 4.052 1.00 97.69 149 TYR A CA 1
ATOM 1120 C C . TYR A 1 149 ? -12.932 14.287 2.739 1.00 97.69 149 TYR A C 1
ATOM 1122 O O . TYR A 1 149 ? -13.702 14.278 1.777 1.00 97.69 149 TYR A O 1
ATOM 1130 N N . ARG A 1 150 ? -11.725 13.723 2.684 1.00 97.25 150 ARG A N 1
ATOM 1131 C CA . ARG A 1 150 ? -11.173 13.033 1.510 1.00 97.25 150 ARG A CA 1
ATOM 1132 C C . ARG A 1 150 ? -10.470 11.757 1.956 1.00 97.25 150 ARG A C 1
ATOM 1134 O O . ARG A 1 150 ? -9.909 11.730 3.048 1.00 97.25 150 ARG A O 1
ATOM 1141 N N . PHE A 1 151 ? -10.480 10.725 1.115 1.00 95.94 151 PHE A N 1
ATOM 1142 C CA . PHE A 1 151 ? -9.633 9.546 1.341 1.00 95.94 151 PHE A CA 1
ATOM 1143 C C . PHE A 1 151 ? -8.241 9.717 0.736 1.00 95.94 151 PHE A C 1
ATOM 1145 O O . PHE A 1 151 ? -7.274 9.213 1.295 1.00 95.94 151 PHE A O 1
ATOM 1152 N N . ARG A 1 152 ? -8.147 10.496 -0.346 1.00 94.75 152 ARG A N 1
ATOM 1153 C CA . ARG A 1 152 ? -6.905 10.846 -1.036 1.00 94.75 152 ARG A CA 1
ATOM 1154 C C . ARG A 1 152 ? -6.922 12.310 -1.496 1.00 94.75 152 ARG A C 1
ATOM 1156 O O . ARG A 1 152 ? -8.017 12.844 -1.719 1.00 94.75 152 ARG A O 1
ATOM 1163 N N . PRO A 1 153 ? -5.760 12.971 -1.629 1.00 95.69 153 PRO A N 1
ATOM 1164 C CA . PRO A 1 153 ? -5.667 14.406 -1.909 1.00 95.69 153 PRO A CA 1
ATOM 1165 C C . PRO A 1 153 ? -6.482 14.869 -3.123 1.00 95.69 153 PRO A C 1
ATOM 1167 O O . PRO A 1 153 ? -7.177 15.891 -3.072 1.00 95.69 153 PRO A O 1
ATOM 1170 N N . SER A 1 154 ? -6.445 14.085 -4.195 1.00 93.56 154 SER A N 1
ATOM 1171 C CA . SER A 1 154 ? -7.008 14.438 -5.493 1.00 93.56 154 SER A CA 1
ATOM 1172 C C . SER A 1 154 ? -8.530 14.273 -5.622 1.00 93.56 154 SER A C 1
ATOM 1174 O O . SER A 1 154 ? -9.125 14.698 -6.615 1.00 93.56 154 SER A O 1
ATOM 1176 N N . GLU A 1 155 ? -9.199 13.673 -4.633 1.00 93.94 155 GLU A N 1
ATOM 1177 C CA . GLU A 1 155 ? -10.660 13.558 -4.622 1.00 93.94 155 GLU A CA 1
ATOM 1178 C C . GLU A 1 155 ? -11.324 14.874 -4.249 1.00 93.94 155 GLU A C 1
ATOM 1180 O O . GLU A 1 155 ? -10.845 15.584 -3.376 1.00 93.94 155 GLU A O 1
ATOM 1185 N N . LYS A 1 156 ? -12.500 15.171 -4.812 1.00 95.19 156 LYS A N 1
ATOM 1186 C CA . LYS A 1 156 ? -13.344 16.252 -4.283 1.00 95.19 156 LYS A CA 1
ATOM 1187 C C . LYS A 1 156 ? -13.686 15.975 -2.815 1.00 95.19 156 LYS A C 1
ATOM 1189 O O . LYS A 1 156 ? -13.977 14.838 -2.444 1.00 95.19 156 LYS A O 1
ATOM 1194 N N . ALA A 1 157 ? -13.686 17.027 -1.996 1.00 96.88 157 ALA A N 1
ATOM 1195 C CA . ALA A 1 157 ? -14.114 16.916 -0.608 1.00 96.88 157 ALA A CA 1
ATOM 1196 C C . ALA A 1 157 ? -15.565 16.420 -0.541 1.00 96.88 157 ALA A C 1
ATOM 1198 O O . ALA A 1 157 ? -16.450 16.950 -1.216 1.00 96.88 157 ALA A O 1
ATOM 1199 N N . ARG A 1 158 ? -15.793 15.393 0.273 1.00 97.19 158 ARG A N 1
ATOM 1200 C CA . ARG A 1 158 ? -17.103 14.798 0.523 1.00 97.19 158 ARG A CA 1
ATOM 1201 C C . ARG A 1 158 ? -17.764 15.553 1.676 1.00 97.19 158 ARG A C 1
ATOM 1203 O O . ARG A 1 158 ? -17.111 15.730 2.707 1.00 97.19 158 ARG A O 1
ATOM 1210 N N . PRO A 1 159 ? -19.023 15.998 1.543 1.00 97.56 159 PRO A N 1
ATOM 1211 C CA . PRO A 1 159 ? -19.731 16.603 2.661 1.00 97.56 159 PRO A CA 1
ATOM 1212 C C . PRO A 1 159 ? -19.974 15.562 3.762 1.00 97.56 159 PRO A C 1
ATOM 1214 O O . PRO A 1 159 ? -20.101 14.369 3.485 1.00 97.56 159 PRO A O 1
ATOM 1217 N N . LEU A 1 160 ? -20.063 16.024 5.008 1.00 98.06 160 LEU A N 1
ATOM 1218 C CA . LEU A 1 160 ? -20.450 15.206 6.155 1.00 98.06 160 LEU A CA 1
ATOM 1219 C C . LEU A 1 160 ? -21.621 15.874 6.875 1.00 98.06 160 LEU A C 1
ATOM 1221 O O . LEU A 1 160 ? -21.481 16.966 7.432 1.00 98.06 160 LEU A O 1
ATOM 1225 N N . SER A 1 161 ? -22.783 15.224 6.879 1.00 97.88 161 SER A N 1
ATOM 1226 C CA . SER A 1 161 ? -23.948 15.737 7.597 1.00 97.88 161 SER A CA 1
ATOM 1227 C C . SER A 1 161 ? -23.788 15.587 9.113 1.00 97.88 161 SER A C 1
ATOM 1229 O O . SER A 1 161 ? -23.075 14.714 9.615 1.00 97.88 161 SER A O 1
ATOM 1231 N N . ALA A 1 162 ? -24.517 16.410 9.873 1.00 97.69 162 ALA A N 1
ATOM 1232 C CA . ALA A 1 162 ? -24.566 16.277 11.329 1.00 97.69 162 ALA A CA 1
ATOM 1233 C C . ALA A 1 162 ? -25.067 14.886 11.762 1.00 97.69 162 ALA A C 1
ATOM 1235 O O . ALA A 1 162 ? -24.545 14.317 12.714 1.00 97.69 162 ALA A O 1
ATOM 1236 N N . ALA A 1 163 ? -26.030 14.311 11.031 1.00 98.31 163 ALA A N 1
ATOM 1237 C CA . ALA A 1 163 ? -26.588 12.995 11.331 1.00 98.31 163 ALA A CA 1
ATOM 1238 C C . ALA A 1 163 ? -25.573 11.857 11.127 1.00 98.31 163 ALA A C 1
ATOM 1240 O O . ALA A 1 163 ? -25.512 10.939 11.949 1.00 98.31 163 ALA A O 1
ATOM 1241 N N . GLU A 1 164 ? -24.768 11.916 10.063 1.00 98.25 164 GLU A N 1
ATOM 1242 C CA . GLU A 1 164 ? -23.695 10.946 9.803 1.00 98.25 164 GLU A CA 1
ATOM 1243 C C . GLU A 1 164 ? -22.584 11.046 10.848 1.00 98.25 164 GLU A C 1
ATOM 1245 O O . GLU A 1 164 ? -22.183 10.024 11.409 1.00 98.25 164 GLU A O 1
ATOM 1250 N N . ALA A 1 165 ? -22.143 12.269 11.165 1.00 98.50 165 ALA A N 1
ATOM 1251 C CA . ALA A 1 165 ? -21.142 12.511 12.200 1.00 98.50 165 ALA A CA 1
ATOM 1252 C C . ALA A 1 165 ? -21.601 11.965 13.562 1.00 98.50 165 ALA A C 1
ATOM 1254 O O . ALA A 1 165 ? -20.894 11.195 14.212 1.00 98.50 165 ALA A O 1
ATOM 1255 N N . ASP A 1 166 ? -22.833 12.287 13.951 1.00 98.38 166 ASP A N 1
ATOM 1256 C CA . ASP A 1 166 ? -23.454 11.806 15.180 1.00 98.38 166 ASP A CA 1
ATOM 1257 C C . ASP A 1 166 ? -23.600 10.278 15.215 1.00 98.38 166 ASP A C 1
ATOM 1259 O O . ASP A 1 166 ? -23.423 9.652 16.265 1.00 98.38 166 ASP A O 1
ATOM 1263 N N . ARG A 1 167 ? -23.941 9.655 14.079 1.00 98.69 167 ARG A N 1
ATOM 1264 C CA . ARG A 1 167 ? -24.045 8.195 13.962 1.00 98.69 167 ARG A CA 1
ATOM 1265 C C . ARG A 1 167 ? -22.685 7.535 14.181 1.00 98.69 167 ARG A C 1
ATOM 1267 O O . ARG A 1 167 ? -22.608 6.602 14.985 1.00 98.69 167 ARG A O 1
ATOM 1274 N N . LEU A 1 168 ? -21.636 8.025 13.519 1.00 98.75 168 LEU A N 1
ATOM 1275 C CA . LEU A 1 168 ? -20.282 7.480 13.641 1.00 98.75 168 LEU A CA 1
ATOM 1276 C C . LEU A 1 168 ? -19.714 7.683 15.053 1.00 98.75 168 LEU A C 1
ATOM 1278 O O . LEU A 1 168 ? -19.131 6.761 15.629 1.00 98.75 168 LEU A O 1
ATOM 1282 N N . LEU A 1 169 ? -19.951 8.855 15.646 1.00 98.75 169 LEU A N 1
ATOM 1283 C CA . LEU A 1 169 ? -19.549 9.169 17.014 1.00 98.75 169 LEU A CA 1
ATOM 1284 C C . LEU A 1 169 ? -20.224 8.245 18.033 1.00 98.75 169 LEU A C 1
ATOM 1286 O O . LEU A 1 169 ? -19.536 7.605 18.827 1.00 98.75 169 LEU A O 1
ATOM 1290 N N . ARG A 1 170 ? -21.557 8.109 17.982 1.00 98.56 170 ARG A N 1
ATOM 1291 C CA . ARG A 1 170 ? -22.291 7.204 18.885 1.00 98.56 170 ARG A CA 1
ATOM 1292 C C . ARG A 1 170 ? -21.860 5.751 18.720 1.00 98.56 170 ARG A C 1
ATOM 1294 O O . ARG A 1 170 ? -21.827 5.010 19.701 1.00 98.56 170 ARG A O 1
ATOM 1301 N N . PHE A 1 171 ? -21.545 5.326 17.497 1.00 98.81 171 PHE A N 1
ATOM 1302 C CA . PHE A 1 171 ? -21.034 3.979 17.266 1.00 98.81 171 PHE A CA 1
ATOM 1303 C C . PHE A 1 171 ? -19.652 3.784 17.901 1.00 98.81 171 PHE A C 1
ATOM 1305 O O . PHE A 1 171 ? -19.440 2.796 18.599 1.00 98.81 171 PHE A O 1
ATOM 1312 N N . ASN A 1 172 ? -18.754 4.761 17.777 1.00 98.81 172 ASN A N 1
ATOM 1313 C CA . ASN A 1 172 ? -17.454 4.726 18.446 1.00 98.81 172 ASN A CA 1
ATOM 1314 C C . ASN A 1 172 ? -17.558 4.774 19.981 1.00 98.81 172 ASN A C 1
ATOM 1316 O O . ASN A 1 172 ? -16.790 4.104 20.662 1.00 98.81 172 ASN A O 1
ATOM 1320 N N . GLU A 1 173 ? -18.534 5.479 20.558 1.00 98.44 173 GLU A N 1
ATOM 1321 C CA . GLU A 1 173 ? -18.793 5.426 22.009 1.00 98.44 173 GLU A CA 1
ATOM 1322 C C . GLU A 1 173 ? -19.246 4.021 22.470 1.00 98.44 173 GLU A C 1
ATOM 1324 O O . GLU A 1 173 ? -18.918 3.587 23.581 1.00 98.44 173 GLU A O 1
ATOM 1329 N N . ARG A 1 174 ? -19.956 3.270 21.610 1.00 98.19 174 ARG A N 1
ATOM 1330 C CA . ARG A 1 174 ? -20.266 1.849 21.852 1.00 98.19 174 ARG A CA 1
ATOM 1331 C C . ARG A 1 174 ? -19.023 0.970 21.722 1.00 98.19 174 ARG A C 1
ATOM 1333 O O . ARG A 1 174 ? -18.807 0.146 22.605 1.00 98.19 174 ARG A O 1
ATOM 1340 N N . LEU A 1 175 ? -18.202 1.176 20.686 1.00 98.62 175 LEU A N 1
ATOM 1341 C CA . LEU A 1 175 ? -16.920 0.478 20.522 1.00 98.62 175 LEU A CA 1
ATOM 1342 C C . LEU A 1 175 ? -16.020 0.685 21.745 1.00 98.62 175 LEU A C 1
ATOM 1344 O O . LEU A 1 175 ? -15.496 -0.286 22.274 1.00 98.62 175 LEU A O 1
ATOM 1348 N N . LEU A 1 176 ? -15.934 1.910 22.278 1.00 98.62 176 LEU A N 1
ATOM 1349 C CA . LEU A 1 176 ? -15.156 2.197 23.488 1.00 98.62 176 LEU A CA 1
ATOM 1350 C C . LEU A 1 176 ? -15.589 1.334 24.677 1.00 98.62 176 LEU A C 1
ATOM 1352 O O . LEU A 1 176 ? -14.755 0.891 25.457 1.00 98.62 176 LEU A O 1
ATOM 1356 N N . SER A 1 177 ? -16.890 1.073 24.810 1.00 96.44 177 SER A N 1
ATOM 1357 C CA . SER A 1 177 ? -17.413 0.218 25.882 1.00 96.44 177 SER A CA 1
ATOM 1358 C C . SER A 1 177 ? -17.058 -1.265 25.695 1.00 96.44 177 SER A C 1
ATOM 1360 O O . SER A 1 177 ? -17.107 -2.011 26.668 1.00 96.44 177 SER A O 1
ATOM 1362 N N . ALA A 1 178 ? -16.715 -1.677 24.471 1.00 96.88 178 ALA A N 1
ATOM 1363 C CA . ALA A 1 178 ? -16.253 -3.018 24.109 1.00 96.88 178 ALA A CA 1
ATOM 1364 C C . ALA A 1 178 ? -14.718 -3.110 23.965 1.00 96.88 178 ALA A C 1
ATOM 1366 O O . ALA A 1 178 ? -14.195 -4.178 23.656 1.00 96.88 178 ALA A O 1
ATOM 1367 N N . CYS A 1 179 ? -13.990 -2.006 24.169 1.00 98.31 179 CYS A N 1
ATOM 1368 C CA . CYS A 1 179 ? -12.535 -1.978 24.088 1.00 98.31 179 CYS A CA 1
ATOM 1369 C C . CYS A 1 179 ? -11.911 -2.886 25.151 1.00 98.31 179 CYS A C 1
ATOM 1371 O O . CYS A 1 179 ? -12.110 -2.687 26.350 1.00 98.31 179 CYS A O 1
ATOM 1373 N N . ALA A 1 180 ? -11.137 -3.865 24.687 1.00 97.81 180 ALA A N 1
ATOM 1374 C CA . ALA A 1 180 ? -10.451 -4.845 25.527 1.00 97.81 180 ALA A CA 1
ATOM 1375 C C . ALA A 1 180 ? -8.922 -4.785 25.378 1.00 97.81 180 ALA A C 1
ATOM 1377 O O . ALA A 1 180 ? -8.209 -5.402 26.164 1.00 97.81 180 ALA A O 1
ATOM 1378 N N . TYR A 1 181 ? -8.420 -4.027 24.399 1.00 98.56 181 TYR A N 1
ATOM 1379 C CA . TYR A 1 181 ? -7.003 -3.951 24.058 1.00 98.56 181 TYR A CA 1
ATOM 1380 C C . TYR A 1 181 ? -6.545 -2.498 23.921 1.00 98.56 181 TYR A C 1
ATOM 1382 O O . TYR A 1 181 ? -7.293 -1.645 23.446 1.00 98.56 181 TYR A O 1
ATOM 1390 N N . GLN A 1 182 ? -5.299 -2.223 24.308 1.00 98.19 182 GLN A N 1
ATOM 1391 C CA . GLN A 1 182 ? -4.654 -0.910 24.145 1.00 98.19 182 GLN A CA 1
ATOM 1392 C C . GLN A 1 182 ? -3.578 -0.896 23.047 1.00 98.19 182 GLN A C 1
ATOM 1394 O O . GLN A 1 182 ? -3.053 0.161 22.709 1.00 98.19 182 GLN A O 1
ATOM 1399 N N . GLU A 1 183 ? -3.275 -2.066 22.492 1.00 98.56 183 GLU A N 1
ATOM 1400 C CA . GLU A 1 183 ? -2.311 -2.308 21.421 1.00 98.56 183 GLU A CA 1
ATOM 1401 C C . GLU A 1 183 ? -2.975 -3.214 20.372 1.00 98.56 183 GLU A C 1
ATOM 1403 O O . GLU A 1 183 ? -3.824 -4.052 20.705 1.00 98.56 183 GLU A O 1
ATOM 1408 N N . ILE A 1 184 ? -2.604 -3.044 19.107 1.00 98.88 184 ILE A N 1
ATOM 1409 C CA . ILE A 1 184 ? -3.153 -3.781 17.965 1.00 98.88 184 ILE A CA 1
ATOM 1410 C C . ILE A 1 184 ? -2.621 -5.216 17.942 1.00 98.88 184 ILE A C 1
ATOM 1412 O O . ILE A 1 184 ? -3.400 -6.155 17.769 1.00 98.88 184 ILE A O 1
ATOM 1416 N N . GLN A 1 185 ? -1.319 -5.415 18.158 1.00 98.69 185 GLN A N 1
ATOM 1417 C CA . GLN A 1 185 ? -0.680 -6.725 18.104 1.00 98.69 185 GLN A CA 1
ATOM 1418 C C . GLN A 1 185 ? -1.325 -7.728 19.071 1.00 98.69 185 GLN A C 1
ATOM 1420 O O . GLN A 1 185 ? -1.650 -8.823 18.617 1.00 98.69 185 GLN A O 1
ATOM 1425 N N . PRO A 1 186 ? -1.579 -7.428 20.361 1.00 98.56 186 PRO A N 1
ATOM 1426 C CA . PRO A 1 186 ? -2.260 -8.375 21.244 1.00 98.56 186 PRO A CA 1
ATOM 1427 C C . PRO A 1 186 ? -3.670 -8.756 20.770 1.00 98.56 186 PRO A C 1
ATOM 1429 O O . PRO A 1 186 ? -4.064 -9.915 20.910 1.00 98.56 186 PRO A O 1
ATOM 1432 N N . ALA A 1 187 ? -4.418 -7.819 20.173 1.00 98.81 187 ALA A N 1
ATOM 1433 C CA . ALA A 1 187 ? -5.733 -8.105 19.601 1.00 98.81 187 ALA A CA 1
ATOM 1434 C C . ALA A 1 187 ? -5.631 -9.024 18.374 1.00 98.81 187 ALA A C 1
ATOM 1436 O O . ALA A 1 187 ? -6.403 -9.977 18.257 1.00 98.81 187 ALA A O 1
ATOM 1437 N N . VAL A 1 188 ? -4.646 -8.783 17.501 1.00 98.81 188 VAL A N 1
ATOM 1438 C CA . VAL A 1 188 ? -4.336 -9.649 16.355 1.00 98.81 188 VAL A CA 1
ATOM 1439 C C . VAL A 1 188 ? -3.906 -11.036 16.831 1.00 98.81 188 VAL A C 1
ATOM 1441 O O . VAL A 1 188 ? -4.488 -12.025 16.397 1.00 98.81 188 VAL A O 1
ATOM 1444 N N . THR A 1 189 ? -2.975 -11.142 17.779 1.00 98.25 189 THR A N 1
ATOM 1445 C CA . THR A 1 189 ? -2.524 -12.430 18.330 1.00 98.25 189 THR A CA 1
ATOM 1446 C C . THR A 1 189 ? -3.685 -13.239 18.909 1.00 98.25 189 THR A C 1
ATOM 1448 O O . THR A 1 189 ? -3.754 -14.447 18.692 1.00 98.25 189 THR A O 1
ATOM 1451 N N . ALA A 1 190 ? -4.624 -12.582 19.594 1.00 98.38 190 ALA A N 1
ATOM 1452 C CA . ALA A 1 190 ? -5.796 -13.232 20.171 1.00 98.38 190 ALA A CA 1
ATOM 1453 C C . ALA A 1 190 ? -6.883 -13.602 19.145 1.00 98.38 190 ALA A C 1
ATOM 1455 O O . ALA A 1 190 ? -7.811 -14.323 19.511 1.00 98.38 190 ALA A O 1
ATOM 1456 N N . SER A 1 191 ? -6.821 -13.084 17.915 1.00 98.50 191 SER A N 1
ATOM 1457 C CA . SER A 1 191 ? -7.813 -13.339 16.861 1.00 98.50 191 SER A CA 1
ATOM 1458 C C . SER A 1 191 ? -7.631 -14.699 16.183 1.00 98.50 191 SER A C 1
ATOM 1460 O O . SER A 1 191 ? -6.505 -15.193 16.068 1.00 98.50 191 SER A O 1
ATOM 1462 N N . GLY A 1 192 ? -8.754 -15.272 15.745 1.00 98.25 192 GLY A N 1
ATOM 1463 C CA . GLY A 1 192 ? -8.867 -16.493 14.955 1.00 98.25 192 GLY A CA 1
ATOM 1464 C C . GLY A 1 192 ? -9.358 -16.248 13.520 1.00 98.25 192 GLY A C 1
ATOM 1465 O O . GLY A 1 192 ? -9.382 -15.117 13.032 1.00 98.25 192 GLY A O 1
ATOM 1466 N N . ASN A 1 193 ? -9.785 -17.317 12.843 1.00 98.50 193 ASN A N 1
ATOM 1467 C CA . ASN A 1 193 ? -10.401 -17.233 11.515 1.00 98.50 193 ASN A CA 1
ATOM 1468 C C . ASN A 1 193 ? -11.707 -16.428 11.552 1.00 98.50 193 ASN A C 1
ATOM 1470 O O . ASN A 1 193 ? -12.484 -16.552 12.498 1.00 98.50 193 ASN A O 1
ATOM 1474 N N . ASN A 1 194 ? -11.973 -15.656 10.496 1.00 98.31 194 ASN A N 1
ATOM 1475 C CA . ASN A 1 194 ? -13.152 -14.795 10.332 1.00 98.31 194 ASN A CA 1
ATOM 1476 C C . ASN A 1 194 ? -13.287 -13.662 11.366 1.00 98.31 194 ASN A C 1
ATOM 1478 O O . ASN A 1 194 ? -14.262 -12.912 11.330 1.00 98.31 194 ASN A O 1
ATOM 1482 N N . ASP A 1 195 ? -12.342 -13.487 12.286 1.00 98.56 195 ASP A N 1
ATOM 1483 C CA . ASP A 1 195 ? -12.439 -12.465 13.327 1.00 98.56 195 ASP A CA 1
ATOM 1484 C C . ASP A 1 195 ? -12.288 -11.040 12.771 1.00 98.56 195 ASP A C 1
ATOM 1486 O O . ASP A 1 195 ? -11.891 -10.819 11.622 1.00 98.56 195 ASP A O 1
ATOM 1490 N N . ARG A 1 196 ? -12.624 -10.047 13.602 1.00 98.38 196 ARG A N 1
ATOM 1491 C CA . ARG A 1 196 ? -12.365 -8.627 13.328 1.00 98.38 196 ARG A CA 1
ATOM 1492 C C . ARG A 1 196 ? -11.476 -8.034 14.402 1.00 98.38 196 ARG A C 1
ATOM 1494 O O . ARG A 1 196 ? -11.663 -8.297 15.590 1.00 98.38 196 ARG A O 1
ATOM 1501 N N . VAL A 1 197 ? -10.577 -7.153 13.991 1.00 98.88 197 VAL A N 1
ATOM 1502 C CA . VAL A 1 197 ? -9.875 -6.231 14.882 1.00 98.88 197 VAL A CA 1
ATOM 1503 C C . VAL A 1 197 ? -10.261 -4.817 14.471 1.00 98.88 197 VAL A C 1
ATOM 1505 O O . VAL A 1 197 ? -9.904 -4.354 13.391 1.00 98.88 197 VAL A O 1
ATOM 1508 N N . VAL A 1 198 ? -11.016 -4.137 15.332 1.00 98.88 198 VAL A N 1
ATOM 1509 C CA . VAL A 1 198 ? -11.460 -2.758 15.109 1.00 98.88 198 VAL A CA 1
ATOM 1510 C C . VAL A 1 198 ? -10.625 -1.825 15.968 1.00 98.88 198 VAL A C 1
ATOM 1512 O O . VAL A 1 198 ? -10.654 -1.894 17.198 1.00 98.88 198 VAL A O 1
ATOM 1515 N N . VAL A 1 199 ? -9.891 -0.935 15.316 1.00 98.94 199 VAL A N 1
ATOM 1516 C CA . VAL A 1 199 ? -8.951 -0.019 15.950 1.00 98.94 199 VAL A CA 1
ATOM 1517 C C . VAL A 1 199 ? -9.558 1.376 15.998 1.00 98.94 199 VAL A C 1
ATOM 1519 O O . VAL A 1 199 ? -9.755 2.039 14.976 1.00 98.94 199 VAL A O 1
ATOM 1522 N N . MET A 1 200 ? -9.865 1.837 17.206 1.00 98.94 200 MET A N 1
ATOM 1523 C CA . MET A 1 200 ? -10.412 3.171 17.414 1.00 98.94 200 MET A CA 1
ATOM 1524 C C . MET A 1 200 ? -9.404 4.263 17.050 1.00 98.94 200 MET A C 1
ATOM 1526 O O . MET A 1 200 ? -8.201 4.003 17.091 1.00 98.94 200 MET A O 1
ATOM 1530 N N . PRO A 1 201 ? -9.848 5.500 16.761 1.00 98.88 201 PRO A N 1
ATOM 1531 C CA . PRO A 1 201 ? -8.936 6.590 16.444 1.00 98.88 201 PRO A CA 1
ATOM 1532 C C . PRO A 1 201 ? -7.820 6.743 17.484 1.00 98.88 201 PRO A C 1
ATOM 1534 O O . PRO A 1 201 ? -8.069 6.732 18.691 1.00 98.88 201 PRO A O 1
ATOM 1537 N N . GLY A 1 202 ? -6.581 6.872 17.027 1.00 98.50 202 GLY A N 1
ATOM 1538 C CA . GLY A 1 202 ? -5.399 6.896 17.880 1.00 98.50 202 GLY A CA 1
ATOM 1539 C C . GLY A 1 202 ? -4.100 6.832 17.084 1.00 98.50 202 GLY A C 1
ATOM 1540 O O . GLY A 1 202 ? -4.109 6.663 15.864 1.00 98.50 202 GLY A O 1
ATOM 1541 N N . VAL A 1 203 ? -2.985 6.986 17.797 1.00 98.50 203 VAL A N 1
ATOM 1542 C CA . VAL A 1 203 ? -1.636 6.726 17.273 1.00 98.50 203 VAL A CA 1
ATOM 1543 C C . VAL A 1 203 ? -1.056 5.565 18.072 1.00 98.50 203 VAL A C 1
ATOM 1545 O O . VAL A 1 203 ? -0.787 5.705 19.265 1.00 98.50 203 VAL A O 1
ATOM 1548 N N . TYR A 1 204 ? -0.907 4.420 17.417 1.00 98.69 204 TYR A N 1
ATOM 1549 C CA . TYR A 1 204 ? -0.531 3.148 18.021 1.00 98.69 204 TYR A CA 1
ATOM 1550 C C . TYR A 1 204 ? 0.935 2.857 17.726 1.00 98.69 204 TYR A C 1
ATOM 1552 O O . TYR A 1 204 ? 1.321 2.642 16.578 1.00 98.69 204 TYR A O 1
ATOM 1560 N N . THR A 1 205 ? 1.754 2.894 18.776 1.00 98.19 205 THR A N 1
ATOM 1561 C CA . THR A 1 205 ? 3.195 2.632 18.698 1.00 98.19 205 THR A CA 1
ATOM 1562 C C . THR A 1 205 ? 3.564 1.206 19.085 1.00 98.19 205 THR A C 1
ATOM 1564 O O . THR A 1 205 ? 4.716 0.840 18.905 1.00 98.19 205 THR A O 1
ATOM 1567 N N . GLU A 1 206 ? 2.635 0.405 19.613 1.00 98.44 206 GLU A N 1
ATOM 1568 C CA . GLU A 1 206 ? 2.862 -0.998 20.000 1.00 98.44 206 GLU A CA 1
ATOM 1569 C C . GLU A 1 206 ? 4.100 -1.203 20.909 1.00 98.44 206 GLU A C 1
ATOM 1571 O O . GLU A 1 206 ? 5.049 -1.905 20.533 1.00 98.44 206 GLU A O 1
ATOM 1576 N N . PRO A 1 207 ? 4.163 -0.572 22.102 1.00 97.25 207 PRO A N 1
ATOM 1577 C CA . PRO A 1 207 ? 5.303 -0.690 23.015 1.00 97.25 207 PRO A CA 1
ATOM 1578 C C . PRO A 1 207 ? 5.697 -2.135 23.361 1.00 97.25 207 PRO A C 1
ATOM 1580 O O . PRO A 1 207 ? 6.875 -2.386 23.622 1.00 97.25 207 PRO A O 1
ATOM 1583 N N . THR A 1 208 ? 4.759 -3.083 23.372 1.00 96.88 208 THR A N 1
ATOM 1584 C CA . THR A 1 208 ? 5.044 -4.502 23.617 1.00 96.88 208 THR A CA 1
ATOM 1585 C C . THR A 1 208 ? 5.793 -5.126 22.441 1.00 96.88 208 THR A C 1
ATOM 1587 O O . THR A 1 208 ? 6.820 -5.775 22.658 1.00 96.88 208 THR A O 1
ATOM 1590 N N . SER A 1 209 ? 5.348 -4.883 21.204 1.00 97.31 209 SER A N 1
ATOM 1591 C CA . SER A 1 209 ? 6.043 -5.341 19.992 1.00 97.31 209 SER A CA 1
ATOM 1592 C C . SER A 1 209 ? 7.406 -4.671 19.831 1.00 97.31 209 SER A C 1
ATOM 1594 O O . SER A 1 209 ? 8.394 -5.345 19.549 1.00 97.31 209 SER A O 1
ATOM 1596 N N . ARG A 1 210 ? 7.501 -3.356 20.080 1.00 96.81 210 ARG A N 1
ATOM 1597 C CA . ARG A 1 210 ? 8.765 -2.598 19.986 1.00 96.81 210 ARG A CA 1
ATOM 1598 C C . ARG A 1 210 ? 9.855 -3.106 20.924 1.00 96.81 210 ARG A C 1
ATOM 1600 O O . ARG A 1 210 ? 11.027 -3.010 20.584 1.00 96.81 210 ARG A O 1
ATOM 1607 N N . LYS A 1 211 ? 9.482 -3.628 22.097 1.00 96.56 211 LYS A N 1
ATOM 1608 C CA . LYS A 1 211 ? 10.429 -4.191 23.073 1.00 96.56 211 LYS A CA 1
ATOM 1609 C C . LYS A 1 211 ? 10.998 -5.545 22.655 1.00 96.56 211 LYS A C 1
ATOM 1611 O O . LYS A 1 211 ? 11.977 -5.983 23.255 1.00 96.56 211 LYS A O 1
ATOM 1616 N N . LYS A 1 212 ? 10.388 -6.233 21.684 1.00 95.38 212 LYS A N 1
ATOM 1617 C CA . LYS A 1 212 ? 10.938 -7.489 21.169 1.00 95.38 212 LYS A CA 1
ATOM 1618 C C . LYS A 1 212 ? 12.248 -7.205 20.431 1.00 95.38 212 LYS A C 1
ATOM 1620 O O . LYS A 1 212 ? 12.313 -6.182 19.740 1.00 95.38 212 LYS A O 1
ATOM 1625 N N . PRO A 1 213 ? 13.276 -8.062 20.562 1.00 91.75 213 PRO A N 1
ATOM 1626 C CA . PRO A 1 213 ? 14.534 -7.864 19.853 1.00 91.75 213 PRO A CA 1
ATOM 1627 C C . PRO A 1 213 ? 14.320 -7.753 18.339 1.00 91.75 213 PRO A C 1
ATOM 1629 O O . PRO A 1 213 ? 13.292 -8.158 17.805 1.00 91.75 213 PRO A O 1
ATOM 1632 N N . LYS A 1 214 ? 15.287 -7.157 17.648 1.00 88.44 214 LYS A N 1
ATOM 1633 C CA . LYS A 1 214 ? 15.433 -7.321 16.199 1.00 88.44 214 LYS A CA 1
ATOM 1634 C C . LYS A 1 214 ? 16.552 -8.328 15.987 1.00 88.44 214 LYS A C 1
ATOM 1636 O O . LYS A 1 214 ? 17.564 -8.228 16.683 1.00 88.44 214 LYS A O 1
ATOM 1641 N N . TYR A 1 215 ? 16.376 -9.257 15.053 1.00 83.88 215 TYR A N 1
ATOM 1642 C CA . TYR A 1 215 ? 17.353 -10.317 14.789 1.00 83.88 215 TYR A CA 1
ATOM 1643 C C . TYR A 1 215 ? 17.682 -11.136 16.045 1.00 83.88 215 TYR A C 1
ATOM 1645 O O . TYR A 1 215 ? 18.857 -11.362 16.357 1.00 83.88 215 TYR A O 1
ATOM 1653 N N . ASP A 1 216 ? 16.646 -11.541 16.789 1.00 90.94 216 ASP A N 1
ATOM 1654 C CA . ASP A 1 216 ? 16.811 -12.297 18.025 1.00 90.94 216 ASP A CA 1
ATOM 1655 C C . ASP A 1 216 ? 17.657 -13.558 17.749 1.00 90.94 216 ASP A C 1
ATOM 1657 O O . ASP A 1 216 ? 17.301 -14.377 16.891 1.00 90.94 216 ASP A O 1
ATOM 1661 N N . PRO A 1 217 ? 18.790 -13.752 18.452 1.00 91.50 217 PRO A N 1
ATOM 1662 C CA . PRO A 1 217 ? 19.594 -14.960 18.325 1.00 91.50 217 PRO A CA 1
ATOM 1663 C C . PRO A 1 217 ? 18.791 -16.259 18.489 1.00 91.50 217 PRO A C 1
ATOM 1665 O O . PRO A 1 217 ? 19.106 -17.247 17.824 1.00 91.50 217 PRO A O 1
ATOM 1668 N N . ALA A 1 218 ? 17.730 -16.255 19.306 1.00 94.12 218 ALA A N 1
ATOM 1669 C CA . ALA A 1 218 ? 16.846 -17.404 19.501 1.00 94.12 218 ALA A CA 1
ATOM 1670 C C . ALA A 1 218 ? 16.047 -17.783 18.239 1.00 94.12 218 ALA A C 1
ATOM 1672 O O . ALA A 1 218 ? 15.599 -18.927 18.108 1.00 94.12 218 ALA A O 1
ATOM 1673 N N . CYS A 1 219 ? 15.895 -16.846 17.302 1.00 93.62 219 CYS A N 1
ATOM 1674 C CA . CYS A 1 219 ? 15.149 -17.008 16.058 1.00 93.62 219 CYS A CA 1
ATOM 1675 C C . CYS A 1 219 ? 16.037 -17.410 14.872 1.00 93.62 219 CYS A C 1
ATOM 1677 O O . CYS A 1 219 ? 15.513 -17.824 13.839 1.00 93.62 219 CYS A O 1
ATOM 1679 N N . ARG A 1 220 ? 17.373 -17.381 15.018 1.00 91.62 220 ARG A N 1
ATOM 1680 C CA . ARG A 1 220 ? 18.323 -17.763 13.951 1.00 91.62 220 ARG A CA 1
ATOM 1681 C C . ARG A 1 220 ? 18.111 -19.181 13.425 1.00 91.62 220 ARG A C 1
ATOM 1683 O O . ARG A 1 220 ? 18.301 -19.427 12.243 1.00 91.62 220 ARG A O 1
ATOM 1690 N N . LYS A 1 221 ? 17.650 -20.103 14.276 1.00 92.69 221 LYS A N 1
ATOM 1691 C CA . LYS A 1 221 ? 17.306 -21.484 13.883 1.00 92.69 221 LYS A CA 1
ATOM 1692 C C . LYS A 1 221 ? 16.170 -21.585 12.856 1.00 92.69 221 LYS A C 1
ATOM 1694 O O . LYS A 1 221 ? 15.994 -22.641 12.267 1.00 92.69 221 LYS A O 1
ATOM 1699 N N . TYR A 1 222 ? 15.390 -20.520 12.677 1.00 91.75 222 TYR A N 1
ATOM 1700 C CA . TYR A 1 222 ? 14.314 -20.444 11.690 1.00 91.75 222 TYR A CA 1
ATOM 1701 C C . TYR A 1 222 ? 14.720 -19.644 10.448 1.00 91.75 222 TYR A C 1
ATOM 1703 O O . TYR A 1 222 ? 13.868 -19.315 9.622 1.00 91.75 222 TYR A O 1
ATOM 1711 N N . GLN A 1 223 ? 15.994 -19.277 10.324 1.00 90.56 223 GLN A N 1
ATOM 1712 C CA . GLN A 1 223 ? 16.511 -18.619 9.134 1.00 90.56 223 GLN A CA 1
ATOM 1713 C C . GLN A 1 223 ? 16.921 -19.648 8.079 1.00 90.56 223 GLN A C 1
ATOM 1715 O O . GLN A 1 223 ? 17.204 -20.803 8.388 1.00 90.56 223 GLN A O 1
ATOM 1720 N N . THR A 1 224 ? 16.968 -19.202 6.831 1.00 88.50 224 THR A N 1
ATOM 1721 C CA . THR A 1 224 ? 17.450 -19.977 5.686 1.00 88.50 224 THR A CA 1
ATOM 1722 C C . THR A 1 224 ? 18.433 -19.144 4.859 1.00 88.50 224 THR A C 1
ATOM 1724 O O . THR A 1 224 ? 18.804 -18.026 5.240 1.00 88.50 224 THR A O 1
ATOM 1727 N N . PHE A 1 225 ? 18.886 -19.693 3.738 1.00 87.50 225 PHE A N 1
ATOM 1728 C CA . PHE A 1 225 ? 19.570 -18.927 2.711 1.00 87.50 225 PHE A CA 1
ATOM 1729 C C . PHE A 1 225 ? 18.561 -18.109 1.900 1.00 87.50 225 PHE A C 1
ATOM 1731 O O . PHE A 1 225 ? 17.515 -18.623 1.507 1.00 87.50 225 PHE A O 1
ATOM 1738 N N . SER A 1 226 ? 18.882 -16.848 1.622 1.00 83.00 226 SER A N 1
ATOM 1739 C CA . SER A 1 226 ? 18.192 -16.094 0.575 1.00 83.00 226 SER A CA 1
ATOM 1740 C C . SER A 1 226 ? 18.305 -16.811 -0.759 1.00 83.00 226 SER A C 1
ATOM 1742 O O . SER A 1 226 ? 19.253 -17.565 -0.996 1.00 83.00 226 SER A O 1
ATOM 1744 N N . ASP A 1 227 ? 17.357 -16.523 -1.640 1.00 77.00 227 ASP A N 1
ATOM 1745 C CA . ASP A 1 227 ? 17.365 -17.057 -2.996 1.00 77.00 227 ASP A CA 1
ATOM 1746 C C . ASP A 1 227 ? 18.590 -16.555 -3.776 1.00 77.00 227 ASP A C 1
ATOM 1748 O O . ASP A 1 227 ? 19.457 -17.332 -4.177 1.00 77.00 227 ASP A O 1
ATOM 1752 N N . TYR A 1 228 ? 18.723 -15.227 -3.894 1.00 72.44 228 TYR A N 1
ATOM 1753 C CA . TYR A 1 228 ? 19.838 -14.600 -4.590 1.00 72.44 228 TYR A CA 1
ATOM 1754 C C . TYR A 1 228 ? 20.123 -13.162 -4.106 1.00 72.44 228 TYR A C 1
ATOM 1756 O O . TYR A 1 228 ? 19.186 -12.394 -3.901 1.00 72.44 228 TYR A O 1
ATOM 1764 N N . PRO A 1 229 ? 21.404 -12.759 -3.965 1.00 72.06 229 PRO A N 1
ATOM 1765 C CA . PRO A 1 229 ? 22.565 -13.642 -3.853 1.00 72.06 229 PRO A CA 1
ATOM 1766 C C . PRO A 1 229 ? 22.393 -14.567 -2.647 1.00 72.06 229 PRO A C 1
ATOM 1768 O O . PRO A 1 229 ? 21.947 -14.118 -1.592 1.00 72.06 229 PRO A O 1
ATOM 1771 N N . ARG A 1 230 ? 22.746 -15.847 -2.793 1.00 76.38 230 ARG A N 1
ATOM 1772 C CA . ARG A 1 230 ? 22.512 -16.868 -1.766 1.00 76.38 230 ARG A CA 1
ATOM 1773 C C . ARG A 1 230 ? 23.324 -16.580 -0.499 1.00 76.38 230 ARG A C 1
ATOM 1775 O O . ARG A 1 230 ? 24.549 -16.698 -0.497 1.00 76.38 230 ARG A O 1
ATOM 1782 N N . ARG A 1 231 ? 22.652 -16.168 0.580 1.00 81.44 231 ARG A N 1
ATOM 1783 C CA . ARG A 1 231 ? 23.259 -15.738 1.853 1.00 81.44 231 ARG A CA 1
ATOM 1784 C C . ARG A 1 231 ? 22.456 -16.250 3.030 1.00 81.44 231 ARG A C 1
ATOM 1786 O O . ARG A 1 231 ? 21.236 -16.165 3.029 1.00 81.44 231 ARG A O 1
ATOM 1793 N N . ALA A 1 232 ? 23.143 -16.744 4.052 1.00 84.25 232 ALA A N 1
ATOM 1794 C CA . ALA A 1 232 ? 22.488 -17.145 5.289 1.00 84.25 232 ALA A CA 1
ATOM 1795 C C . ALA A 1 232 ? 21.831 -15.938 5.984 1.00 84.25 232 ALA A C 1
ATOM 1797 O O . ALA A 1 232 ? 22.395 -14.842 5.986 1.00 84.25 232 ALA A O 1
ATOM 1798 N N . GLY A 1 233 ? 20.674 -16.164 6.613 1.00 84.06 233 GLY A N 1
ATOM 1799 C CA . GLY A 1 233 ? 20.010 -15.185 7.481 1.00 84.06 233 GLY A CA 1
ATOM 1800 C C . GLY A 1 233 ? 18.607 -14.754 7.041 1.00 84.06 233 GLY A C 1
ATOM 1801 O O . GLY A 1 233 ? 17.992 -13.959 7.747 1.00 84.06 233 GLY A O 1
ATOM 1802 N N . ALA A 1 234 ? 18.082 -15.282 5.931 1.00 86.44 234 ALA A N 1
ATOM 1803 C CA . ALA A 1 234 ? 16.741 -14.967 5.434 1.00 86.44 234 ALA A CA 1
ATOM 1804 C C . ALA A 1 234 ? 15.650 -15.487 6.386 1.00 86.44 234 ALA A C 1
ATOM 1806 O O . ALA A 1 234 ? 15.684 -16.651 6.792 1.00 86.44 234 ALA A O 1
ATOM 1807 N N . ALA A 1 235 ? 14.665 -14.657 6.734 1.00 89.31 235 ALA A N 1
ATOM 1808 C CA . ALA A 1 235 ? 13.577 -15.039 7.635 1.00 89.31 235 ALA A CA 1
ATOM 1809 C C . ALA A 1 235 ? 12.541 -15.939 6.930 1.00 89.31 235 ALA A C 1
ATOM 1811 O O . ALA A 1 235 ? 11.803 -15.494 6.055 1.00 89.31 235 ALA A O 1
ATOM 1812 N N . THR A 1 236 ? 12.441 -17.217 7.320 1.00 90.94 236 THR A N 1
ATOM 1813 C CA . THR A 1 236 ? 11.433 -18.141 6.757 1.00 90.94 236 THR A CA 1
ATOM 1814 C C . THR A 1 236 ? 10.014 -17.834 7.250 1.00 90.94 236 THR A C 1
ATOM 1816 O O . THR A 1 236 ? 9.811 -17.041 8.168 1.00 90.94 236 THR A O 1
ATOM 1819 N N . TYR A 1 237 ? 9.001 -18.524 6.715 1.00 92.38 237 TYR A N 1
ATOM 1820 C CA . TYR A 1 237 ? 7.655 -18.463 7.297 1.00 92.38 237 TYR A CA 1
ATOM 1821 C C . TYR A 1 237 ? 7.639 -18.883 8.774 1.00 92.38 237 TYR A C 1
ATOM 1823 O O . TYR A 1 237 ? 7.048 -18.199 9.611 1.00 92.38 237 TYR A O 1
ATOM 1831 N N . THR A 1 238 ? 8.369 -19.948 9.129 1.00 92.50 238 THR A N 1
ATOM 1832 C CA . THR A 1 238 ? 8.495 -20.380 10.530 1.00 92.50 238 THR A CA 1
ATOM 1833 C C . THR A 1 238 ? 9.155 -19.324 11.419 1.00 92.50 238 THR A C 1
ATOM 1835 O O . THR A 1 238 ? 8.762 -19.190 12.578 1.00 92.50 238 THR A O 1
ATOM 1838 N N . TYR A 1 239 ? 10.080 -18.514 10.886 1.00 93.69 239 TYR A N 1
ATOM 1839 C CA . TYR A 1 239 ? 10.651 -17.378 11.616 1.00 93.69 239 TYR A CA 1
ATOM 1840 C C . TYR A 1 239 ? 9.551 -16.407 12.033 1.00 93.69 239 TYR A C 1
ATOM 1842 O O . TYR A 1 239 ? 9.443 -16.065 13.205 1.00 93.69 239 TYR A O 1
ATOM 1850 N N . HIS A 1 240 ? 8.685 -16.010 11.102 1.00 93.31 240 HIS A N 1
ATOM 1851 C CA . HIS A 1 240 ? 7.595 -15.086 11.409 1.00 93.31 240 HIS A CA 1
ATOM 1852 C C . HIS A 1 240 ? 6.480 -15.717 12.245 1.00 93.31 240 HIS A C 1
ATOM 1854 O O . HIS A 1 240 ? 5.794 -15.006 12.972 1.00 93.31 240 HIS A O 1
ATOM 1860 N N . TRP A 1 241 ? 6.316 -17.039 12.204 1.00 95.38 241 TRP A N 1
ATOM 1861 C CA . TRP A 1 241 ? 5.417 -17.742 13.117 1.00 95.38 241 TRP A CA 1
ATOM 1862 C C . TRP A 1 241 ? 5.910 -17.687 14.572 1.00 95.38 241 TRP A C 1
ATOM 1864 O O . TRP A 1 241 ? 5.147 -17.333 15.471 1.00 95.38 241 TRP A O 1
ATOM 1874 N N . TYR A 1 242 ? 7.180 -18.029 14.818 1.00 95.50 242 TYR A N 1
ATOM 1875 C CA . TYR A 1 242 ? 7.732 -18.114 16.176 1.00 95.50 242 TYR A CA 1
ATOM 1876 C C . TYR A 1 242 ? 8.240 -16.775 16.722 1.00 95.50 242 TYR A C 1
ATOM 1878 O O . TYR A 1 242 ? 8.239 -16.569 17.936 1.00 95.50 242 TYR A O 1
ATOM 1886 N N . CYS A 1 243 ? 8.646 -15.867 15.838 1.00 95.62 243 CYS A N 1
ATOM 1887 C CA . CYS A 1 243 ? 9.222 -14.562 16.154 1.00 95.62 243 CYS A CA 1
ATOM 1888 C C . CYS A 1 243 ? 8.500 -13.438 15.387 1.00 95.62 243 CYS A C 1
ATOM 1890 O O . CYS A 1 243 ? 9.127 -12.647 14.678 1.00 95.62 243 CYS A O 1
ATOM 1892 N N . PRO A 1 244 ? 7.161 -13.338 15.506 1.00 95.31 244 PRO A N 1
ATOM 1893 C CA . PRO A 1 244 ? 6.343 -12.466 14.660 1.00 95.31 244 PRO A CA 1
ATOM 1894 C C . PRO A 1 244 ? 6.746 -10.996 14.748 1.00 95.31 244 PRO A C 1
ATOM 1896 O O . PRO A 1 244 ? 6.743 -10.286 13.741 1.00 95.31 244 PRO A O 1
ATOM 1899 N N . ASN A 1 245 ? 7.131 -10.556 15.946 1.00 96.50 245 ASN A N 1
ATOM 1900 C CA . ASN A 1 245 ? 7.472 -9.171 16.229 1.00 96.50 245 ASN A CA 1
ATOM 1901 C C . ASN A 1 245 ? 8.964 -8.859 16.158 1.00 96.50 245 ASN A C 1
ATOM 1903 O O . ASN A 1 245 ? 9.347 -7.774 16.580 1.00 96.50 245 ASN A O 1
ATOM 1907 N N . ASP A 1 246 ? 9.809 -9.755 15.644 1.00 94.25 246 ASP A N 1
ATOM 1908 C CA . ASP A 1 246 ? 11.215 -9.415 15.397 1.00 94.25 246 ASP A CA 1
ATOM 1909 C C . ASP A 1 246 ? 11.315 -8.316 14.334 1.00 94.25 246 ASP A C 1
ATOM 1911 O O . ASP A 1 246 ? 11.872 -7.250 14.601 1.00 94.25 246 ASP A O 1
ATOM 1915 N N . ALA A 1 247 ? 10.675 -8.551 13.183 1.00 92.19 247 ALA A N 1
ATOM 1916 C CA . ALA A 1 247 ? 10.607 -7.618 12.059 1.00 92.19 247 ALA A CA 1
ATOM 1917 C C . ALA A 1 247 ? 9.355 -6.724 12.090 1.00 92.19 247 ALA A C 1
ATOM 1919 O O . ALA A 1 247 ? 9.431 -5.546 11.750 1.00 92.19 247 ALA A O 1
ATOM 1920 N N . ASN A 1 248 ? 8.199 -7.257 12.507 1.00 96.94 248 ASN A N 1
ATOM 1921 C CA . ASN A 1 248 ? 6.915 -6.565 12.370 1.00 96.94 248 ASN A CA 1
ATOM 1922 C C . ASN A 1 248 ? 6.489 -5.848 13.659 1.00 96.94 248 ASN A C 1
ATOM 1924 O O . ASN A 1 248 ? 6.539 -6.413 14.755 1.00 96.94 248 ASN A O 1
ATOM 1928 N N . LEU A 1 249 ? 5.958 -4.634 13.530 1.00 98.31 249 LEU A N 1
ATOM 1929 C CA . LEU A 1 249 ? 5.263 -3.963 14.625 1.00 98.31 249 LEU A CA 1
ATOM 1930 C C . LEU A 1 249 ? 3.910 -4.639 14.911 1.00 98.31 249 LEU A C 1
ATOM 1932 O O . LEU A 1 249 ? 3.626 -4.985 16.060 1.00 98.31 249 LEU A O 1
ATOM 1936 N N . VAL A 1 250 ? 3.130 -4.889 13.854 1.00 98.81 250 VAL A N 1
ATOM 1937 C CA . VAL A 1 250 ? 1.915 -5.714 13.860 1.00 98.81 250 VAL A CA 1
ATOM 1938 C C . VAL A 1 250 ? 2.092 -6.869 12.871 1.00 98.81 250 VAL A C 1
ATOM 1940 O O . VAL A 1 250 ? 2.294 -6.650 11.683 1.00 98.81 250 VAL A O 1
ATOM 1943 N N . ALA A 1 251 ? 2.001 -8.101 13.359 1.00 98.50 251 ALA A N 1
ATOM 1944 C CA . ALA A 1 251 ? 2.144 -9.343 12.616 1.00 98.50 251 ALA A CA 1
ATOM 1945 C C . ALA A 1 251 ? 0.814 -10.105 12.583 1.00 98.50 251 ALA A C 1
ATOM 1947 O O . ALA A 1 251 ? 0.334 -10.598 13.611 1.00 98.50 251 ALA A O 1
ATOM 1948 N N . VAL A 1 252 ? 0.247 -10.231 11.388 1.00 98.75 252 VAL A N 1
ATOM 1949 C CA . VAL A 1 252 ? -0.906 -11.066 11.059 1.00 98.75 252 VAL A CA 1
ATOM 1950 C C . VAL A 1 252 ? -0.383 -12.353 10.425 1.00 98.75 252 VAL A C 1
ATOM 1952 O O . VAL A 1 252 ? 0.052 -12.366 9.280 1.00 98.75 252 VAL A O 1
ATOM 1955 N N . ILE A 1 253 ? -0.414 -13.451 11.177 1.00 98.19 253 ILE A N 1
ATOM 1956 C CA . ILE A 1 253 ? 0.024 -14.762 10.680 1.00 98.19 253 ILE A CA 1
ATOM 1957 C C . ILE A 1 253 ? -1.203 -15.630 10.411 1.00 98.19 253 ILE A C 1
ATOM 1959 O O . ILE A 1 253 ? -1.937 -15.952 11.347 1.00 98.19 253 ILE A O 1
ATOM 1963 N N . GLY A 1 254 ? -1.469 -15.951 9.147 1.00 97.75 254 GLY A N 1
ATOM 1964 C CA . GLY A 1 254 ? -2.741 -16.547 8.743 1.00 97.75 254 GLY A CA 1
ATOM 1965 C C . GLY A 1 254 ? -2.847 -18.052 8.937 1.00 97.75 254 GLY A C 1
ATOM 1966 O O . GLY A 1 254 ? -3.922 -18.544 9.283 1.00 97.75 254 GLY A O 1
ATOM 1967 N N . ARG A 1 255 ? -1.740 -18.786 8.790 1.00 97.12 255 ARG A N 1
ATOM 1968 C CA . ARG A 1 255 ? -1.711 -20.257 8.833 1.00 97.12 255 ARG A CA 1
ATOM 1969 C C . ARG A 1 255 ? -0.726 -20.788 9.869 1.00 97.12 255 ARG A C 1
ATOM 1971 O O . ARG A 1 255 ? 0.257 -20.131 10.203 1.00 97.12 255 ARG A O 1
ATOM 1978 N N . LYS A 1 256 ? -0.937 -22.001 10.374 1.00 96.69 256 LYS A N 1
ATOM 1979 C CA . LYS A 1 256 ? 0.162 -22.714 11.053 1.00 96.69 256 LYS A CA 1
ATOM 1980 C C . LYS A 1 256 ? 1.231 -23.104 10.021 1.00 96.69 256 LYS A C 1
ATOM 1982 O O . LYS A 1 256 ? 0.871 -23.317 8.864 1.00 96.69 256 LYS A O 1
ATOM 1987 N N . PRO A 1 257 ? 2.508 -23.235 10.415 1.00 94.75 257 PRO A N 1
ATOM 1988 C CA . PRO A 1 257 ? 3.465 -24.018 9.648 1.00 94.75 257 PRO A CA 1
ATOM 1989 C C . PRO A 1 257 ? 2.927 -25.434 9.428 1.00 94.75 257 PRO A C 1
ATOM 1991 O O . PRO A 1 257 ? 2.217 -25.981 10.282 1.00 94.75 257 PRO A O 1
ATOM 1994 N N . GLY A 1 258 ? 3.225 -25.991 8.265 1.00 92.38 258 GLY A N 1
ATOM 1995 C CA . GLY A 1 258 ? 2.944 -27.372 7.926 1.00 92.38 258 GLY A CA 1
ATOM 1996 C C . GLY A 1 258 ? 3.979 -28.326 8.525 1.00 92.38 258 GLY A C 1
ATOM 1997 O O . GLY A 1 258 ? 4.677 -28.032 9.494 1.00 92.38 258 GLY A O 1
ATOM 1998 N N . THR A 1 259 ? 4.042 -29.526 7.953 1.00 87.62 259 THR A N 1
ATOM 1999 C CA . THR A 1 259 ? 4.992 -30.580 8.352 1.00 87.62 259 THR A CA 1
ATOM 2000 C C . THR A 1 259 ? 6.099 -30.803 7.327 1.00 87.62 259 THR A C 1
ATOM 2002 O O . THR A 1 259 ? 7.041 -31.540 7.599 1.00 87.62 259 THR A O 1
ATOM 2005 N N . THR A 1 260 ? 5.986 -30.190 6.147 1.00 85.44 260 THR A N 1
ATOM 2006 C CA . THR A 1 260 ? 6.946 -30.328 5.048 1.00 85.44 260 THR A CA 1
ATOM 2007 C C . THR A 1 260 ? 7.732 -29.029 4.924 1.00 85.44 260 THR A C 1
ATOM 2009 O O . THR A 1 260 ? 7.151 -28.049 4.458 1.00 85.44 260 THR A O 1
ATOM 2012 N N . PRO A 1 261 ? 9.015 -28.991 5.324 1.00 82.75 261 PRO A N 1
ATOM 2013 C CA . PRO A 1 261 ? 9.836 -27.791 5.213 1.00 82.75 261 PRO A CA 1
ATOM 2014 C C . PRO A 1 261 ? 9.902 -27.256 3.780 1.00 82.75 261 PRO A C 1
ATOM 2016 O O . PRO A 1 261 ? 9.763 -28.006 2.809 1.00 82.75 261 PRO A O 1
ATOM 2019 N N . ALA A 1 262 ? 10.164 -25.954 3.647 1.00 86.38 262 ALA A N 1
ATOM 2020 C CA . ALA A 1 262 ? 10.504 -25.380 2.352 1.00 86.38 262 ALA A CA 1
ATOM 2021 C C . ALA A 1 262 ? 11.770 -26.062 1.791 1.00 86.38 262 ALA A C 1
ATOM 2023 O O . ALA A 1 262 ? 12.711 -26.299 2.552 1.00 86.38 262 ALA A O 1
ATOM 2024 N N . PRO A 1 263 ? 11.801 -26.397 0.491 1.00 88.81 263 PRO A N 1
ATOM 2025 C CA . PRO A 1 263 ? 12.957 -27.044 -0.111 1.00 88.81 263 PRO A CA 1
ATOM 2026 C C . PRO A 1 263 ? 14.151 -26.087 -0.158 1.00 88.81 263 PRO A C 1
ATOM 2028 O O . PRO A 1 263 ? 13.987 -24.885 -0.380 1.00 88.81 263 PRO A O 1
ATOM 2031 N N . ASP A 1 264 ? 15.344 -26.646 0.040 1.00 86.31 264 ASP A N 1
ATOM 2032 C CA . ASP A 1 264 ? 16.620 -25.955 -0.109 1.00 86.31 264 ASP A CA 1
ATOM 2033 C C . ASP A 1 264 ? 17.579 -26.834 -0.941 1.00 86.31 264 ASP A C 1
ATOM 2035 O O . ASP A 1 264 ? 17.919 -27.931 -0.491 1.00 86.31 264 ASP A O 1
ATOM 2039 N N . PRO A 1 265 ? 17.996 -26.417 -2.154 1.00 86.44 265 PRO A N 1
ATOM 2040 C CA . PRO A 1 265 ? 17.681 -25.144 -2.804 1.00 86.44 265 PRO A CA 1
ATOM 2041 C C . PRO A 1 265 ? 16.185 -24.989 -3.145 1.00 86.44 265 PRO A C 1
ATOM 2043 O O . PRO A 1 265 ? 15.462 -25.986 -3.242 1.00 86.44 265 PRO A O 1
ATOM 2046 N N . PRO A 1 266 ? 15.708 -23.745 -3.332 1.00 88.12 266 PRO A N 1
ATOM 2047 C CA . PRO A 1 266 ? 14.335 -23.482 -3.752 1.00 88.12 266 PRO A CA 1
ATOM 2048 C C . PRO A 1 266 ? 13.977 -24.160 -5.076 1.00 88.12 266 PRO A C 1
ATOM 2050 O O . PRO A 1 266 ? 14.836 -24.370 -5.933 1.00 88.12 266 PRO A O 1
ATOM 2053 N N . ARG A 1 267 ? 12.689 -24.469 -5.273 1.00 88.69 267 ARG A N 1
ATOM 2054 C CA . ARG A 1 267 ? 12.204 -24.986 -6.567 1.00 88.69 267 ARG A CA 1
ATOM 2055 C C . ARG A 1 267 ? 12.303 -23.887 -7.618 1.00 88.69 267 ARG A C 1
ATOM 2057 O O . ARG A 1 267 ? 12.025 -22.740 -7.305 1.00 88.69 267 ARG A O 1
ATOM 2064 N N . LEU A 1 268 ? 12.595 -24.232 -8.869 1.00 85.44 268 LEU A N 1
ATOM 2065 C CA . LEU A 1 268 ? 12.473 -23.267 -9.970 1.00 85.44 268 LEU A CA 1
ATOM 2066 C C . LEU A 1 268 ? 11.007 -22.861 -10.169 1.00 85.44 268 LEU A C 1
ATOM 2068 O O . LEU A 1 268 ? 10.676 -21.682 -10.090 1.00 85.44 268 LEU A O 1
ATOM 2072 N N . ASN A 1 269 ? 10.116 -23.849 -10.285 1.00 86.62 269 ASN A N 1
ATOM 2073 C CA . ASN A 1 269 ? 8.676 -23.616 -10.293 1.00 86.62 269 ASN A CA 1
ATOM 2074 C C . ASN A 1 269 ? 8.169 -23.302 -8.874 1.00 86.62 269 ASN A C 1
ATOM 2076 O O . ASN A 1 269 ? 8.236 -24.145 -7.971 1.00 86.62 269 ASN A O 1
ATOM 2080 N N . ARG A 1 270 ? 7.631 -22.092 -8.693 1.00 88.50 270 ARG A N 1
ATOM 2081 C CA . ARG A 1 270 ? 7.157 -21.572 -7.401 1.00 88.50 270 ARG A CA 1
ATOM 2082 C C . ARG A 1 270 ? 5.684 -21.841 -7.096 1.00 88.50 270 ARG A C 1
ATOM 2084 O O . ARG A 1 270 ? 5.192 -21.336 -6.090 1.00 88.50 270 ARG A O 1
ATOM 2091 N N . ARG A 1 271 ? 4.969 -22.633 -7.902 1.00 89.44 271 ARG A N 1
ATOM 2092 C CA . ARG A 1 271 ? 3.569 -23.000 -7.617 1.00 89.44 271 ARG A CA 1
ATOM 2093 C C . ARG A 1 271 ? 3.467 -23.865 -6.357 1.00 89.44 271 ARG A C 1
ATOM 2095 O O . ARG A 1 271 ? 4.168 -24.871 -6.222 1.00 89.44 271 ARG A O 1
ATOM 2102 N N . GLY A 1 272 ? 2.542 -23.492 -5.474 1.00 89.81 272 GLY A N 1
ATOM 2103 C CA . GLY A 1 272 ? 2.191 -24.247 -4.277 1.00 89.81 272 GLY A CA 1
ATOM 2104 C C . GLY A 1 272 ? 3.151 -23.992 -3.119 1.00 89.81 272 GLY A C 1
ATOM 2105 O O . GLY A 1 272 ? 4.267 -24.518 -3.078 1.00 89.81 272 GLY A O 1
ATOM 2106 N N . ILE A 1 273 ? 2.676 -23.223 -2.140 1.00 90.88 273 ILE A N 1
ATOM 2107 C CA . ILE A 1 273 ? 3.415 -22.899 -0.921 1.00 90.88 273 ILE A CA 1
ATOM 2108 C C . ILE A 1 273 ? 3.812 -24.181 -0.157 1.00 90.88 273 ILE A C 1
ATOM 2110 O O . ILE A 1 273 ? 2.934 -24.923 0.292 1.00 90.88 273 ILE A O 1
ATOM 2114 N N . PRO A 1 274 ? 5.117 -24.449 0.058 1.00 86.94 274 PRO A N 1
ATOM 2115 C CA . PRO A 1 274 ? 5.554 -25.497 0.968 1.00 86.94 274 PRO A CA 1
ATOM 2116 C C . PRO A 1 274 ? 5.335 -25.061 2.424 1.00 86.94 274 PRO A C 1
ATOM 2118 O O . PRO A 1 274 ? 5.212 -23.872 2.734 1.00 86.94 274 PRO A O 1
ATOM 2121 N N . ASP A 1 275 ? 5.329 -26.021 3.347 1.00 88.06 275 ASP A N 1
ATOM 2122 C CA . ASP A 1 275 ? 5.115 -25.756 4.776 1.00 88.06 275 ASP A CA 1
ATOM 2123 C C . ASP A 1 275 ? 3.768 -25.061 5.075 1.00 88.06 275 ASP A C 1
ATOM 2125 O O . ASP A 1 275 ? 3.655 -24.223 5.971 1.00 88.06 275 ASP A O 1
ATOM 2129 N N . VAL A 1 276 ? 2.728 -25.361 4.289 1.00 91.38 276 VAL A N 1
ATOM 2130 C CA . VAL A 1 276 ? 1.387 -24.800 4.486 1.00 91.38 276 VAL A CA 1
ATOM 2131 C C . VAL A 1 276 ? 0.585 -25.660 5.467 1.00 91.38 276 VAL A C 1
ATOM 2133 O O . VAL A 1 276 ? 0.362 -26.849 5.252 1.00 91.38 276 VAL A O 1
ATOM 2136 N N . GLY A 1 277 ? 0.181 -25.065 6.587 1.00 94.69 277 GLY A N 1
ATOM 2137 C CA . GLY A 1 277 ? -0.722 -25.672 7.562 1.00 94.69 277 GLY A CA 1
ATOM 2138 C C . GLY A 1 277 ? -2.135 -25.074 7.514 1.00 94.69 277 GLY A C 1
ATOM 2139 O O . GLY A 1 277 ? -2.446 -24.230 6.665 1.00 94.69 277 GLY A O 1
ATOM 2140 N N . PRO A 1 278 ? -3.014 -25.486 8.446 1.00 96.50 278 PRO A N 1
ATOM 2141 C CA . PRO A 1 278 ? -4.392 -25.008 8.488 1.00 96.50 278 PRO A CA 1
ATOM 2142 C C . PRO A 1 278 ? -4.481 -23.509 8.801 1.00 96.50 278 PRO A C 1
ATOM 2144 O O . PRO A 1 278 ? -3.657 -22.960 9.546 1.00 96.50 278 PRO A O 1
ATOM 2147 N N . CYS A 1 279 ? -5.539 -22.879 8.290 1.00 97.44 279 CYS A N 1
ATOM 2148 C CA . CYS A 1 279 ? -5.936 -21.518 8.632 1.00 97.44 279 CYS A CA 1
ATOM 2149 C C . CYS A 1 279 ? -6.146 -21.351 10.146 1.00 97.44 279 CYS A C 1
ATOM 2151 O O . CYS A 1 279 ? -6.902 -22.091 10.780 1.00 97.44 279 CYS A O 1
ATOM 2153 N N . VAL A 1 280 ? -5.505 -20.338 10.726 1.00 97.75 280 VAL A N 1
ATOM 2154 C CA . VAL A 1 280 ? -5.725 -19.886 12.111 1.00 97.75 280 VAL A CA 1
ATOM 2155 C C . VAL A 1 280 ? -6.177 -18.438 12.205 1.00 97.75 280 VAL A C 1
ATOM 2157 O O . VAL A 1 280 ? -6.716 -18.056 13.239 1.00 97.75 280 VAL A O 1
ATOM 2160 N N . ARG A 1 281 ? -5.959 -17.638 11.158 1.00 97.88 281 ARG A N 1
ATOM 2161 C CA . ARG A 1 281 ? -6.351 -16.227 11.080 1.00 97.88 281 ARG A CA 1
ATOM 2162 C C . ARG A 1 281 ? -6.653 -15.791 9.642 1.00 97.88 281 ARG A C 1
ATOM 2164 O O . ARG A 1 281 ? -6.331 -14.679 9.237 1.00 97.88 281 ARG A O 1
ATOM 2171 N N . CYS A 1 282 ? -7.244 -16.688 8.865 1.00 98.50 282 CYS A N 1
ATOM 2172 C CA . CYS A 1 282 ? -7.760 -16.383 7.534 1.00 98.50 282 CYS A CA 1
ATOM 2173 C C . CYS A 1 282 ? -9.095 -15.619 7.644 1.00 98.50 282 CYS A C 1
ATOM 2175 O O . CYS A 1 282 ? -9.766 -15.677 8.680 1.00 98.50 282 CYS A O 1
ATOM 2177 N N . ASN A 1 283 ? -9.484 -14.878 6.603 1.00 98.62 283 ASN A N 1
ATOM 2178 C CA . ASN A 1 283 ? -10.642 -13.966 6.584 1.00 98.62 283 ASN A CA 1
ATOM 2179 C C . ASN A 1 283 ? -10.628 -12.890 7.694 1.00 98.62 283 ASN A C 1
ATOM 2181 O O . ASN A 1 283 ? -11.677 -12.349 8.074 1.00 98.62 283 ASN A O 1
ATOM 2185 N N . LEU A 1 284 ? -9.453 -12.585 8.255 1.00 98.81 284 LEU A N 1
ATOM 2186 C CA . LEU A 1 284 ? -9.314 -11.532 9.255 1.00 98.81 284 LEU A CA 1
ATOM 2187 C C . LEU A 1 284 ? -9.565 -10.169 8.608 1.00 98.81 284 LEU A C 1
ATOM 2189 O O . LEU A 1 284 ? -8.955 -9.834 7.595 1.00 98.81 284 LEU A O 1
ATOM 2193 N N . GLN A 1 285 ? -10.389 -9.347 9.257 1.00 98.81 285 GLN A N 1
ATOM 2194 C CA . GLN A 1 285 ? -10.510 -7.930 8.920 1.00 98.81 285 GLN A CA 1
ATOM 2195 C C . GLN A 1 285 ? -9.912 -7.060 10.028 1.00 98.81 285 GLN A C 1
ATOM 2197 O O . GLN A 1 285 ? -10.401 -7.064 11.158 1.00 98.81 285 GLN A O 1
ATOM 2202 N N . LEU A 1 286 ? -8.870 -6.302 9.691 1.00 98.94 286 LEU A N 1
ATOM 2203 C CA . LEU A 1 286 ? -8.256 -5.273 10.525 1.00 98.94 286 LEU A CA 1
ATOM 2204 C C . LEU A 1 286 ? -8.672 -3.897 9.992 1.00 98.94 286 LEU A C 1
ATOM 2206 O O . LEU A 1 286 ? -8.348 -3.543 8.860 1.00 98.94 286 LEU A O 1
ATOM 2210 N N . GLU A 1 287 ? -9.388 -3.102 10.785 1.00 98.81 287 GLU A N 1
ATOM 2211 C CA . GLU A 1 287 ? -9.892 -1.811 10.307 1.00 98.81 287 GLU A CA 1
ATOM 2212 C C . GLU A 1 287 ? -9.864 -0.691 11.347 1.00 98.81 287 GLU A C 1
ATOM 2214 O O . GLU A 1 287 ? -10.079 -0.918 12.537 1.00 98.81 287 GLU A O 1
ATOM 2219 N N . GLY A 1 288 ? -9.662 0.544 10.888 1.00 98.88 288 GLY A N 1
ATOM 2220 C CA . GLY A 1 288 ? -9.846 1.742 11.701 1.00 98.88 288 GLY A CA 1
ATOM 2221 C C . GLY A 1 288 ? -11.312 2.179 11.761 1.00 98.88 288 GLY A C 1
ATOM 2222 O O . GLY A 1 288 ? -11.979 2.273 10.730 1.00 98.88 288 GLY A O 1
ATOM 2223 N N . SER A 1 289 ? -11.824 2.518 12.949 1.00 98.81 289 SER A N 1
ATOM 2224 C CA . SER A 1 289 ? -13.221 2.969 13.121 1.00 98.81 289 SER A CA 1
ATOM 2225 C C . SER A 1 289 ? -13.436 4.482 12.974 1.00 98.81 289 SER A C 1
ATOM 2227 O O . SER A 1 289 ? -14.533 4.978 13.258 1.00 98.81 289 SER A O 1
ATOM 2229 N N . GLY A 1 290 ? -12.391 5.221 12.590 1.00 98.38 290 GLY A N 1
ATOM 2230 C CA . GLY A 1 290 ? -12.444 6.660 12.332 1.00 98.38 290 GLY A CA 1
ATOM 2231 C C . GLY A 1 290 ? -13.156 7.035 11.031 1.00 98.38 290 GLY A C 1
ATOM 2232 O O . GLY A 1 290 ? -13.617 6.172 10.285 1.00 98.38 290 GLY A O 1
ATOM 2233 N N . LEU A 1 291 ? -13.248 8.336 10.750 1.00 98.38 291 LEU A N 1
ATOM 2234 C CA . LEU A 1 291 ? -13.846 8.843 9.512 1.00 98.38 291 LEU A CA 1
ATOM 2235 C C . LEU A 1 291 ? -12.946 8.559 8.301 1.00 98.38 291 LEU A C 1
ATOM 2237 O O . LEU A 1 291 ? -13.442 8.159 7.246 1.00 98.38 291 LEU A O 1
ATOM 2241 N N . THR A 1 292 ? -11.637 8.757 8.467 1.00 98.12 292 THR A N 1
ATOM 2242 C CA . THR A 1 292 ? -10.608 8.474 7.457 1.00 98.12 292 THR A CA 1
ATOM 2243 C C . THR A 1 292 ? -9.433 7.721 8.082 1.00 98.12 292 THR A C 1
ATOM 2245 O O . THR A 1 292 ? -9.312 7.631 9.304 1.00 98.12 292 THR A O 1
ATOM 2248 N N . ALA A 1 293 ? -8.521 7.227 7.244 1.00 98.19 293 ALA A N 1
ATOM 2249 C CA . ALA A 1 293 ? -7.287 6.584 7.683 1.00 98.19 293 ALA A CA 1
ATOM 2250 C C . ALA A 1 293 ? -6.397 7.483 8.552 1.00 98.19 293 ALA A C 1
ATOM 2252 O O . ALA A 1 293 ? -5.592 6.967 9.325 1.00 98.19 293 ALA A O 1
ATOM 2253 N N . ASP A 1 294 ? -6.541 8.810 8.465 1.00 97.75 294 ASP A N 1
ATOM 2254 C CA . ASP A 1 294 ? -5.791 9.747 9.308 1.00 97.75 294 ASP A CA 1
ATOM 2255 C C . ASP A 1 294 ? -6.157 9.594 10.789 1.00 97.75 294 ASP A C 1
ATOM 2257 O O . ASP A 1 294 ? -5.376 9.960 11.666 1.00 97.75 294 ASP A O 1
ATOM 2261 N N . ASP A 1 295 ? -7.335 9.050 11.096 1.00 98.50 295 ASP A N 1
ATOM 2262 C CA . ASP A 1 295 ? -7.793 8.873 12.466 1.00 98.50 295 ASP A CA 1
ATOM 2263 C C . ASP A 1 295 ? -7.097 7.714 13.182 1.00 98.50 295 ASP A C 1
ATOM 2265 O O . ASP A 1 295 ? -6.909 7.807 14.396 1.00 98.50 295 ASP A O 1
ATOM 2269 N N . THR A 1 296 ? -6.664 6.679 12.459 1.00 98.62 296 THR A N 1
ATOM 2270 C CA . THR A 1 296 ? -6.043 5.471 13.019 1.00 98.62 296 THR A CA 1
ATOM 2271 C C . THR A 1 296 ? -4.660 5.259 12.412 1.00 98.62 296 THR A C 1
ATOM 2273 O O . THR A 1 296 ? -4.531 4.819 11.272 1.00 98.62 296 THR A O 1
ATOM 2276 N N . VAL A 1 297 ? -3.617 5.555 13.190 1.00 98.81 297 VAL A N 1
ATOM 2277 C CA . VAL A 1 297 ? -2.222 5.524 12.731 1.00 98.81 297 VAL A CA 1
ATOM 2278 C C . VAL A 1 297 ? -1.452 4.407 13.428 1.00 98.81 297 VAL A C 1
ATOM 2280 O O . VAL A 1 297 ? -1.369 4.392 14.655 1.00 98.81 297 VAL A O 1
ATOM 2283 N N . VAL A 1 298 ? -0.847 3.519 12.646 1.00 98.88 298 VAL A N 1
ATOM 2284 C CA . VAL A 1 298 ? 0.190 2.572 13.061 1.00 98.88 298 VAL A CA 1
ATOM 2285 C C . VAL A 1 298 ? 1.545 3.238 12.842 1.00 98.88 298 VAL A C 1
ATOM 2287 O O . VAL A 1 298 ? 1.974 3.478 11.713 1.00 98.88 298 VAL A O 1
ATOM 2290 N N . GLU A 1 299 ? 2.192 3.598 13.943 1.00 98.31 299 GLU A N 1
ATOM 2291 C CA . GLU A 1 299 ? 3.446 4.344 13.966 1.00 98.31 299 GLU A CA 1
ATOM 2292 C C . GLU A 1 299 ? 4.593 3.385 14.281 1.00 98.31 299 GLU A C 1
ATOM 2294 O O . GLU A 1 299 ? 4.709 2.917 15.417 1.00 98.31 299 GLU A O 1
ATOM 2299 N N . ALA A 1 300 ? 5.448 3.097 13.298 1.00 97.69 300 ALA A N 1
ATOM 2300 C CA . ALA A 1 300 ? 6.605 2.219 13.469 1.00 97.69 300 ALA A CA 1
ATOM 2301 C C . ALA A 1 300 ? 7.894 2.958 13.841 1.00 97.69 300 ALA A C 1
ATOM 2303 O O . ALA A 1 300 ? 8.860 2.292 14.203 1.00 97.69 300 ALA A O 1
ATOM 2304 N N . GLY A 1 301 ? 7.904 4.292 13.849 1.00 96.44 301 GLY A N 1
ATOM 2305 C CA . GLY A 1 301 ? 9.067 5.118 14.165 1.00 96.44 301 GLY A CA 1
ATOM 2306 C C . GLY A 1 301 ? 8.801 6.165 15.245 1.00 96.44 301 GLY A C 1
ATOM 2307 O O . GLY A 1 301 ? 8.279 5.828 16.317 1.00 96.44 301 GLY A O 1
ATOM 2308 N N . ASP A 1 302 ? 9.197 7.415 15.003 1.00 95.69 302 ASP A N 1
ATOM 2309 C CA . ASP A 1 302 ? 8.966 8.542 15.913 1.00 95.69 302 ASP A CA 1
ATOM 2310 C C . ASP A 1 302 ? 7.600 9.208 15.644 1.00 95.69 302 ASP A C 1
ATOM 2312 O O . ASP A 1 302 ? 7.427 9.866 14.614 1.00 95.69 302 ASP A O 1
ATOM 2316 N N . PRO A 1 303 ? 6.641 9.146 16.592 1.00 95.56 303 PRO A N 1
ATOM 2317 C CA . PRO A 1 303 ? 5.359 9.838 16.467 1.00 95.56 303 PRO A CA 1
ATOM 2318 C C . PRO A 1 303 ? 5.467 11.338 16.164 1.00 95.56 303 PRO A C 1
ATOM 2320 O O . PRO A 1 303 ? 4.539 11.899 15.570 1.00 95.56 303 PRO A O 1
ATOM 2323 N N . LYS A 1 304 ? 6.562 11.992 16.586 1.00 96.25 304 LYS A N 1
ATOM 2324 C CA . LYS A 1 304 ? 6.792 13.433 16.406 1.00 96.25 304 LYS A CA 1
ATOM 2325 C C . LYS A 1 304 ? 7.076 13.821 14.954 1.00 96.25 304 LYS A C 1
ATOM 2327 O O . LYS A 1 304 ? 6.816 14.969 14.608 1.00 96.25 304 LYS A O 1
ATOM 2332 N N . ALA A 1 305 ? 7.551 12.893 14.117 1.00 95.50 305 ALA A N 1
ATOM 2333 C CA . ALA A 1 305 ? 7.798 13.146 12.694 1.00 95.50 305 ALA A CA 1
ATOM 2334 C C . ALA A 1 305 ? 6.493 13.371 11.899 1.00 95.50 305 ALA A C 1
ATOM 2336 O O . ALA A 1 305 ? 6.471 14.075 10.891 1.00 95.50 305 ALA A O 1
ATOM 2337 N N . GLY A 1 306 ? 5.357 12.873 12.402 1.00 96.06 306 GLY A N 1
ATOM 2338 C CA . GLY A 1 306 ? 4.053 13.163 11.807 1.00 96.06 306 GLY A CA 1
ATOM 2339 C C . GLY A 1 306 ? 3.838 12.461 10.463 1.00 96.06 306 GLY A C 1
ATOM 2340 O O . GLY A 1 306 ? 4.177 11.300 10.312 1.00 96.06 306 GLY A O 1
ATOM 2341 N N . ASN A 1 307 ? 3.185 13.127 9.510 1.00 96.31 307 ASN A N 1
ATOM 2342 C CA . ASN A 1 307 ? 2.929 12.587 8.161 1.00 96.31 307 ASN A CA 1
ATOM 2343 C C . ASN A 1 307 ? 3.908 13.177 7.126 1.00 96.31 307 ASN A C 1
ATOM 2345 O O . ASN A 1 307 ? 3.539 13.357 5.961 1.00 96.31 307 ASN A O 1
ATOM 2349 N N . SER A 1 308 ? 5.106 13.533 7.588 1.00 93.19 308 SER A N 1
ATOM 2350 C CA . SER A 1 308 ? 6.151 14.248 6.855 1.00 93.19 308 SER A CA 1
ATOM 2351 C C . SER A 1 308 ? 7.489 13.529 7.028 1.00 93.19 308 SER A C 1
ATOM 2353 O O . SER A 1 308 ? 7.640 12.718 7.940 1.00 93.19 308 SER A O 1
ATOM 2355 N N . GLY A 1 309 ? 8.453 13.833 6.160 1.00 86.75 309 GLY A N 1
ATOM 2356 C CA . GLY A 1 309 ? 9.770 13.214 6.201 1.00 86.75 309 GLY A CA 1
ATOM 2357 C C . GLY A 1 309 ? 10.613 13.598 7.425 1.00 86.75 309 GLY A C 1
ATOM 2358 O O . GLY A 1 309 ? 10.252 14.501 8.186 1.00 86.75 309 GLY A O 1
ATOM 2359 N N . PRO A 1 310 ? 11.769 12.935 7.609 1.00 96.25 310 PRO A N 1
ATOM 2360 C CA . PRO A 1 310 ? 12.376 12.006 6.655 1.00 96.25 310 PRO A CA 1
ATOM 2361 C C . PRO A 1 310 ? 11.814 10.576 6.713 1.00 96.25 310 PRO A C 1
ATOM 2363 O O . PRO A 1 310 ? 11.276 10.128 7.724 1.00 96.25 310 PRO A O 1
ATOM 2366 N N . SER A 1 311 ? 11.999 9.835 5.620 1.00 95.31 311 SER A N 1
ATOM 2367 C CA . SER A 1 311 ? 11.713 8.394 5.544 1.00 95.31 311 SER A CA 1
ATOM 2368 C C . SER A 1 311 ? 12.393 7.592 6.674 1.00 95.31 311 SER A C 1
ATOM 2370 O O . SER A 1 311 ? 13.535 7.864 7.052 1.00 95.31 311 SER A O 1
ATOM 2372 N N . ALA A 1 312 ? 11.676 6.608 7.233 1.00 96.88 312 ALA A N 1
ATOM 2373 C CA . ALA A 1 312 ? 12.095 5.760 8.359 1.00 96.88 312 ALA A CA 1
ATOM 2374 C C . ALA A 1 312 ? 12.520 6.523 9.637 1.00 96.88 312 ALA A C 1
ATOM 2376 O O . ALA A 1 312 ? 13.342 6.028 10.423 1.00 96.88 312 ALA A O 1
ATOM 2377 N N . ALA A 1 313 ? 11.975 7.726 9.863 1.00 97.31 313 ALA A N 1
ATOM 2378 C CA . ALA A 1 313 ? 12.282 8.544 11.034 1.00 97.31 313 ALA A CA 1
ATOM 2379 C C . ALA A 1 313 ? 12.045 7.783 12.349 1.00 97.31 313 ALA A C 1
ATOM 2381 O O . ALA A 1 313 ? 10.919 7.433 12.696 1.00 97.31 313 ALA A O 1
ATOM 2382 N N . GLY A 1 314 ? 13.122 7.537 13.102 1.00 96.56 314 GLY A N 1
ATOM 2383 C CA . GLY A 1 314 ? 13.060 6.887 14.415 1.00 96.56 314 GLY A CA 1
ATOM 2384 C C . GLY A 1 314 ? 12.533 5.448 14.403 1.00 96.56 314 GLY A C 1
ATOM 2385 O O . GLY A 1 314 ? 12.053 4.993 15.442 1.00 96.56 314 GLY A O 1
ATOM 2386 N N . HIS A 1 315 ? 12.580 4.758 13.255 1.00 95.56 315 HIS A N 1
ATOM 2387 C CA . HIS A 1 315 ? 12.067 3.397 13.075 1.00 95.56 315 HIS A CA 1
ATOM 2388 C C . HIS A 1 315 ? 12.463 2.450 14.227 1.00 95.56 315 HIS A C 1
ATOM 2390 O O . HIS A 1 315 ? 13.619 2.357 14.644 1.00 95.56 315 HIS A O 1
ATOM 2396 N N . ALA A 1 316 ? 11.486 1.702 14.727 1.00 94.62 316 ALA A N 1
ATOM 2397 C CA . ALA A 1 316 ? 11.648 0.690 15.765 1.00 94.62 316 ALA A CA 1
ATOM 2398 C C . ALA A 1 316 ? 11.602 -0.734 15.195 1.00 94.62 316 ALA A C 1
ATOM 2400 O O . ALA A 1 316 ? 12.197 -1.644 15.775 1.00 94.62 316 ALA A O 1
ATOM 2401 N N . LYS A 1 317 ? 10.900 -0.923 14.073 1.00 94.62 317 LYS A N 1
ATOM 2402 C CA . LYS A 1 317 ? 10.667 -2.206 13.401 1.00 94.62 317 LYS A CA 1
ATOM 2403 C C . LYS A 1 317 ? 10.785 -2.053 11.887 1.00 94.62 317 LYS A C 1
ATOM 2405 O O . LYS A 1 317 ? 10.683 -0.939 11.367 1.00 94.62 317 LYS A O 1
ATOM 2410 N N . ASP A 1 318 ? 11.013 -3.173 11.214 1.00 95.44 318 ASP A N 1
ATOM 2411 C CA . ASP A 1 318 ? 11.274 -3.198 9.777 1.00 95.44 318 ASP A CA 1
ATOM 2412 C C . ASP A 1 318 ? 9.987 -3.037 8.974 1.00 95.44 318 ASP A C 1
ATOM 2414 O O . ASP A 1 318 ? 9.953 -2.324 7.973 1.00 95.44 318 ASP A O 1
ATOM 2418 N N . VAL A 1 319 ? 8.897 -3.595 9.501 1.00 97.69 319 VAL A N 1
ATOM 2419 C CA . VAL A 1 319 ? 7.567 -3.548 8.901 1.00 97.69 319 VAL A CA 1
ATOM 2420 C C . VAL A 1 319 ? 6.560 -2.993 9.908 1.00 97.69 319 VAL A C 1
ATOM 2422 O O . VAL A 1 319 ? 6.541 -3.414 11.067 1.00 97.69 319 VAL A O 1
ATOM 2425 N N . ALA A 1 320 ? 5.694 -2.068 9.488 1.00 98.56 320 ALA A N 1
ATOM 2426 C CA . ALA A 1 320 ? 4.601 -1.584 10.336 1.00 98.56 320 ALA A CA 1
ATOM 2427 C C . ALA A 1 320 ? 3.487 -2.641 10.470 1.00 98.56 320 ALA A C 1
ATOM 2429 O O . ALA A 1 320 ? 3.156 -3.046 11.585 1.00 98.56 320 ALA A O 1
ATOM 2430 N N . ILE A 1 321 ? 2.932 -3.124 9.358 1.00 98.88 321 ILE A N 1
ATOM 2431 C CA . ILE A 1 321 ? 1.900 -4.172 9.347 1.00 98.88 321 ILE A CA 1
ATOM 2432 C C . ILE A 1 321 ? 2.317 -5.269 8.368 1.00 98.88 321 ILE A C 1
ATOM 2434 O O . ILE A 1 321 ? 2.327 -5.033 7.167 1.00 98.88 321 ILE A O 1
ATOM 2438 N N . GLY A 1 322 ? 2.641 -6.461 8.865 1.00 98.25 322 GLY A N 1
ATOM 2439 C CA . GLY A 1 322 ? 2.962 -7.629 8.043 1.00 98.25 322 GLY A CA 1
ATOM 2440 C C . GLY A 1 322 ? 1.869 -8.691 8.117 1.00 98.25 322 GLY A C 1
ATOM 2441 O O . GLY A 1 322 ? 1.549 -9.153 9.210 1.00 98.25 322 GLY A O 1
ATOM 2442 N N . ALA A 1 323 ? 1.320 -9.098 6.976 1.00 98.31 323 ALA A N 1
ATOM 2443 C CA . ALA A 1 323 ? 0.347 -10.169 6.814 1.00 98.31 323 ALA A CA 1
ATOM 2444 C C . ALA A 1 323 ? 0.945 -11.305 5.975 1.00 98.31 323 ALA A C 1
ATOM 2446 O O . ALA A 1 323 ? 1.286 -11.118 4.810 1.00 98.31 323 ALA A O 1
ATOM 2447 N N . GLN A 1 324 ? 1.102 -12.482 6.579 1.00 96.00 324 GLN A N 1
ATOM 2448 C CA . GLN A 1 324 ? 1.743 -13.629 5.932 1.00 96.00 324 GLN A CA 1
ATOM 2449 C C . GLN A 1 324 ? 0.795 -14.814 5.871 1.00 96.00 324 GLN A C 1
ATOM 2451 O O . GLN A 1 324 ? 0.273 -15.233 6.913 1.00 96.00 324 GLN A O 1
ATOM 2456 N N . ARG A 1 325 ? 0.619 -15.363 4.662 1.00 96.81 325 ARG A N 1
ATOM 2457 C CA . ARG A 1 325 ? -0.281 -16.495 4.385 1.00 96.81 325 ARG A CA 1
ATOM 2458 C C . ARG A 1 325 ? -1.669 -16.289 4.992 1.00 96.81 325 ARG A C 1
ATOM 2460 O O . ARG A 1 325 ? -2.216 -17.183 5.635 1.00 96.81 325 ARG A O 1
ATOM 2467 N N . ALA A 1 326 ? -2.165 -15.055 4.902 1.00 97.81 326 ALA A N 1
ATOM 2468 C CA . ALA A 1 32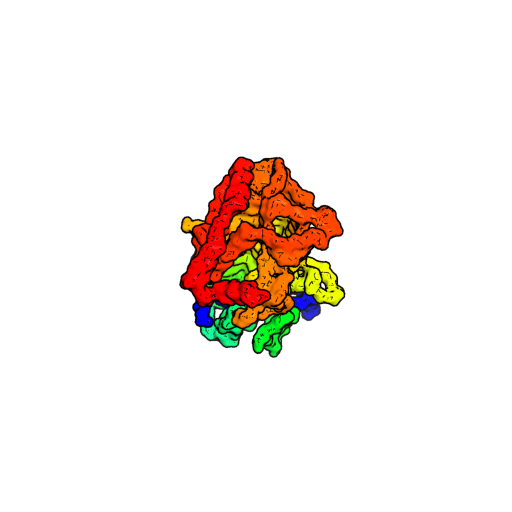6 ? -3.374 -14.574 5.561 1.00 97.81 326 ALA A CA 1
ATOM 2469 C C . ALA A 1 326 ? -4.527 -14.510 4.564 1.00 97.81 326 ALA A C 1
ATOM 2471 O O . ALA A 1 326 ? -5.026 -13.437 4.248 1.00 97.81 326 ALA A O 1
ATOM 2472 N N . ASP A 1 327 ? -4.924 -15.670 4.054 1.00 98.50 327 ASP A N 1
ATOM 2473 C CA . ASP A 1 327 ? -5.890 -15.747 2.959 1.00 98.50 327 ASP A CA 1
ATOM 2474 C C . ASP A 1 327 ? -7.225 -15.097 3.342 1.00 98.50 327 ASP A C 1
ATOM 2476 O O . ASP A 1 327 ? -7.730 -15.267 4.458 1.00 98.50 327 ASP A O 1
ATOM 2480 N N . GLY A 1 328 ? -7.780 -14.302 2.429 1.00 98.38 328 GLY A N 1
ATOM 2481 C CA . GLY A 1 328 ? -8.965 -13.473 2.665 1.00 98.38 328 GLY A CA 1
ATOM 2482 C C . GLY A 1 328 ? -8.743 -12.243 3.561 1.00 98.38 328 GLY A C 1
ATOM 2483 O O . GLY A 1 328 ? -9.710 -11.729 4.131 1.00 98.38 328 GLY A O 1
ATOM 2484 N N . PHE A 1 329 ? -7.506 -11.765 3.737 1.00 98.88 329 PHE A N 1
ATOM 2485 C CA . PHE A 1 329 ? -7.201 -10.632 4.621 1.00 98.88 329 PHE A CA 1
ATOM 2486 C C . PHE A 1 329 ? -7.783 -9.301 4.125 1.00 98.88 329 PHE A C 1
ATOM 2488 O O . PHE A 1 329 ? -7.650 -8.921 2.963 1.00 98.88 329 PHE A O 1
ATOM 2495 N N . VAL A 1 330 ? -8.377 -8.538 5.043 1.00 98.94 330 VAL A N 1
ATOM 2496 C CA . VAL A 1 330 ? -8.852 -7.175 4.787 1.00 98.94 330 VAL A CA 1
ATOM 2497 C C . VAL A 1 330 ? -8.138 -6.202 5.721 1.00 98.94 330 VAL A C 1
ATOM 2499 O O . VAL A 1 330 ? -8.242 -6.327 6.942 1.00 98.94 330 VAL A O 1
ATOM 2502 N N . LEU A 1 331 ? -7.489 -5.185 5.154 1.00 98.94 331 LEU A N 1
ATOM 2503 C CA . LEU A 1 331 ? -7.011 -4.005 5.871 1.00 98.94 331 LEU A CA 1
ATOM 2504 C C . LEU A 1 331 ? -7.784 -2.782 5.387 1.00 98.94 331 LEU A C 1
ATOM 2506 O O . LEU A 1 331 ? -7.826 -2.511 4.186 1.00 98.94 331 LEU A O 1
ATOM 2510 N N . ARG A 1 332 ? -8.373 -2.016 6.308 1.00 98.81 332 ARG A N 1
ATOM 2511 C CA . ARG A 1 332 ? -9.177 -0.854 5.917 1.00 98.81 332 ARG A CA 1
ATOM 2512 C C . ARG A 1 332 ? -9.047 0.356 6.830 1.00 98.81 332 ARG A C 1
ATOM 2514 O O . ARG A 1 332 ? -9.128 0.218 8.043 1.00 98.81 332 ARG A O 1
ATOM 2521 N N . ASN A 1 333 ? -8.993 1.560 6.258 1.00 98.81 333 ASN A N 1
ATOM 2522 C CA . ASN A 1 333 ? -9.115 2.818 7.013 1.00 98.81 333 ASN A CA 1
ATOM 2523 C C . ASN A 1 333 ? -8.014 3.008 8.078 1.00 98.81 333 ASN A C 1
ATOM 2525 O O . ASN A 1 333 ? -8.292 3.396 9.212 1.00 98.81 333 ASN A O 1
ATOM 2529 N N . VAL A 1 334 ? -6.766 2.702 7.714 1.00 98.69 334 VAL A N 1
ATOM 2530 C CA . VAL A 1 334 ? -5.580 2.772 8.587 1.00 98.69 334 VAL A CA 1
ATOM 2531 C C . VAL A 1 334 ? -4.435 3.483 7.863 1.00 98.69 334 VAL A C 1
ATOM 2533 O O . VAL A 1 334 ? -4.242 3.292 6.664 1.00 98.69 334 VAL A O 1
ATOM 2536 N N . SER A 1 335 ? -3.656 4.280 8.594 1.00 98.81 335 SER A N 1
ATOM 2537 C CA . SER A 1 335 ? -2.372 4.818 8.128 1.00 98.81 335 SER A CA 1
ATOM 2538 C C . SER A 1 335 ? -1.203 4.035 8.725 1.00 98.81 335 SER A C 1
ATOM 2540 O O . SER A 1 335 ? -1.200 3.801 9.929 1.00 98.81 335 SER A O 1
ATOM 2542 N N . ALA A 1 336 ? -0.192 3.684 7.933 1.00 98.81 336 ALA A N 1
ATOM 2543 C CA . ALA A 1 336 ? 1.050 3.050 8.385 1.00 98.81 336 ALA A CA 1
ATOM 2544 C C . ALA A 1 336 ? 2.260 3.919 8.017 1.00 98.81 336 ALA A C 1
ATOM 2546 O O . ALA A 1 336 ? 2.370 4.376 6.877 1.00 98.81 336 ALA A O 1
ATOM 2547 N N . ARG A 1 337 ? 3.169 4.174 8.965 1.00 98.50 337 ARG A N 1
ATOM 2548 C CA . ARG A 1 337 ? 4.293 5.090 8.716 1.00 98.50 337 ARG A CA 1
ATOM 2549 C C . ARG A 1 337 ? 5.571 4.787 9.494 1.00 98.50 337 ARG A C 1
ATOM 2551 O O . ARG A 1 337 ? 5.525 4.172 10.561 1.00 98.50 337 ARG A O 1
ATOM 2558 N N . HIS A 1 338 ? 6.681 5.287 8.948 1.00 98.12 338 HIS A N 1
ATOM 2559 C CA . HIS A 1 338 ? 8.041 5.272 9.505 1.00 98.12 338 HIS A CA 1
ATOM 2560 C C . HIS A 1 338 ? 8.618 3.896 9.862 1.00 98.12 338 HIS A C 1
ATOM 2562 O O . HIS A 1 338 ? 9.476 3.787 10.743 1.00 98.12 338 HIS A O 1
ATOM 2568 N N . ALA A 1 339 ? 8.179 2.839 9.183 1.00 97.88 339 ALA A N 1
ATOM 2569 C CA . ALA A 1 339 ? 8.887 1.567 9.233 1.00 97.88 339 ALA A CA 1
ATOM 2570 C C . ALA A 1 339 ? 10.266 1.704 8.563 1.00 97.88 339 ALA A C 1
ATOM 2572 O O . ALA A 1 339 ? 10.442 2.557 7.682 1.00 97.88 339 ALA A O 1
ATOM 2573 N N . LEU A 1 340 ? 11.245 0.884 8.968 1.00 96.81 340 LEU A N 1
ATOM 2574 C CA . LEU A 1 340 ? 12.563 0.892 8.314 1.00 96.81 340 LEU A CA 1
ATOM 2575 C C . LEU A 1 340 ? 12.452 0.505 6.838 1.00 96.81 340 LEU A C 1
ATOM 2577 O O . LEU A 1 340 ? 13.146 1.090 6.013 1.00 96.81 340 LEU A O 1
ATOM 2581 N N . GLU A 1 341 ? 11.569 -0.441 6.520 1.00 94.50 341 GLU A N 1
ATOM 2582 C CA . GLU A 1 341 ? 11.397 -0.973 5.174 1.00 94.50 341 GLU A CA 1
ATOM 2583 C C . GLU A 1 341 ? 9.966 -0.725 4.684 1.00 94.50 341 GLU A C 1
ATOM 2585 O O . GLU A 1 341 ? 9.755 0.150 3.841 1.00 94.50 341 GLU A O 1
ATOM 2590 N N . HIS A 1 342 ? 8.963 -1.425 5.225 1.00 97.06 342 HIS A N 1
ATOM 2591 C CA . HIS A 1 342 ? 7.626 -1.477 4.615 1.00 97.06 342 HIS A CA 1
ATOM 2592 C C . HIS A 1 342 ? 6.515 -0.976 5.541 1.00 97.06 342 HIS A C 1
ATOM 2594 O O . HIS A 1 342 ? 6.430 -1.346 6.714 1.00 97.06 342 HIS A O 1
ATOM 2600 N N . GLY A 1 343 ? 5.599 -0.174 4.999 1.00 98.50 343 GLY A N 1
ATOM 2601 C CA . GLY A 1 343 ? 4.385 0.216 5.717 1.00 98.50 343 GLY A CA 1
ATOM 2602 C C . GLY A 1 343 ? 3.441 -0.966 5.915 1.00 98.50 343 GLY A C 1
ATOM 2603 O O . GLY A 1 343 ? 3.137 -1.361 7.041 1.00 98.50 343 GLY A O 1
ATOM 2604 N N . ILE A 1 344 ? 2.980 -1.528 4.801 1.00 98.81 344 ILE A N 1
ATOM 2605 C CA . ILE A 1 344 ? 2.057 -2.665 4.765 1.00 98.81 344 ILE A CA 1
ATOM 2606 C C . ILE A 1 344 ? 2.677 -3.749 3.885 1.00 98.81 344 ILE A C 1
ATOM 2608 O O . ILE A 1 344 ? 2.951 -3.498 2.717 1.00 98.81 344 ILE A O 1
ATOM 2612 N N . TYR A 1 345 ? 2.887 -4.940 4.436 1.00 98.12 345 TYR A N 1
ATOM 2613 C CA . TYR A 1 345 ? 3.503 -6.070 3.750 1.00 98.12 345 TYR A CA 1
ATOM 2614 C C . TYR A 1 345 ? 2.531 -7.251 3.697 1.00 98.12 345 TYR A C 1
ATOM 2616 O O . TYR A 1 345 ? 2.189 -7.785 4.747 1.00 98.12 345 TYR A O 1
ATOM 2624 N N . VAL A 1 346 ? 2.081 -7.663 2.510 1.00 98.12 346 VAL A N 1
ATOM 2625 C CA . VAL A 1 346 ? 1.269 -8.879 2.309 1.00 98.12 346 VAL A CA 1
ATOM 2626 C C . VAL A 1 346 ? 2.071 -9.878 1.481 1.00 98.12 346 VAL A C 1
ATOM 2628 O O . VAL A 1 346 ? 2.552 -9.536 0.408 1.00 98.12 346 VAL A O 1
ATOM 2631 N N . ILE A 1 347 ? 2.239 -11.107 1.959 1.00 95.62 347 ILE A N 1
ATOM 2632 C CA . ILE A 1 347 ? 3.067 -12.101 1.261 1.00 95.62 347 ILE A CA 1
ATOM 2633 C C . ILE A 1 347 ? 2.462 -13.496 1.304 1.00 95.62 347 ILE A C 1
ATOM 2635 O O . ILE A 1 347 ? 1.882 -13.896 2.322 1.00 95.62 347 ILE A O 1
ATOM 2639 N N . GLU A 1 348 ? 2.636 -14.234 0.200 1.00 95.62 348 GLU A N 1
ATOM 2640 C CA . GLU A 1 348 ? 2.200 -15.628 0.045 1.00 95.62 348 GLU A CA 1
ATOM 2641 C C . GLU A 1 348 ? 0.718 -15.790 0.417 1.00 95.62 348 GLU A C 1
ATOM 2643 O O . GLU A 1 348 ? 0.347 -16.702 1.151 1.00 95.62 348 GLU A O 1
ATOM 2648 N N . THR A 1 349 ? -0.109 -14.826 0.008 1.00 97.12 349 THR A N 1
ATOM 2649 C CA . THR A 1 349 ? -1.507 -14.709 0.430 1.00 97.12 349 THR A CA 1
ATOM 2650 C C . THR A 1 349 ? -2.417 -14.724 -0.783 1.00 97.12 349 THR A C 1
ATOM 2652 O O . THR A 1 349 ? -2.185 -13.997 -1.750 1.00 97.12 349 THR A O 1
ATOM 2655 N N . ASP A 1 350 ? -3.471 -15.524 -0.700 1.00 97.88 350 ASP A N 1
ATOM 2656 C CA . ASP A 1 350 ? -4.524 -15.574 -1.699 1.00 97.88 350 ASP A CA 1
ATOM 2657 C C . ASP A 1 350 ? -5.791 -14.868 -1.201 1.00 97.88 350 ASP A C 1
ATOM 2659 O O . ASP A 1 350 ? -6.334 -15.159 -0.131 1.00 97.88 350 ASP A O 1
ATOM 2663 N N . GLY A 1 351 ? -6.257 -13.893 -1.975 1.00 97.94 351 GLY A N 1
ATOM 2664 C CA . GLY A 1 351 ? -7.363 -13.028 -1.599 1.00 97.94 351 GLY A CA 1
ATOM 2665 C C . GLY A 1 351 ? -6.956 -12.003 -0.544 1.00 97.94 351 GLY A C 1
ATOM 2666 O O . GLY A 1 351 ? -6.898 -12.306 0.647 1.00 97.94 351 GLY A O 1
ATOM 2667 N N . TYR A 1 352 ? -6.773 -10.746 -0.943 1.00 98.75 352 TYR A N 1
ATOM 2668 C CA . TYR A 1 352 ? -6.667 -9.647 0.019 1.00 98.75 352 TYR A CA 1
ATOM 2669 C C . TYR A 1 352 ? -7.325 -8.358 -0.481 1.00 98.75 352 TYR A C 1
ATOM 2671 O O . TYR A 1 352 ? -7.467 -8.122 -1.680 1.00 98.75 352 TYR A O 1
ATOM 2679 N N . MET A 1 353 ? -7.710 -7.496 0.458 1.00 98.88 353 MET A N 1
ATOM 2680 C CA . MET A 1 353 ? -8.252 -6.165 0.185 1.00 98.88 353 MET A CA 1
ATOM 2681 C C . MET A 1 353 ? -7.582 -5.130 1.088 1.00 98.88 353 MET A C 1
ATOM 2683 O O . MET A 1 353 ? -7.794 -5.130 2.301 1.00 98.88 353 MET A O 1
ATOM 2687 N N . LEU A 1 354 ? -6.809 -4.223 0.491 1.00 98.94 354 LEU A N 1
ATOM 2688 C CA . LEU A 1 354 ? -6.281 -3.024 1.138 1.00 98.94 354 LEU A CA 1
ATOM 2689 C C . LEU A 1 354 ? -7.103 -1.822 0.661 1.00 98.94 354 LEU A C 1
ATOM 2691 O O . LEU A 1 354 ? -6.991 -1.401 -0.488 1.00 98.94 354 LEU A O 1
ATOM 2695 N N . ASP A 1 355 ? -7.943 -1.262 1.528 1.00 98.88 355 ASP A N 1
ATOM 2696 C CA . ASP A 1 355 ? -8.876 -0.191 1.159 1.00 98.88 355 ASP A CA 1
ATOM 2697 C C . ASP A 1 355 ? -8.757 1.029 2.076 1.00 98.88 355 ASP A C 1
ATOM 2699 O O . ASP A 1 355 ? -8.671 0.896 3.297 1.00 98.88 355 ASP A O 1
ATOM 2703 N N . ARG A 1 356 ? -8.807 2.240 1.506 1.00 98.62 356 ARG A N 1
ATOM 2704 C CA . ARG A 1 356 ? -8.761 3.493 2.285 1.00 98.62 356 ARG A CA 1
ATOM 2705 C C . ARG A 1 356 ? -7.580 3.505 3.240 1.00 98.62 356 ARG A C 1
ATOM 2707 O O . ARG A 1 356 ? -7.755 3.727 4.432 1.00 98.62 356 ARG A O 1
ATOM 2714 N N . PHE A 1 357 ? -6.390 3.199 2.751 1.00 98.88 357 PHE A N 1
ATOM 2715 C CA . PHE A 1 357 ? -5.193 3.197 3.579 1.00 98.88 357 PHE A CA 1
ATOM 2716 C C . PHE A 1 357 ? -4.257 4.332 3.185 1.00 98.88 357 PHE A C 1
ATOM 2718 O O . PHE A 1 357 ? -4.324 4.863 2.073 1.00 98.88 357 PHE A O 1
ATOM 2725 N N . LYS A 1 358 ? -3.369 4.684 4.111 1.00 98.88 358 LYS A N 1
ATOM 2726 C CA . LYS A 1 358 ? -2.270 5.606 3.838 1.00 98.88 358 LYS A CA 1
ATOM 2727 C C . LYS A 1 358 ? -0.949 4.975 4.233 1.00 98.88 358 LYS A C 1
ATOM 2729 O O . LYS A 1 358 ? -0.868 4.344 5.285 1.00 98.88 358 LYS A O 1
ATOM 2734 N N . ALA A 1 359 ? 0.077 5.158 3.421 1.00 98.69 359 ALA A N 1
ATOM 2735 C CA . ALA A 1 359 ? 1.428 4.727 3.738 1.00 98.69 359 ALA A CA 1
ATOM 2736 C C . ALA A 1 359 ? 2.359 5.929 3.622 1.00 98.69 359 ALA A C 1
ATOM 2738 O O . ALA A 1 359 ? 2.422 6.536 2.560 1.00 98.69 359 ALA A O 1
ATOM 2739 N N . PHE A 1 360 ? 3.032 6.309 4.710 1.00 98.56 360 PHE A N 1
ATOM 2740 C CA . PHE A 1 360 ? 3.819 7.543 4.750 1.00 98.56 360 PHE A CA 1
ATOM 2741 C C . PHE A 1 360 ? 5.237 7.306 5.247 1.00 98.56 360 PHE A C 1
ATOM 2743 O O . PHE A 1 360 ? 5.441 6.737 6.317 1.00 98.56 360 PHE A O 1
ATOM 2750 N N . TYR A 1 361 ? 6.216 7.782 4.481 1.00 98.31 361 TYR A N 1
ATOM 2751 C CA . TYR A 1 361 ? 7.609 7.908 4.903 1.00 98.31 361 TYR A CA 1
ATOM 2752 C C . TYR A 1 361 ? 8.197 6.626 5.517 1.00 98.31 361 TYR A C 1
ATOM 2754 O O . TYR A 1 361 ? 8.975 6.667 6.468 1.00 98.31 361 TYR A O 1
ATOM 2762 N N . ASN A 1 362 ? 7.821 5.465 4.980 1.00 98.31 362 ASN A N 1
ATOM 2763 C CA . ASN A 1 362 ? 8.522 4.204 5.238 1.00 98.31 362 ASN A CA 1
ATOM 2764 C C . ASN A 1 362 ? 9.821 4.184 4.425 1.00 98.31 362 ASN A C 1
ATOM 2766 O O . ASN A 1 362 ? 9.869 4.778 3.347 1.00 98.31 362 ASN A O 1
ATOM 2770 N N . GLY A 1 363 ? 10.868 3.541 4.940 1.00 97.00 363 GLY A N 1
ATOM 2771 C CA . GLY A 1 363 ? 12.201 3.642 4.342 1.00 97.00 363 GLY A CA 1
ATOM 2772 C C . GLY A 1 363 ? 12.341 3.021 2.954 1.00 97.00 363 GLY A C 1
ATOM 2773 O O . GLY A 1 363 ? 13.228 3.444 2.216 1.00 97.00 363 GLY A O 1
ATOM 2774 N N . GLU A 1 364 ? 11.477 2.078 2.573 1.00 94.94 364 GLU A N 1
ATOM 2775 C CA . GLU A 1 364 ? 11.502 1.447 1.249 1.00 94.94 364 GLU A CA 1
ATOM 2776 C C . GLU A 1 364 ? 10.137 1.505 0.574 1.00 94.94 364 GLU A C 1
ATOM 2778 O O . GLU A 1 364 ? 9.972 2.281 -0.358 1.00 94.94 364 GLU A O 1
ATOM 2783 N N . TYR A 1 365 ? 9.146 0.769 1.075 1.00 97.56 365 TYR A N 1
ATOM 2784 C CA . TYR A 1 365 ? 7.862 0.604 0.398 1.00 97.56 365 TYR A CA 1
ATOM 2785 C C . TYR A 1 365 ? 6.700 1.156 1.221 1.00 97.56 365 TYR A C 1
ATOM 2787 O O . TYR A 1 365 ? 6.616 0.959 2.441 1.00 97.56 365 TYR A O 1
ATOM 2795 N N . GLY A 1 366 ? 5.758 1.821 0.556 1.00 98.44 366 GLY A N 1
ATOM 2796 C CA . GLY A 1 366 ? 4.462 2.130 1.151 1.00 98.44 366 GLY A CA 1
ATOM 2797 C C . GLY A 1 366 ? 3.672 0.848 1.393 1.00 98.44 366 GLY A C 1
ATOM 2798 O O . GLY A 1 366 ? 3.423 0.476 2.547 1.00 98.44 366 GLY A O 1
ATOM 2799 N N . THR A 1 367 ? 3.372 0.137 0.308 1.00 98.25 367 THR A N 1
ATOM 2800 C CA . THR A 1 367 ? 2.938 -1.262 0.337 1.00 98.25 367 THR A CA 1
ATOM 2801 C C . THR A 1 367 ? 3.946 -2.142 -0.383 1.00 98.25 367 THR A C 1
ATOM 2803 O O . THR A 1 367 ? 4.466 -1.750 -1.421 1.00 98.25 367 THR A O 1
ATOM 2806 N N . LEU A 1 368 ? 4.190 -3.333 0.159 1.00 96.12 368 LEU A N 1
ATOM 2807 C CA . LEU A 1 368 ? 4.839 -4.429 -0.546 1.00 96.12 368 LEU A CA 1
ATOM 2808 C C . LEU A 1 368 ? 3.889 -5.622 -0.512 1.00 96.12 368 LEU A C 1
ATOM 2810 O O . LEU A 1 368 ? 3.534 -6.129 0.545 1.00 96.12 368 LEU A O 1
ATOM 2814 N N . THR A 1 369 ? 3.402 -6.032 -1.669 1.00 95.94 369 THR A N 1
ATOM 2815 C CA . THR A 1 369 ? 2.621 -7.251 -1.841 1.00 95.94 369 THR A CA 1
ATOM 2816 C C . THR A 1 369 ? 3.418 -8.173 -2.744 1.00 95.94 369 THR A C 1
ATOM 2818 O O . THR A 1 369 ? 3.883 -7.740 -3.797 1.00 95.94 369 THR A O 1
ATOM 2821 N N . PHE A 1 370 ? 3.663 -9.400 -2.291 1.00 94.06 370 PHE A N 1
ATOM 2822 C CA . PHE A 1 370 ? 4.636 -10.287 -2.926 1.00 94.06 370 PHE A CA 1
ATOM 2823 C C . PHE A 1 370 ? 4.104 -11.706 -3.046 1.00 94.06 370 PHE A C 1
ATOM 2825 O O . PHE A 1 370 ? 3.496 -12.215 -2.096 1.00 94.06 370 PHE A O 1
ATOM 2832 N N . VAL A 1 371 ? 4.296 -12.323 -4.218 1.00 94.06 371 VAL A N 1
ATOM 2833 C CA . VAL A 1 371 ? 3.819 -13.682 -4.547 1.00 94.06 371 VAL A CA 1
ATOM 2834 C C . VAL A 1 371 ? 2.386 -13.943 -4.070 1.00 94.06 371 VAL A C 1
ATOM 2836 O O . VAL A 1 371 ? 2.077 -14.968 -3.471 1.00 94.06 371 VAL A O 1
ATOM 2839 N N . SER A 1 372 ? 1.515 -12.957 -4.274 1.00 95.94 372 SER A N 1
ATOM 2840 C CA . SER A 1 372 ? 0.132 -12.956 -3.793 1.00 95.94 372 SER A CA 1
ATOM 2841 C C . SER A 1 372 ? -0.847 -12.904 -4.962 1.00 95.94 372 SER A C 1
ATOM 2843 O O . SER A 1 372 ? -0.517 -12.389 -6.034 1.00 95.94 372 SER A O 1
ATOM 2845 N N . ASP A 1 373 ? -2.051 -13.419 -4.744 1.00 96.75 373 ASP A N 1
ATOM 2846 C CA . ASP A 1 373 ? -3.091 -13.554 -5.765 1.00 96.75 373 ASP A CA 1
ATOM 2847 C C . ASP A 1 373 ? -4.448 -13.035 -5.261 1.00 96.75 373 ASP A C 1
ATOM 2849 O O . ASP A 1 373 ? -4.638 -12.806 -4.064 1.00 96.75 373 ASP A O 1
ATOM 2853 N N . HIS A 1 374 ? -5.376 -12.781 -6.185 1.00 97.88 374 HIS A N 1
ATOM 2854 C CA . HIS A 1 374 ? -6.699 -12.199 -5.943 1.00 97.88 374 HIS A CA 1
ATOM 2855 C C . HIS A 1 374 ? -6.669 -10.953 -5.031 1.00 97.88 374 HIS A C 1
ATOM 2857 O O . HIS A 1 374 ? -7.463 -10.804 -4.095 1.00 97.88 374 HIS A O 1
ATOM 2863 N N . GLY A 1 375 ? -5.723 -10.053 -5.295 1.00 98.19 375 GLY A N 1
ATOM 2864 C CA . GLY A 1 375 ? -5.430 -8.890 -4.461 1.00 98.19 375 GLY A CA 1
ATOM 2865 C C . GLY A 1 375 ? -6.029 -7.582 -4.972 1.00 98.19 375 GLY A C 1
ATOM 2866 O O . GLY A 1 375 ? -5.991 -7.310 -6.167 1.00 98.19 375 GLY A O 1
ATOM 2867 N N . VAL A 1 376 ? -6.520 -6.720 -4.078 1.00 98.88 376 VAL A N 1
ATOM 2868 C CA . VAL A 1 376 ? -6.921 -5.343 -4.430 1.00 98.88 376 VAL A CA 1
ATOM 2869 C C . VAL A 1 376 ? -6.261 -4.329 -3.504 1.00 98.88 376 VAL A C 1
ATOM 2871 O O . VAL A 1 376 ? -6.337 -4.453 -2.282 1.00 98.88 376 VAL A O 1
ATOM 2874 N N . GLN A 1 377 ? -5.667 -3.287 -4.087 1.00 98.88 377 GLN A N 1
ATOM 2875 C CA . GLN A 1 377 ? -5.255 -2.066 -3.390 1.00 98.88 377 GLN A CA 1
ATOM 2876 C C . GLN A 1 377 ? -6.079 -0.886 -3.921 1.00 98.88 377 GLN A C 1
ATOM 2878 O O . GLN A 1 377 ? -6.048 -0.604 -5.121 1.00 98.88 377 GLN A O 1
ATOM 2883 N N . GLN A 1 378 ? -6.839 -0.195 -3.061 1.00 98.75 378 GLN A N 1
ATOM 2884 C CA . GLN A 1 378 ? -7.703 0.893 -3.522 1.00 98.75 378 GLN A CA 1
ATOM 2885 C C . GLN A 1 378 ? -7.940 2.051 -2.547 1.00 98.75 378 GLN A C 1
ATOM 2887 O O . GLN A 1 378 ? -7.858 1.910 -1.325 1.00 98.75 378 GLN A O 1
ATOM 2892 N N . GLN A 1 379 ? -8.338 3.200 -3.110 1.00 98.50 379 GLN A N 1
ATOM 2893 C CA . GLN A 1 379 ? -8.689 4.422 -2.366 1.00 98.50 379 GLN A CA 1
ATOM 2894 C C . GLN A 1 379 ? -7.553 4.890 -1.445 1.00 98.50 379 GLN A C 1
ATOM 2896 O O . GLN A 1 379 ? -7.800 5.216 -0.287 1.00 98.50 379 GLN A O 1
ATOM 2901 N N . CYS A 1 380 ? -6.312 4.884 -1.933 1.00 98.62 380 CYS A N 1
ATOM 2902 C CA . CYS A 1 380 ? -5.128 5.001 -1.086 1.00 98.62 380 CYS A CA 1
ATOM 2903 C C . CYS A 1 380 ? -4.269 6.248 -1.345 1.00 98.62 380 CYS A C 1
ATOM 2905 O O . CYS A 1 380 ? -4.380 6.898 -2.386 1.00 98.62 380 CYS A O 1
ATOM 2907 N N . GLU A 1 381 ? -3.418 6.585 -0.374 1.00 98.81 381 GLU A N 1
ATOM 2908 C CA . GLU A 1 381 ? -2.420 7.660 -0.457 1.00 98.81 381 GLU A CA 1
ATOM 2909 C C . GLU A 1 381 ? -1.051 7.112 -0.017 1.00 98.81 381 GLU A C 1
ATOM 2911 O O . GLU A 1 381 ? -0.918 6.638 1.112 1.00 98.81 381 GLU A O 1
ATOM 2916 N N . ALA A 1 382 ? -0.036 7.162 -0.882 1.00 98.75 382 ALA A N 1
ATOM 2917 C CA . ALA A 1 382 ? 1.302 6.637 -0.583 1.00 98.75 382 ALA A CA 1
ATOM 2918 C C . ALA A 1 382 ? 2.395 7.659 -0.923 1.00 98.75 382 ALA A C 1
ATOM 2920 O O . ALA A 1 382 ? 2.514 8.063 -2.083 1.00 98.75 382 ALA A O 1
ATOM 2921 N N . LYS A 1 383 ? 3.195 8.077 0.066 1.00 98.38 383 LYS A N 1
ATOM 2922 C CA . LYS A 1 383 ? 4.236 9.096 -0.147 1.00 98.38 383 LYS A CA 1
ATOM 2923 C C . LYS A 1 383 ? 5.460 8.981 0.749 1.00 98.38 383 LYS A C 1
ATOM 2925 O O . LYS A 1 383 ? 5.363 8.546 1.898 1.00 98.38 383 LYS A O 1
ATOM 2930 N N . GLY A 1 384 ? 6.581 9.515 0.272 1.00 98.19 384 GLY A N 1
ATOM 2931 C CA . GLY A 1 384 ? 7.813 9.649 1.042 1.00 98.19 384 GLY A CA 1
ATOM 2932 C C . GLY A 1 384 ? 8.673 8.386 1.093 1.00 98.19 384 GLY A C 1
ATOM 2933 O O . GLY A 1 384 ? 9.434 8.215 2.045 1.00 98.19 384 GLY A O 1
ATOM 2934 N N . HIS A 1 385 ? 8.517 7.470 0.140 1.00 98.19 385 HIS A N 1
ATOM 2935 C CA . HIS A 1 385 ? 9.124 6.139 0.164 1.00 98.19 385 HIS A CA 1
ATOM 2936 C C . HIS A 1 385 ? 10.430 6.067 -0.630 1.00 98.19 385 HIS A C 1
ATOM 2938 O O . HIS A 1 385 ? 10.523 6.597 -1.738 1.00 98.19 385 HIS A O 1
ATOM 2944 N N . GLY A 1 386 ? 11.441 5.414 -0.045 1.00 95.62 386 GLY A N 1
ATOM 2945 C CA . GLY A 1 386 ? 12.783 5.297 -0.627 1.00 95.62 386 GLY A CA 1
ATOM 2946 C C . GLY A 1 386 ? 12.868 4.381 -1.847 1.00 95.62 386 GLY A C 1
ATOM 2947 O O . GLY A 1 386 ? 13.788 4.530 -2.649 1.00 95.62 386 GLY A O 1
ATOM 2948 N N . ASP A 1 387 ? 11.912 3.470 -2.001 1.00 94.31 387 ASP A N 1
ATOM 2949 C CA . ASP A 1 387 ? 11.726 2.650 -3.191 1.00 94.31 387 ASP A CA 1
ATOM 2950 C C . ASP A 1 387 ? 10.420 3.035 -3.886 1.00 94.31 387 ASP A C 1
ATOM 2952 O O . ASP A 1 387 ? 10.440 3.914 -4.743 1.00 94.31 387 ASP A O 1
ATOM 2956 N N . SER A 1 388 ? 9.271 2.486 -3.476 1.00 97.19 388 SER A N 1
ATOM 2957 C CA . SER A 1 388 ? 8.003 2.828 -4.118 1.00 97.19 388 SER A CA 1
ATOM 2958 C C . SER A 1 388 ? 6.812 2.999 -3.187 1.00 97.19 388 SER A C 1
ATOM 2960 O O . SER A 1 388 ? 6.770 2.482 -2.071 1.00 97.19 388 SER A O 1
ATOM 2962 N N . GLY A 1 389 ? 5.816 3.758 -3.643 1.00 98.31 389 GLY A N 1
ATOM 2963 C CA . GLY A 1 389 ? 4.565 3.912 -2.909 1.00 98.31 389 GLY A CA 1
ATOM 2964 C C . GLY A 1 389 ? 3.726 2.642 -2.880 1.00 98.31 389 GLY A C 1
ATOM 2965 O O . GLY A 1 389 ? 3.244 2.257 -1.813 1.00 98.31 389 GLY A O 1
ATOM 2966 N N . LEU A 1 390 ? 3.566 1.994 -4.031 1.00 98.56 390 LEU A N 1
ATOM 2967 C CA . LEU A 1 390 ? 2.736 0.804 -4.194 1.00 98.56 390 LEU A CA 1
ATOM 2968 C C . LEU A 1 390 ? 3.521 -0.293 -4.910 1.00 98.56 390 LEU A C 1
ATOM 2970 O O . LEU A 1 390 ? 4.028 -0.044 -6.003 1.00 98.56 390 LEU A O 1
ATOM 2974 N N . TYR A 1 391 ? 3.561 -1.496 -4.333 1.00 96.38 391 TYR A N 1
ATOM 2975 C CA . TYR A 1 391 ? 4.266 -2.625 -4.938 1.00 96.38 391 TYR A CA 1
ATOM 2976 C C . TYR A 1 391 ? 3.459 -3.927 -4.938 1.00 96.38 391 TYR A C 1
ATOM 2978 O O . TYR A 1 391 ? 3.169 -4.469 -3.870 1.00 96.38 391 TYR A O 1
ATOM 2986 N N . PRO A 1 392 ? 3.070 -4.433 -6.117 1.00 94.19 392 PRO A N 1
ATOM 2987 C CA . PRO A 1 392 ? 2.594 -5.800 -6.314 1.00 94.19 392 PRO A CA 1
ATOM 2988 C C . PRO A 1 392 ? 3.543 -6.633 -7.188 1.00 94.19 392 PRO A C 1
ATOM 2990 O O . PRO A 1 392 ? 3.322 -6.781 -8.389 1.00 94.19 392 PRO A O 1
ATOM 2993 N N . GLY A 1 393 ? 4.600 -7.182 -6.587 1.00 90.69 393 GLY A N 1
ATOM 2994 C CA . GLY A 1 393 ? 5.642 -7.933 -7.297 1.00 90.69 393 GLY A CA 1
ATOM 2995 C C . GLY A 1 393 ? 5.442 -9.446 -7.299 1.00 90.69 393 GLY A C 1
ATOM 2996 O O . GLY A 1 393 ? 4.842 -10.026 -6.385 1.00 90.69 393 GLY A O 1
ATOM 2997 N N . ALA A 1 394 ? 5.970 -10.072 -8.350 1.00 92.00 394 ALA A N 1
ATOM 2998 C CA . ALA A 1 394 ? 5.972 -11.513 -8.583 1.00 92.00 394 ALA A CA 1
ATOM 2999 C C . ALA A 1 394 ? 4.629 -12.250 -8.342 1.00 92.00 394 ALA A C 1
ATOM 3001 O O . ALA A 1 394 ? 4.642 -13.341 -7.759 1.00 92.00 394 ALA 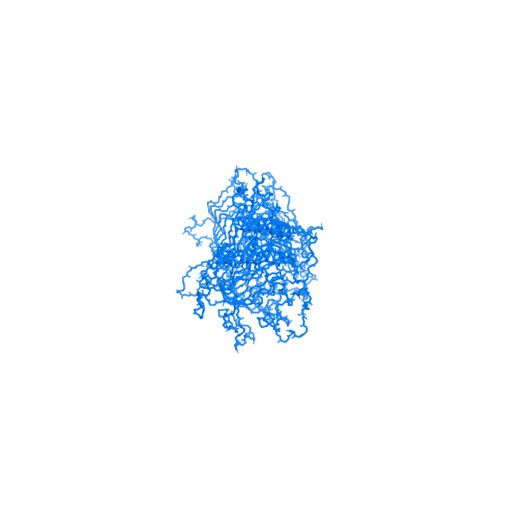A O 1
ATOM 3002 N N . PRO A 1 395 ? 3.451 -11.713 -8.727 1.00 93.56 395 PRO A N 1
ATOM 3003 C CA . PRO A 1 395 ? 2.208 -12.484 -8.673 1.00 93.56 395 PRO A CA 1
ATOM 3004 C C . PRO A 1 395 ? 2.262 -13.724 -9.596 1.00 93.56 395 PRO A C 1
ATOM 3006 O O . PRO A 1 395 ? 3.158 -13.827 -10.438 1.00 93.56 395 PRO A O 1
ATOM 3009 N N . PRO A 1 396 ? 1.320 -14.678 -9.454 1.00 93.25 396 PRO A N 1
ATOM 3010 C CA . PRO A 1 396 ? 1.319 -15.912 -10.242 1.00 93.25 396 PRO A CA 1
ATOM 3011 C C . PRO A 1 396 ? 1.281 -15.711 -11.762 1.00 93.25 396 PRO A C 1
ATOM 3013 O O . PRO A 1 396 ? 0.698 -14.756 -12.268 1.00 93.25 396 PRO A O 1
ATOM 3016 N N . GLU A 1 397 ? 1.816 -16.674 -12.511 1.00 91.06 397 GLU A N 1
ATOM 3017 C CA . GLU A 1 397 ? 1.730 -16.672 -13.977 1.00 91.06 397 GLU A CA 1
ATOM 3018 C C . GLU A 1 397 ? 0.319 -16.999 -14.472 1.00 91.06 397 GLU A C 1
ATOM 3020 O O . GLU A 1 397 ? -0.066 -18.170 -14.591 1.00 91.06 397 GLU A O 1
ATOM 3025 N N . THR A 1 398 ? -0.454 -15.951 -14.756 1.00 94.06 398 THR A N 1
ATOM 3026 C CA . THR A 1 398 ? -1.837 -16.023 -15.263 1.00 94.06 398 THR A CA 1
ATOM 3027 C C . THR A 1 398 ? -2.057 -15.193 -16.530 1.00 94.06 398 THR A C 1
ATOM 3029 O O . THR A 1 398 ? -3.179 -15.124 -17.036 1.00 94.06 398 THR A O 1
ATOM 3032 N N . GLY A 1 399 ? -0.983 -14.602 -17.062 1.00 93.50 399 GLY A N 1
ATOM 3033 C CA . GLY A 1 399 ? -0.949 -13.846 -18.308 1.00 93.50 399 GLY A CA 1
ATOM 3034 C C . GLY A 1 399 ? -0.785 -14.719 -19.556 1.00 93.50 399 GLY A C 1
ATOM 3035 O O . GLY A 1 399 ? -1.438 -15.758 -19.706 1.00 93.50 399 GLY A O 1
ATOM 3036 N N . GLU A 1 400 ? 0.067 -14.299 -20.490 1.00 91.56 400 GLU A N 1
ATOM 3037 C CA . GLU A 1 400 ? 0.361 -15.062 -21.709 1.00 91.56 400 GLU A CA 1
ATOM 3038 C C . GLU A 1 400 ? 1.185 -16.319 -21.401 1.00 91.56 400 GLU A C 1
ATOM 3040 O O . GLU A 1 400 ? 0.985 -17.343 -22.053 1.00 91.56 400 GLU A O 1
ATOM 3045 N N . GLN A 1 401 ? 2.026 -16.269 -20.363 1.00 87.75 401 GLN A N 1
ATOM 3046 C CA . GLN A 1 401 ? 2.894 -17.367 -19.909 1.00 87.75 401 GLN A CA 1
ATOM 3047 C C . GLN A 1 401 ? 2.232 -18.357 -18.937 1.00 87.75 401 GLN A C 1
ATOM 3049 O O . GLN A 1 401 ? 2.890 -19.232 -18.371 1.00 87.75 401 GLN A O 1
ATOM 3054 N N . ARG A 1 402 ? 0.915 -18.246 -18.734 1.00 90.75 402 ARG A N 1
ATOM 3055 C CA . ARG A 1 402 ? 0.153 -19.169 -17.881 1.00 90.75 402 ARG A CA 1
ATOM 3056 C C . ARG A 1 402 ? 0.247 -20.620 -18.358 1.00 90.75 402 ARG A C 1
ATOM 3058 O O . ARG A 1 402 ? 0.496 -20.900 -19.532 1.00 90.75 402 ARG A O 1
ATOM 3065 N N . THR A 1 403 ? -0.066 -21.554 -17.463 1.00 86.19 403 THR A N 1
ATOM 3066 C CA . THR A 1 403 ? -0.118 -22.978 -17.816 1.00 86.19 403 THR A CA 1
ATOM 3067 C C . THR A 1 403 ? -1.138 -23.209 -18.940 1.00 86.19 403 THR A C 1
ATOM 3069 O O . THR A 1 403 ? -2.258 -22.690 -18.857 1.00 86.19 403 THR A O 1
ATOM 3072 N N . PRO A 1 404 ? -0.813 -23.998 -19.983 1.00 87.75 404 PRO A N 1
ATOM 3073 C CA . PRO A 1 404 ? -1.770 -24.325 -21.035 1.00 87.75 404 PRO A CA 1
ATOM 3074 C C . PRO A 1 404 ? -3.089 -24.868 -20.468 1.00 87.75 404 PRO A C 1
ATOM 3076 O O . PRO A 1 404 ? -3.095 -25.779 -19.644 1.00 87.75 404 PRO A O 1
ATOM 3079 N N . GLY A 1 405 ? -4.211 -24.303 -20.919 1.00 87.88 405 GLY A N 1
ATOM 3080 C CA . GLY A 1 405 ? -5.554 -24.659 -20.448 1.00 87.88 405 GLY A CA 1
ATOM 3081 C C . GLY A 1 405 ? -6.075 -23.826 -19.269 1.00 87.88 405 GLY A C 1
ATOM 3082 O O . GLY A 1 405 ? -7.285 -23.811 -19.050 1.00 87.88 405 GLY A O 1
ATOM 3083 N N . GLU A 1 406 ? -5.222 -23.080 -18.556 1.00 88.31 406 GLU A N 1
ATOM 3084 C CA . GLU A 1 406 ? -5.682 -22.107 -17.556 1.00 88.31 406 GLU A CA 1
ATOM 3085 C C . GLU A 1 406 ? -6.277 -20.865 -18.255 1.00 88.31 406 GLU A C 1
ATOM 3087 O O . GLU A 1 406 ? -5.788 -20.451 -19.315 1.00 88.31 406 GLU A O 1
ATOM 3092 N N . PRO A 1 407 ? -7.347 -20.246 -17.721 1.00 90.00 407 PRO A N 1
ATOM 3093 C CA . PRO A 1 407 ? -7.867 -18.994 -18.259 1.00 90.00 407 PRO A CA 1
ATOM 3094 C C . PRO A 1 407 ? -6.921 -17.833 -17.937 1.00 90.00 407 PRO A C 1
ATOM 3096 O O . PRO A 1 407 ? -6.371 -17.756 -16.839 1.00 90.00 407 PRO A O 1
ATOM 3099 N N . GLN A 1 408 ? -6.771 -16.899 -18.878 1.00 93.56 408 GLN A N 1
ATOM 3100 C CA . GLN A 1 408 ? -6.069 -15.648 -18.603 1.00 93.56 408 GLN A CA 1
ATOM 3101 C C . GLN A 1 408 ? -6.905 -14.789 -17.652 1.00 93.56 408 GLN A C 1
ATOM 3103 O O . GLN A 1 408 ? -8.117 -14.647 -17.840 1.00 93.56 408 GLN A O 1
ATOM 3108 N N . ARG A 1 409 ? -6.266 -14.205 -16.639 1.00 95.00 409 ARG A N 1
ATOM 3109 C CA . ARG A 1 409 ? -6.915 -13.309 -15.672 1.00 95.00 409 ARG A CA 1
ATOM 3110 C C . ARG A 1 409 ? -5.904 -12.347 -15.074 1.00 95.00 409 ARG A C 1
ATOM 3112 O O . ARG A 1 409 ? -4.711 -12.589 -15.153 1.00 95.00 409 ARG A O 1
ATOM 3119 N N . TYR A 1 410 ? -6.395 -11.288 -14.441 1.00 96.75 410 TYR A N 1
ATOM 3120 C CA . TYR A 1 410 ? -5.551 -10.445 -13.606 1.00 96.75 410 TYR A CA 1
ATOM 3121 C C . TYR A 1 410 ? -5.449 -11.037 -12.198 1.00 96.75 410 TYR A C 1
ATOM 3123 O O . TYR A 1 410 ? -6.460 -11.440 -11.618 1.00 96.75 410 TYR A O 1
ATOM 3131 N N . ASN A 1 411 ? -4.235 -11.088 -11.655 1.00 97.31 411 ASN A N 1
ATOM 3132 C CA . ASN A 1 411 ? -3.976 -11.546 -10.288 1.00 97.31 411 ASN A CA 1
ATOM 3133 C C . ASN A 1 411 ? -4.361 -10.480 -9.268 1.00 97.31 411 ASN A C 1
ATOM 3135 O O . ASN A 1 411 ? -4.907 -10.765 -8.203 1.00 97.31 411 ASN A O 1
ATOM 3139 N N . GLN A 1 412 ? -4.034 -9.230 -9.588 1.00 98.12 412 GLN A N 1
ATOM 3140 C CA . GLN A 1 412 ? -4.178 -8.115 -8.670 1.00 98.12 412 GLN A CA 1
ATOM 3141 C C . GLN A 1 412 ? -4.677 -6.859 -9.386 1.00 98.12 412 GLN A C 1
ATOM 3143 O O . GLN A 1 412 ? -4.461 -6.678 -10.586 1.00 98.12 412 GLN A O 1
ATOM 3148 N N . GLU A 1 413 ? -5.327 -5.979 -8.628 1.00 98.75 413 GLU A N 1
ATOM 3149 C CA . GLU A 1 413 ? -5.875 -4.707 -9.096 1.00 98.75 413 GLU A CA 1
ATOM 3150 C C . GLU A 1 413 ? -5.411 -3.555 -8.191 1.00 98.75 413 GLU A C 1
ATOM 3152 O O . GLU A 1 413 ? -5.537 -3.610 -6.963 1.00 98.75 413 GLU A O 1
ATOM 3157 N N . VAL A 1 414 ? -4.894 -2.484 -8.794 1.00 98.81 414 VAL A N 1
ATOM 3158 C CA . VAL A 1 414 ? -4.499 -1.250 -8.103 1.00 98.81 414 VAL A CA 1
ATOM 3159 C C . VAL A 1 414 ? -5.277 -0.084 -8.691 1.00 98.81 414 VAL A C 1
ATOM 3161 O O . VAL A 1 414 ? -5.099 0.260 -9.866 1.00 98.81 414 VAL A O 1
ATOM 3164 N N . ARG A 1 415 ? -6.134 0.547 -7.880 1.00 98.75 415 ARG A N 1
ATOM 3165 C CA . ARG A 1 415 ? -7.029 1.597 -8.378 1.00 98.75 415 ARG A CA 1
ATOM 3166 C C . ARG A 1 415 ? -7.347 2.712 -7.408 1.00 98.75 415 ARG A C 1
ATOM 3168 O O . ARG A 1 415 ? -7.464 2.518 -6.203 1.00 98.75 415 ARG A O 1
ATOM 3175 N N . TYR A 1 416 ? -7.635 3.887 -7.955 1.00 98.69 416 TYR A N 1
ATOM 3176 C CA . TYR A 1 416 ? -8.055 5.042 -7.167 1.00 98.69 416 TYR A CA 1
ATOM 3177 C C . TYR A 1 416 ? -7.047 5.423 -6.072 1.00 98.69 416 TYR A C 1
ATOM 3179 O O . TYR A 1 416 ? -7.451 5.756 -4.959 1.00 98.69 416 TYR A O 1
ATOM 3187 N N . CYS A 1 417 ? -5.753 5.386 -6.377 1.00 98.88 417 CYS A N 1
ATOM 3188 C CA . CYS A 1 417 ? -4.697 5.788 -5.458 1.00 98.88 417 CYS A CA 1
ATOM 3189 C C . CYS A 1 417 ? -3.941 7.029 -5.937 1.00 98.88 417 CYS A C 1
ATOM 3191 O O . CYS A 1 417 ? -3.794 7.253 -7.138 1.00 98.88 417 CYS A O 1
ATOM 3193 N N . ASP A 1 418 ? -3.452 7.811 -4.977 1.00 98.94 418 ASP A N 1
ATOM 3194 C CA . ASP A 1 418 ? -2.510 8.905 -5.201 1.00 98.94 418 ASP A CA 1
ATOM 3195 C C . ASP A 1 418 ? -1.155 8.478 -4.632 1.00 98.94 418 ASP A C 1
ATOM 3197 O O . ASP A 1 418 ? -1.017 8.303 -3.418 1.00 98.94 418 ASP A O 1
ATOM 3201 N N . SER A 1 419 ? -0.159 8.296 -5.496 1.00 98.81 419 SER A N 1
ATOM 3202 C CA . SER A 1 419 ? 1.190 7.934 -5.076 1.00 98.81 419 SER A CA 1
ATOM 3203 C C . SER A 1 419 ? 2.212 8.954 -5.557 1.00 98.81 419 SER A C 1
ATOM 3205 O O . SER A 1 419 ? 2.390 9.168 -6.760 1.00 98.81 419 SER A O 1
ATOM 3207 N N . TYR A 1 420 ? 2.846 9.626 -4.600 1.00 98.75 420 TYR A N 1
ATOM 3208 C CA . TYR A 1 420 ? 3.649 10.805 -4.881 1.00 98.75 420 TYR A CA 1
ATOM 3209 C C . TYR A 1 420 ? 4.792 11.022 -3.903 1.00 98.75 420 TYR A C 1
ATOM 3211 O O . TYR A 1 420 ? 4.759 10.490 -2.801 1.00 98.75 420 TYR A O 1
ATOM 3219 N N . HIS A 1 421 ? 5.784 11.833 -4.267 1.00 98.38 421 HIS A N 1
ATOM 3220 C CA . HIS A 1 421 ? 6.926 12.136 -3.400 1.00 98.38 421 HIS A CA 1
ATOM 3221 C C . HIS A 1 421 ? 7.738 10.895 -2.993 1.00 98.38 421 HIS A C 1
ATOM 3223 O O . HIS A 1 421 ? 8.222 10.789 -1.868 1.00 98.38 421 HIS A O 1
ATOM 3229 N N . ASN A 1 422 ? 7.831 9.909 -3.884 1.00 98.56 422 ASN A N 1
ATOM 3230 C CA . ASN A 1 422 ? 8.598 8.676 -3.695 1.00 98.56 422 ASN A CA 1
ATOM 3231 C C . ASN A 1 422 ? 9.761 8.614 -4.689 1.00 98.56 422 ASN A C 1
ATOM 3233 O O . ASN A 1 422 ? 9.796 9.365 -5.668 1.00 98.56 422 ASN A O 1
ATOM 3237 N N . ALA A 1 423 ? 10.679 7.664 -4.501 1.00 97.12 423 ALA A N 1
ATOM 3238 C CA . ALA A 1 423 ? 11.609 7.327 -5.576 1.00 97.12 423 ALA A CA 1
ATOM 3239 C C . ALA A 1 423 ? 10.830 6.786 -6.801 1.00 97.12 423 ALA A C 1
ATOM 3241 O O . ALA A 1 423 ? 10.988 7.313 -7.902 1.00 97.12 423 ALA A O 1
ATOM 3242 N N . ALA A 1 424 ? 9.891 5.857 -6.598 1.00 98.19 424 ALA A N 1
ATOM 3243 C CA . ALA A 1 424 ? 8.896 5.441 -7.584 1.00 98.19 424 ALA A CA 1
ATOM 3244 C C . ALA A 1 424 ? 7.450 5.531 -7.054 1.00 98.19 424 ALA A C 1
ATOM 3246 O O . ALA A 1 424 ? 7.173 5.218 -5.900 1.00 98.19 424 ALA A O 1
ATOM 3247 N N . GLY A 1 425 ? 6.481 5.930 -7.875 1.00 98.44 425 GLY A N 1
ATOM 3248 C CA . GLY A 1 425 ? 5.067 5.901 -7.465 1.00 98.44 425 GLY A CA 1
ATOM 3249 C C . GLY A 1 425 ? 4.531 4.467 -7.355 1.00 98.44 425 GLY A C 1
ATOM 3250 O O . GLY A 1 425 ? 3.907 4.074 -6.369 1.00 98.44 425 GLY A O 1
ATOM 3251 N N . TRP A 1 426 ? 4.848 3.648 -8.349 1.00 98.12 426 TRP A N 1
ATOM 3252 C CA . TRP A 1 426 ? 4.527 2.226 -8.382 1.00 98.12 426 TRP A CA 1
ATOM 3253 C C . TRP A 1 426 ? 5.739 1.429 -8.830 1.00 98.12 426 TRP A C 1
ATOM 3255 O O . TRP A 1 426 ? 6.457 1.872 -9.730 1.00 98.12 426 TRP A O 1
ATOM 3265 N N . SER A 1 427 ? 5.944 0.259 -8.234 1.00 94.94 427 SER A N 1
ATOM 3266 C CA . SER A 1 427 ? 6.956 -0.688 -8.682 1.00 94.94 427 SER A CA 1
ATOM 3267 C C . SER A 1 427 ? 6.419 -2.114 -8.702 1.00 94.94 427 SER A C 1
ATOM 3269 O O . SER A 1 427 ? 5.654 -2.492 -7.824 1.00 94.94 427 SER A O 1
ATOM 3271 N N . ALA A 1 428 ? 6.794 -2.911 -9.697 1.00 91.44 428 ALA A N 1
ATOM 3272 C CA . ALA A 1 428 ? 6.627 -4.357 -9.640 1.00 91.44 428 ALA A CA 1
ATOM 3273 C C . ALA A 1 428 ? 7.692 -5.052 -10.474 1.00 91.44 428 ALA A C 1
ATOM 3275 O O . ALA A 1 428 ? 7.708 -4.977 -11.709 1.00 91.44 428 ALA A O 1
ATOM 3276 N N . THR A 1 429 ? 8.527 -5.799 -9.777 1.00 89.44 429 THR A N 1
ATOM 3277 C CA . THR A 1 429 ? 9.468 -6.720 -10.387 1.00 89.44 429 THR A CA 1
ATOM 3278 C C . THR A 1 429 ? 8.722 -8.013 -10.731 1.00 89.44 429 THR A C 1
ATOM 3280 O O . THR A 1 429 ? 8.016 -8.562 -9.878 1.00 89.44 429 THR A O 1
ATOM 3283 N N . ASN A 1 430 ? 8.813 -8.464 -11.988 1.00 88.50 430 ASN A N 1
ATOM 3284 C CA . ASN A 1 430 ? 7.991 -9.552 -12.544 1.00 88.50 430 ASN A CA 1
ATOM 3285 C C . ASN A 1 430 ? 6.485 -9.376 -12.252 1.00 88.50 430 ASN A C 1
ATOM 3287 O O . ASN A 1 430 ? 5.817 -10.257 -11.715 1.00 88.50 430 ASN A O 1
ATOM 3291 N N . GLY A 1 431 ? 5.944 -8.190 -12.552 1.00 87.00 431 GLY A N 1
ATOM 3292 C CA . GLY A 1 431 ? 4.541 -7.838 -12.304 1.00 87.00 431 GLY A CA 1
ATOM 3293 C C . GLY A 1 431 ? 3.553 -8.530 -13.251 1.00 87.00 431 GLY A C 1
ATOM 3294 O O . GLY A 1 431 ? 2.956 -7.868 -14.092 1.00 87.00 431 GLY A O 1
ATOM 3295 N N . ASN A 1 432 ? 3.355 -9.841 -13.121 1.00 92.31 432 ASN A N 1
ATOM 3296 C CA . ASN A 1 432 ? 2.493 -10.609 -14.023 1.00 92.31 432 ASN A CA 1
ATOM 3297 C C . ASN A 1 432 ? 1.004 -10.290 -13.871 1.00 92.31 432 ASN A C 1
ATOM 3299 O O . ASN A 1 432 ? 0.431 -10.395 -12.782 1.00 92.31 432 ASN A O 1
ATOM 3303 N N . ALA A 1 433 ? 0.358 -9.950 -14.988 1.00 96.25 433 ALA A N 1
ATOM 3304 C CA . ALA A 1 433 ? -1.088 -9.776 -15.086 1.00 96.25 433 ALA A CA 1
ATOM 3305 C C . ALA A 1 433 ? -1.689 -8.954 -13.923 1.00 96.25 433 ALA A C 1
ATOM 3307 O O . ALA A 1 433 ? -2.621 -9.380 -13.238 1.00 96.25 433 ALA A O 1
ATOM 3308 N N . VAL A 1 434 ? -1.168 -7.747 -13.699 1.00 97.94 434 VAL A N 1
ATOM 3309 C CA . VAL A 1 434 ? -1.746 -6.762 -12.766 1.00 97.94 434 VAL A CA 1
ATOM 3310 C C . VAL A 1 434 ? -2.527 -5.701 -13.543 1.00 97.94 434 VAL A C 1
ATOM 3312 O O . VAL A 1 434 ? -2.065 -5.196 -14.570 1.00 97.94 434 VAL A O 1
ATOM 3315 N N . TRP A 1 435 ? -3.712 -5.344 -13.044 1.00 98.69 435 TRP A N 1
ATOM 3316 C CA . TRP A 1 435 ? -4.537 -4.270 -13.596 1.00 98.69 435 TRP A CA 1
ATOM 3317 C C . TRP A 1 435 ? -4.360 -2.976 -12.798 1.00 98.69 435 TRP A C 1
ATOM 3319 O O . TRP A 1 435 ? -4.642 -2.914 -11.602 1.00 98.69 435 TRP A O 1
ATOM 3329 N N . ILE A 1 436 ? -3.887 -1.923 -13.458 1.00 98.75 436 ILE A N 1
ATOM 3330 C CA . ILE A 1 436 ? -3.504 -0.651 -12.842 1.00 98.75 436 ILE A CA 1
ATOM 3331 C C . ILE A 1 436 ? -4.320 0.453 -13.501 1.00 98.75 436 ILE A C 1
ATOM 3333 O O . ILE A 1 436 ? -4.092 0.782 -14.670 1.00 98.75 436 ILE A O 1
ATOM 3337 N N . HIS A 1 437 ? -5.274 1.041 -12.775 1.00 98.88 437 HIS A N 1
ATOM 3338 C CA . HIS A 1 437 ? -6.168 2.025 -13.383 1.00 98.88 437 HIS A CA 1
ATOM 3339 C C . HIS A 1 437 ? -6.710 3.107 -12.449 1.00 98.88 437 HIS A C 1
ATOM 3341 O O . HIS A 1 437 ? -6.959 2.887 -11.268 1.00 98.88 437 HIS A O 1
ATOM 3347 N N . HIS A 1 438 ? -6.981 4.292 -13.004 1.00 98.69 438 HIS A N 1
ATOM 3348 C CA . HIS A 1 438 ? -7.558 5.433 -12.274 1.00 98.69 438 HIS A CA 1
ATOM 3349 C C . HIS A 1 438 ? -6.708 5.908 -11.082 1.00 98.69 438 HIS A C 1
ATOM 3351 O O . HIS A 1 438 ? -7.240 6.409 -10.079 1.00 98.69 438 HIS A O 1
ATOM 3357 N N . ASN A 1 439 ? -5.389 5.749 -11.194 1.00 98.88 439 ASN A N 1
ATOM 3358 C CA . ASN A 1 439 ? -4.409 6.228 -10.227 1.00 98.88 439 ASN A CA 1
ATOM 3359 C C . ASN A 1 439 ? -3.749 7.526 -10.694 1.00 98.88 439 ASN A C 1
ATOM 3361 O O . ASN A 1 439 ? -3.773 7.874 -11.877 1.00 98.88 439 ASN A O 1
ATOM 3365 N N . ARG A 1 440 ? -3.133 8.223 -9.741 1.00 98.88 440 ARG A N 1
ATOM 3366 C CA . ARG A 1 440 ? -2.311 9.408 -9.971 1.00 98.88 440 ARG A CA 1
ATOM 3367 C C . ARG A 1 440 ? -0.909 9.156 -9.442 1.00 98.88 440 ARG A C 1
ATOM 3369 O O . ARG A 1 440 ? -0.740 8.934 -8.244 1.00 98.88 440 ARG A O 1
ATOM 3376 N N . PHE A 1 441 ? 0.072 9.231 -10.329 1.00 98.88 441 PHE A N 1
ATOM 3377 C CA . PHE A 1 441 ? 1.490 9.088 -10.025 1.00 98.88 441 PHE A CA 1
ATOM 3378 C C . PHE A 1 441 ? 2.194 10.404 -10.338 1.00 98.88 441 PHE A C 1
ATOM 3380 O O . PHE A 1 441 ? 2.374 10.756 -11.509 1.00 98.88 441 PHE A O 1
ATOM 3387 N N . TYR A 1 442 ? 2.545 11.159 -9.300 1.00 98.75 442 TYR A N 1
ATOM 3388 C CA . TYR A 1 442 ? 3.099 12.500 -9.471 1.00 98.75 442 TYR A CA 1
ATOM 3389 C C . TYR A 1 442 ? 4.158 12.857 -8.449 1.00 98.75 442 TYR A C 1
ATOM 3391 O O . TYR A 1 442 ? 4.227 12.221 -7.416 1.00 98.75 442 TYR A O 1
ATOM 3399 N N . ASP A 1 443 ? 4.988 13.868 -8.708 1.00 98.44 443 ASP A N 1
ATOM 3400 C CA . ASP A 1 443 ? 6.043 14.290 -7.769 1.00 98.44 443 ASP A CA 1
ATOM 3401 C C . ASP A 1 443 ? 6.949 13.129 -7.303 1.00 98.44 443 ASP A C 1
ATOM 3403 O O . ASP A 1 443 ? 7.481 13.158 -6.207 1.00 98.44 443 ASP A O 1
ATOM 3407 N N . ASN A 1 444 ? 7.108 12.065 -8.093 1.00 98.81 444 ASN A N 1
ATOM 3408 C CA . ASN A 1 444 ? 8.085 11.005 -7.825 1.00 98.81 444 ASN A CA 1
ATOM 3409 C C . ASN A 1 444 ? 9.375 11.265 -8.617 1.00 98.81 444 ASN A C 1
ATOM 3411 O O . ASN A 1 444 ? 9.401 12.157 -9.466 1.00 98.81 444 ASN A O 1
ATOM 3415 N N . SER A 1 445 ? 10.438 10.486 -8.399 1.00 98.38 445 SER A N 1
ATOM 3416 C CA . SER A 1 445 ? 11.533 10.435 -9.386 1.00 98.38 445 SER A CA 1
ATOM 3417 C C . SER A 1 445 ? 11.085 9.703 -10.655 1.00 98.38 445 SER A C 1
ATOM 3419 O O . SER A 1 445 ? 11.324 10.185 -11.762 1.00 98.38 445 SER A O 1
ATOM 3421 N N . LEU A 1 446 ? 10.366 8.592 -10.486 1.00 98.44 446 LEU A N 1
ATOM 3422 C CA . LEU A 1 446 ? 9.728 7.812 -11.544 1.00 98.44 446 LEU A CA 1
ATOM 3423 C C . LEU A 1 446 ? 8.257 7.548 -11.189 1.00 98.44 446 LEU A C 1
ATOM 3425 O O . LEU A 1 446 ? 7.952 7.137 -10.076 1.00 98.44 446 LEU A O 1
ATOM 3429 N N . GLY A 1 447 ? 7.312 7.768 -12.102 1.00 98.69 447 GLY A N 1
ATOM 3430 C CA . GLY A 1 447 ? 5.899 7.508 -11.795 1.00 98.69 447 GLY A CA 1
ATOM 3431 C C . GLY A 1 447 ? 5.592 6.014 -11.625 1.00 98.69 447 GLY A C 1
ATOM 3432 O O . GLY A 1 447 ? 5.005 5.624 -10.617 1.00 98.69 447 GLY A O 1
ATOM 3433 N N . LEU A 1 448 ? 6.021 5.173 -12.569 1.00 97.81 448 LEU A N 1
ATOM 3434 C CA . LEU A 1 448 ? 5.806 3.722 -12.544 1.00 97.81 448 LEU A CA 1
ATOM 3435 C C . LEU A 1 448 ? 7.003 2.960 -13.115 1.00 97.81 448 LEU A C 1
ATOM 3437 O O . LEU A 1 448 ? 7.515 3.316 -14.175 1.00 97.81 448 LEU A O 1
ATOM 3441 N N . THR A 1 449 ? 7.407 1.887 -12.434 1.00 93.88 449 THR A N 1
ATOM 3442 C CA . THR A 1 449 ? 8.390 0.913 -12.918 1.00 93.88 449 THR A CA 1
ATOM 3443 C C . THR A 1 449 ? 7.821 -0.493 -12.919 1.00 93.88 449 THR A C 1
ATOM 3445 O O . THR A 1 449 ? 7.382 -0.976 -11.886 1.00 93.88 449 THR A O 1
ATOM 3448 N N . THR A 1 450 ? 7.913 -1.190 -14.044 1.00 91.12 450 THR A N 1
ATOM 3449 C CA . THR A 1 450 ? 8.019 -2.650 -14.011 1.00 91.12 450 THR A CA 1
ATOM 3450 C C . THR A 1 450 ? 9.374 -3.055 -14.552 1.00 91.12 450 THR A C 1
ATOM 3452 O O . THR A 1 450 ? 9.862 -2.440 -15.507 1.00 91.12 450 THR A O 1
ATOM 3455 N N . ASP A 1 451 ? 9.979 -4.057 -13.932 1.00 87.81 451 ASP A N 1
ATOM 3456 C CA . ASP A 1 451 ? 11.281 -4.554 -14.325 1.00 87.81 451 ASP A CA 1
ATOM 3457 C C . ASP A 1 451 ? 11.378 -6.077 -14.225 1.00 87.81 451 ASP A C 1
ATOM 3459 O O . ASP A 1 451 ? 10.620 -6.739 -13.512 1.00 87.81 451 ASP A O 1
ATOM 3463 N N . VAL A 1 452 ? 12.341 -6.613 -14.965 1.00 78.31 452 VAL A N 1
ATOM 3464 C CA . VAL A 1 452 ? 12.755 -8.018 -14.915 1.00 78.31 452 VAL A CA 1
ATOM 3465 C C . VAL A 1 452 ? 14.189 -8.162 -14.394 1.00 78.31 452 VAL A C 1
ATOM 3467 O O . VAL A 1 452 ? 14.771 -9.245 -14.481 1.00 78.31 452 VAL A O 1
ATOM 3470 N N . ALA A 1 453 ? 14.766 -7.081 -13.845 1.00 65.19 453 ALA A N 1
ATOM 3471 C CA . ALA A 1 453 ? 16.107 -7.035 -13.262 1.00 65.19 453 ALA A CA 1
ATOM 3472 C C . ALA A 1 453 ? 16.082 -7.704 -11.879 1.00 65.19 453 ALA A C 1
ATOM 3474 O O . ALA A 1 453 ? 16.197 -7.093 -10.820 1.00 65.19 453 ALA A O 1
ATOM 3475 N N . THR A 1 454 ? 15.873 -9.009 -11.927 1.00 60.62 454 THR A N 1
ATOM 3476 C CA . THR A 1 454 ? 15.346 -9.834 -10.848 1.00 60.62 454 THR A CA 1
ATOM 3477 C C . THR A 1 454 ? 16.452 -10.611 -10.155 1.00 60.62 454 THR A C 1
ATOM 3479 O O . THR A 1 454 ? 17.414 -11.072 -10.772 1.00 60.62 454 THR A O 1
ATOM 3482 N N . SER A 1 455 ? 16.296 -10.808 -8.850 1.00 57.03 455 SER A N 1
ATOM 3483 C CA . SER A 1 455 ? 16.944 -11.900 -8.130 1.00 57.03 455 SER A CA 1
ATOM 3484 C C . SER A 1 455 ? 16.083 -13.163 -8.269 1.00 57.03 455 SER A C 1
ATOM 3486 O O . SER A 1 455 ? 14.868 -13.057 -8.405 1.00 57.03 455 SER A O 1
ATOM 3488 N N . ALA A 1 456 ? 16.665 -14.361 -8.154 1.00 54.75 456 ALA A N 1
ATOM 3489 C CA . ALA A 1 456 ? 15.938 -15.639 -8.194 1.00 54.75 456 ALA A CA 1
ATOM 3490 C C . ALA A 1 456 ? 14.780 -15.747 -7.175 1.00 54.75 456 ALA A C 1
ATOM 3492 O O . ALA A 1 456 ? 13.950 -16.650 -7.275 1.00 54.75 456 ALA A O 1
ATOM 3493 N N . GLY A 1 457 ? 14.713 -14.821 -6.209 1.00 67.25 457 GLY A N 1
ATOM 3494 C CA . GLY A 1 457 ? 13.623 -14.682 -5.244 1.00 67.25 457 GLY A CA 1
ATOM 3495 C C . GLY A 1 457 ? 12.333 -14.091 -5.819 1.00 67.25 457 GLY A C 1
ATOM 3496 O O . GLY A 1 457 ? 11.291 -14.255 -5.193 1.00 67.25 457 GLY A O 1
ATOM 3497 N N . HIS A 1 458 ? 12.381 -13.479 -7.007 1.00 81.81 458 HIS A N 1
ATOM 3498 C CA . HIS A 1 458 ? 11.241 -12.896 -7.718 1.00 81.81 458 HIS A CA 1
ATOM 3499 C C . HIS A 1 458 ? 10.792 -13.826 -8.855 1.00 81.81 458 HIS A C 1
ATOM 3501 O O . HIS A 1 458 ? 11.277 -13.687 -9.976 1.00 81.81 458 HIS A O 1
ATOM 3507 N N . PRO A 1 459 ? 9.898 -14.801 -8.620 1.00 87.88 459 PRO A N 1
ATOM 3508 C CA . PRO A 1 459 ? 9.470 -15.697 -9.686 1.00 87.88 459 PRO A CA 1
ATOM 3509 C C . PRO A 1 459 ? 8.631 -15.004 -10.751 1.00 87.88 459 PRO A C 1
ATOM 3511 O O . PRO A 1 459 ? 8.097 -13.917 -10.544 1.00 87.88 459 PRO A O 1
ATOM 3514 N N . GLY A 1 460 ? 8.483 -15.701 -11.872 1.00 87.50 460 GLY A N 1
ATOM 3515 C CA . GLY A 1 460 ? 7.667 -15.249 -12.987 1.00 87.50 460 GLY A CA 1
ATOM 3516 C C . GLY A 1 460 ? 8.408 -14.359 -13.979 1.00 87.50 460 GLY A C 1
ATOM 3517 O O . GLY A 1 460 ? 7.878 -13.369 -14.471 1.00 87.50 460 GLY A O 1
ATOM 3518 N N . PHE A 1 461 ? 9.684 -14.672 -14.199 1.00 88.75 461 PHE A N 1
ATOM 3519 C CA . PHE A 1 461 ? 10.455 -14.066 -15.269 1.00 88.75 461 PHE A CA 1
ATOM 3520 C C . PHE A 1 461 ? 10.039 -14.660 -16.618 1.00 88.75 461 PHE A C 1
ATOM 3522 O O . PHE A 1 461 ? 9.818 -15.869 -16.675 1.00 88.75 461 PHE A O 1
ATOM 3529 N N . PRO A 1 462 ? 10.059 -13.856 -17.694 1.00 89.44 462 PRO A N 1
ATOM 3530 C CA . PRO A 1 462 ? 9.957 -12.394 -17.680 1.00 89.44 462 PRO A CA 1
ATOM 3531 C C . PRO A 1 462 ? 8.547 -11.954 -17.260 1.00 89.44 462 PRO A C 1
ATOM 3533 O O . PRO A 1 462 ? 7.577 -12.605 -17.623 1.00 89.44 462 PRO A O 1
ATOM 3536 N N . GLY A 1 463 ? 8.404 -10.819 -16.571 1.00 90.69 463 GLY A N 1
ATOM 3537 C CA . GLY A 1 463 ? 7.074 -10.284 -16.253 1.00 90.69 463 GLY A CA 1
ATOM 3538 C C . GLY A 1 463 ? 6.230 -9.990 -17.507 1.00 90.69 463 GLY A C 1
ATOM 3539 O O . GLY A 1 463 ? 6.740 -9.413 -18.471 1.00 90.69 463 GLY A O 1
ATOM 3540 N N . ASP A 1 464 ? 4.935 -10.329 -17.504 1.00 93.88 464 ASP A N 1
ATOM 3541 C CA . ASP A 1 464 ? 4.034 -10.150 -18.646 1.00 93.88 464 ASP A CA 1
ATOM 3542 C C . ASP A 1 464 ? 2.624 -9.591 -18.326 1.00 93.88 464 ASP A C 1
ATOM 3544 O O . ASP A 1 464 ? 2.175 -9.490 -17.184 1.00 93.88 464 ASP A O 1
ATOM 3548 N N . SER A 1 465 ? 1.898 -9.197 -19.377 1.00 96.69 465 SER A N 1
ATOM 3549 C CA . SER A 1 465 ? 0.438 -8.975 -19.364 1.00 96.69 465 SER A CA 1
ATOM 3550 C C . SER A 1 465 ? -0.124 -7.912 -18.404 1.00 96.69 465 SER A C 1
ATOM 3552 O O . SER A 1 465 ? -1.318 -7.946 -18.093 1.00 96.69 465 SER A O 1
ATOM 3554 N N . LEU A 1 466 ? 0.670 -6.935 -17.956 1.00 96.75 466 LEU A N 1
ATOM 3555 C CA . LEU A 1 466 ? 0.147 -5.752 -17.263 1.00 96.75 466 LEU A CA 1
ATOM 3556 C C . LEU A 1 466 ? -0.882 -5.010 -18.123 1.00 96.75 466 LEU A C 1
ATOM 3558 O O . LEU A 1 466 ? -0.662 -4.770 -19.313 1.00 96.75 466 LEU A O 1
ATOM 3562 N N . LEU A 1 467 ? -1.970 -4.565 -17.497 1.00 98.44 467 LEU A N 1
ATOM 3563 C CA . LEU A 1 467 ? -2.894 -3.599 -18.087 1.00 98.44 467 LEU A CA 1
ATOM 3564 C C . LEU A 1 467 ? -2.818 -2.288 -17.314 1.00 98.44 467 LEU A C 1
ATOM 3566 O O . LEU A 1 467 ? -3.281 -2.196 -16.181 1.00 98.44 467 LEU A O 1
ATOM 3570 N N . ILE A 1 468 ? -2.260 -1.265 -17.952 1.00 98.81 468 ILE A N 1
ATOM 3571 C CA . ILE A 1 468 ? -2.081 0.076 -17.405 1.00 98.81 468 ILE A CA 1
ATOM 3572 C C . ILE A 1 468 ? -3.008 1.020 -18.164 1.00 98.81 468 ILE A C 1
ATOM 3574 O O . ILE A 1 468 ? -2.742 1.369 -19.319 1.00 98.81 468 ILE A O 1
ATOM 3578 N N . GLU A 1 469 ? -4.102 1.446 -17.534 1.00 98.81 469 GLU A N 1
ATOM 3579 C CA . GLU A 1 469 ? -5.078 2.296 -18.214 1.00 98.81 469 GLU A CA 1
ATOM 3580 C C . GLU A 1 469 ? -5.757 3.367 -17.373 1.00 98.81 469 GLU A C 1
ATOM 3582 O O . GLU A 1 469 ? -6.025 3.184 -16.192 1.00 98.81 469 GLU A O 1
ATOM 3587 N N . ASN A 1 470 ? -6.127 4.484 -18.001 1.00 98.75 470 ASN A N 1
ATOM 3588 C CA . ASN A 1 470 ? -6.846 5.576 -17.337 1.00 98.75 470 ASN A CA 1
ATOM 3589 C C . ASN A 1 470 ? -6.105 6.126 -16.104 1.00 98.75 470 ASN A C 1
ATOM 3591 O O . ASN A 1 470 ? -6.737 6.525 -15.127 1.00 98.75 470 ASN A O 1
ATOM 3595 N N . ASN A 1 471 ? -4.771 6.106 -16.111 1.00 98.81 471 ASN A N 1
ATOM 3596 C CA . ASN A 1 471 ? -3.945 6.706 -15.067 1.00 98.81 471 ASN A CA 1
ATOM 3597 C C . ASN A 1 471 ? -3.419 8.077 -15.500 1.00 98.81 471 ASN A C 1
ATOM 3599 O O . ASN A 1 471 ? -3.333 8.402 -16.686 1.00 98.81 471 ASN A O 1
ATOM 3603 N N . GLU A 1 472 ? -3.020 8.860 -14.509 1.00 98.81 472 GLU A N 1
ATOM 3604 C CA . GLU A 1 472 ? -2.385 10.161 -14.674 1.00 98.81 472 GLU A CA 1
ATOM 3605 C C . GLU A 1 472 ? -0.932 10.082 -14.172 1.00 98.81 472 GLU A C 1
ATOM 3607 O O . GLU A 1 472 ? -0.699 9.823 -12.991 1.00 98.81 472 GLU A O 1
ATOM 3612 N N . PHE A 1 473 ? 0.040 10.327 -15.051 1.00 98.81 473 PHE A N 1
ATOM 3613 C CA . PHE A 1 473 ? 1.474 10.357 -14.749 1.00 98.81 473 PHE A CA 1
ATOM 3614 C C . PHE A 1 473 ? 2.016 11.762 -14.984 1.00 98.81 473 PHE A C 1
ATOM 3616 O O . PHE A 1 473 ? 2.179 12.181 -16.136 1.00 98.81 473 PHE A O 1
ATOM 3623 N N . TYR A 1 474 ? 2.309 12.512 -13.926 1.00 98.69 474 TYR A N 1
ATOM 3624 C CA . TYR A 1 474 ? 2.674 13.910 -14.120 1.00 98.69 474 TYR A CA 1
ATOM 3625 C C . TYR A 1 474 ? 3.627 14.499 -13.109 1.00 98.69 474 TYR A C 1
ATOM 3627 O O . TYR A 1 474 ? 3.640 14.114 -11.951 1.00 98.69 474 TYR A O 1
ATOM 3635 N N . SER A 1 475 ? 4.404 15.489 -13.539 1.00 98.38 475 SER A N 1
ATOM 3636 C CA . SER A 1 475 ? 5.314 16.218 -12.654 1.00 98.38 475 SER A CA 1
ATOM 3637 C C . SER A 1 475 ? 6.228 15.295 -11.831 1.00 98.38 475 SER A C 1
ATOM 3639 O O . SER A 1 475 ? 6.587 15.640 -10.707 1.00 98.38 475 SER A O 1
ATOM 3641 N N . ASN A 1 476 ? 6.602 14.117 -12.353 1.00 98.69 476 ASN A N 1
ATOM 3642 C CA . ASN A 1 476 ? 7.506 13.178 -11.680 1.00 98.69 476 ASN A CA 1
ATOM 3643 C C . ASN A 1 476 ? 8.955 13.672 -11.785 1.00 98.69 476 ASN A C 1
ATOM 3645 O O . ASN A 1 476 ? 9.791 13.058 -12.437 1.00 98.69 476 ASN A O 1
ATOM 3649 N N . ASN A 1 477 ? 9.228 14.827 -11.173 1.00 98.19 477 ASN A N 1
ATOM 3650 C CA . ASN A 1 477 ? 10.497 15.555 -11.243 1.00 98.19 477 ASN A CA 1
ATOM 3651 C C . ASN A 1 477 ? 11.202 15.652 -9.882 1.00 98.19 477 ASN A C 1
ATOM 3653 O O . ASN A 1 477 ? 12.240 16.316 -9.774 1.00 98.19 477 ASN A O 1
ATOM 3657 N N . PHE A 1 478 ? 10.639 15.018 -8.850 1.00 98.06 478 PHE A N 1
ATOM 3658 C CA . PHE A 1 478 ? 11.239 14.961 -7.524 1.00 98.06 478 PHE A CA 1
ATOM 3659 C C . PHE A 1 478 ? 12.566 14.215 -7.603 1.00 98.06 478 PHE A C 1
ATOM 3661 O O . PHE A 1 478 ? 12.638 13.107 -8.132 1.00 98.06 478 PHE A O 1
ATOM 3668 N N . ASN A 1 479 ? 13.633 14.821 -7.091 1.00 96.75 479 ASN A N 1
ATOM 3669 C CA . ASN A 1 479 ? 14.960 14.228 -7.137 1.00 96.75 479 ASN A CA 1
ATOM 3670 C C . ASN A 1 479 ? 15.353 13.662 -5.782 1.00 96.75 479 ASN A C 1
ATOM 3672 O O . ASN A 1 479 ? 15.870 14.377 -4.924 1.00 96.75 479 ASN A O 1
ATOM 3676 N N . VAL A 1 480 ? 15.174 12.352 -5.642 1.00 94.94 480 VAL A N 1
ATOM 3677 C CA . VAL A 1 480 ? 15.542 11.616 -4.434 1.00 94.94 480 VAL A CA 1
ATOM 3678 C C . VAL A 1 480 ? 17.061 11.600 -4.171 1.00 94.94 480 VAL A C 1
ATOM 3680 O O . VAL A 1 480 ? 17.499 11.397 -3.040 1.00 94.94 480 VAL A O 1
ATOM 3683 N N . PHE A 1 481 ? 17.880 11.850 -5.197 1.00 92.06 481 PHE A N 1
ATOM 3684 C CA . PHE A 1 481 ? 19.345 11.900 -5.110 1.00 92.06 481 PHE A CA 1
ATOM 3685 C C . PHE A 1 481 ? 19.870 13.291 -4.736 1.00 92.06 481 PHE A C 1
ATOM 3687 O O . PHE A 1 481 ? 21.063 13.457 -4.472 1.00 92.06 481 PHE A O 1
ATOM 3694 N N . ALA A 1 482 ? 19.001 14.307 -4.705 1.00 92.50 482 ALA A N 1
ATOM 3695 C CA . ALA A 1 482 ? 19.398 15.653 -4.333 1.00 92.50 482 ALA A CA 1
ATOM 3696 C C . ALA A 1 482 ? 19.887 15.702 -2.878 1.00 92.50 482 ALA A C 1
ATOM 3698 O O . ALA A 1 482 ? 19.321 15.089 -1.966 1.00 92.50 482 ALA A O 1
ATOM 3699 N N . LYS A 1 483 ? 20.938 16.493 -2.638 1.00 91.56 483 LYS A N 1
ATOM 3700 C CA . LYS A 1 483 ? 21.447 16.733 -1.286 1.00 91.56 483 LYS A CA 1
ATOM 3701 C C . LYS A 1 483 ? 20.329 17.306 -0.410 1.00 91.56 483 LYS A C 1
ATOM 3703 O O . LYS A 1 483 ? 19.774 18.353 -0.723 1.00 91.56 483 LYS A O 1
ATOM 3708 N N . GLY A 1 484 ? 20.062 16.649 0.716 1.00 91.62 484 GLY A N 1
ATOM 3709 C CA . GLY A 1 484 ? 19.030 17.078 1.663 1.00 91.62 484 GLY A CA 1
ATOM 3710 C C . GLY A 1 484 ? 17.620 16.574 1.349 1.00 91.62 484 GLY A C 1
ATOM 3711 O O . GLY A 1 484 ? 16.696 16.999 2.035 1.00 91.62 484 GLY A O 1
ATOM 3712 N N . SER A 1 485 ? 17.456 15.673 0.371 1.00 95.06 485 SER A N 1
ATOM 3713 C CA . SER A 1 485 ? 16.203 14.935 0.183 1.00 95.06 485 SER A CA 1
ATOM 3714 C C . SER A 1 485 ? 15.759 14.272 1.496 1.00 95.06 485 SER A C 1
ATOM 3716 O O . SER A 1 485 ? 16.562 13.651 2.202 1.00 95.06 485 SER A O 1
ATOM 3718 N N . ASP A 1 486 ? 14.476 14.405 1.827 1.00 96.00 486 ASP A N 1
ATOM 3719 C CA . ASP A 1 486 ? 13.828 13.751 2.970 1.00 96.00 486 ASP A CA 1
ATOM 3720 C C . ASP A 1 486 ? 13.496 12.272 2.683 1.00 96.00 486 ASP A C 1
ATOM 3722 O O . ASP A 1 486 ? 13.229 11.482 3.597 1.00 96.00 486 ASP A O 1
ATOM 3726 N N . VAL A 1 487 ? 13.607 11.867 1.420 1.00 96.19 487 VAL A N 1
ATOM 3727 C CA . VAL A 1 487 ? 13.504 10.488 0.950 1.00 96.19 487 VAL A CA 1
ATOM 3728 C C . VAL A 1 487 ? 14.883 9.995 0.519 1.00 96.19 487 VAL A C 1
ATOM 3730 O O . VAL A 1 487 ? 15.582 10.663 -0.241 1.00 96.19 487 VAL A O 1
ATOM 3733 N N . LYS A 1 488 ? 15.291 8.818 1.000 1.00 91.19 488 LYS A N 1
ATOM 3734 C CA . LYS A 1 488 ? 16.563 8.193 0.608 1.00 91.19 488 LYS A CA 1
ATOM 3735 C C . LYS A 1 488 ? 16.315 7.129 -0.453 1.00 91.19 488 LYS A C 1
ATOM 3737 O O . LYS A 1 488 ? 15.778 6.073 -0.134 1.00 91.19 488 LYS A O 1
ATOM 3742 N N . GLY A 1 489 ? 16.735 7.407 -1.684 1.00 87.56 489 GLY A N 1
ATOM 3743 C CA . GLY A 1 489 ? 16.545 6.515 -2.825 1.00 87.56 489 GLY A CA 1
ATOM 3744 C C . GLY A 1 489 ? 17.271 5.186 -2.633 1.00 87.56 489 GLY A C 1
ATOM 3745 O O . GLY A 1 489 ? 18.459 5.164 -2.301 1.00 87.56 489 GLY A O 1
ATOM 3746 N N . LYS A 1 490 ? 16.550 4.083 -2.828 1.00 83.94 490 LYS A N 1
ATOM 3747 C CA . LYS A 1 490 ? 17.072 2.713 -2.751 1.00 83.94 490 LYS A CA 1
ATOM 3748 C C . LYS A 1 490 ? 17.508 2.197 -4.109 1.00 83.94 490 LYS A C 1
ATOM 3750 O O . LYS A 1 490 ? 18.537 1.527 -4.193 1.00 83.94 490 LYS A O 1
ATOM 3755 N N . LEU A 1 491 ? 16.771 2.582 -5.148 1.00 81.81 491 LEU A N 1
ATOM 3756 C CA . LEU A 1 491 ? 17.022 2.183 -6.520 1.00 81.81 491 LEU A CA 1
ATOM 3757 C C . LEU A 1 491 ? 17.319 3.389 -7.431 1.00 81.81 491 LEU A C 1
ATOM 3759 O O . LEU A 1 491 ? 16.810 4.492 -7.204 1.00 81.81 491 LEU A O 1
ATOM 3763 N N . PRO A 1 492 ? 18.174 3.197 -8.447 1.00 84.88 492 PRO A N 1
ATOM 3764 C CA . PRO A 1 492 ? 18.614 4.231 -9.384 1.00 84.88 492 PRO A CA 1
ATOM 3765 C C . PRO A 1 492 ? 17.557 4.572 -10.455 1.00 84.88 492 PRO A C 1
ATOM 3767 O O . PRO A 1 492 ? 17.740 4.312 -11.643 1.00 84.88 492 PRO A O 1
ATOM 3770 N N . TYR A 1 493 ? 16.445 5.182 -10.044 1.00 90.69 493 TYR A N 1
ATOM 3771 C CA . TYR A 1 493 ? 15.368 5.566 -10.960 1.00 90.69 493 TYR A CA 1
ATOM 3772 C C . TYR A 1 493 ? 15.660 6.846 -11.780 1.00 90.69 493 TYR A C 1
ATOM 3774 O O . TYR A 1 493 ? 16.279 7.785 -11.271 1.00 90.69 493 TYR A O 1
ATOM 3782 N N . PRO A 1 494 ? 15.174 6.939 -13.036 1.00 94.00 494 PRO A N 1
ATOM 3783 C CA . PRO A 1 494 ? 15.334 8.101 -13.907 1.00 94.00 494 PRO A CA 1
ATOM 3784 C C . PRO A 1 494 ? 14.432 9.266 -13.505 1.00 94.00 494 PRO A C 1
ATOM 3786 O O . PRO A 1 494 ? 13.304 9.379 -13.986 1.00 94.00 494 PRO A O 1
ATOM 3789 N N . VAL A 1 495 ? 14.975 10.193 -12.709 1.00 97.50 495 VAL A N 1
ATOM 3790 C CA . VAL A 1 495 ? 14.298 11.436 -12.300 1.00 97.50 495 VAL A CA 1
ATOM 3791 C C . VAL A 1 495 ? 13.726 12.165 -13.518 1.00 97.50 495 VAL A C 1
ATOM 3793 O O . VAL A 1 495 ? 14.455 12.436 -14.479 1.00 97.50 495 VAL A O 1
ATOM 3796 N N . GLY A 1 496 ? 12.448 12.538 -13.469 1.00 98.06 496 GLY A N 1
ATOM 3797 C CA . GLY A 1 496 ? 11.765 13.255 -14.550 1.00 98.06 496 GLY A CA 1
ATOM 3798 C C . GLY A 1 496 ? 10.884 12.366 -15.429 1.00 98.06 496 GLY A C 1
ATOM 3799 O O . GLY A 1 496 ? 10.517 12.806 -16.520 1.00 98.06 496 GLY A O 1
ATOM 3800 N N . THR A 1 497 ? 10.601 11.122 -15.036 1.00 98.62 497 THR A N 1
ATOM 3801 C CA . THR A 1 497 ? 10.000 10.117 -15.930 1.00 98.62 497 THR A CA 1
ATOM 3802 C C . THR A 1 497 ? 8.613 9.685 -15.464 1.00 98.62 497 THR A C 1
ATOM 3804 O O . THR A 1 497 ? 8.417 9.354 -14.297 1.00 98.62 497 THR A O 1
ATOM 3807 N N . GLY A 1 498 ? 7.643 9.655 -16.381 1.00 98.69 498 GLY A N 1
ATOM 3808 C CA . GLY A 1 498 ? 6.284 9.195 -16.093 1.00 98.69 498 GLY A CA 1
ATOM 3809 C C . GLY A 1 498 ? 6.217 7.688 -15.847 1.00 98.69 498 GLY A C 1
ATOM 3810 O O . GLY A 1 498 ? 5.672 7.259 -14.836 1.00 98.69 498 GLY A O 1
ATOM 3811 N N . MET A 1 499 ? 6.811 6.878 -16.723 1.00 98.00 499 MET A N 1
ATOM 3812 C CA . MET A 1 499 ? 6.962 5.438 -16.503 1.00 98.00 499 MET A CA 1
ATOM 3813 C C . MET A 1 499 ? 8.121 4.826 -17.284 1.00 98.00 499 MET A C 1
ATOM 3815 O O . MET A 1 499 ? 8.552 5.380 -18.299 1.00 98.00 499 MET A O 1
ATOM 3819 N N . TRP A 1 500 ? 8.532 3.629 -16.876 1.00 95.38 500 TRP A N 1
ATOM 3820 C CA . TRP A 1 500 ? 9.248 2.712 -17.751 1.00 95.38 500 TRP A CA 1
ATOM 3821 C C . TRP A 1 500 ? 8.671 1.293 -17.727 1.00 95.38 500 TRP A C 1
ATOM 3823 O O . TRP A 1 500 ? 7.948 0.910 -16.804 1.00 95.38 500 TRP A O 1
ATOM 3833 N N . ILE A 1 501 ? 9.033 0.521 -18.745 1.00 96.38 501 ILE A N 1
ATOM 3834 C CA . ILE A 1 501 ? 8.941 -0.935 -18.801 1.00 96.38 501 ILE A CA 1
ATOM 3835 C C . ILE A 1 501 ? 10.354 -1.438 -19.100 1.00 96.38 501 ILE A C 1
ATOM 3837 O O . ILE A 1 501 ? 10.876 -1.200 -20.189 1.00 96.38 501 ILE A O 1
ATOM 3841 N N . ALA A 1 502 ? 10.968 -2.097 -18.121 1.00 92.94 502 ALA A N 1
ATOM 3842 C CA . ALA A 1 502 ? 12.320 -2.634 -18.193 1.00 92.94 502 ALA A CA 1
ATOM 3843 C C . ALA A 1 502 ? 12.260 -4.157 -18.387 1.00 92.94 502 ALA A C 1
ATOM 3845 O O . ALA A 1 502 ? 12.305 -4.926 -17.431 1.00 92.94 502 ALA A O 1
ATOM 3846 N N . GLY A 1 503 ? 12.111 -4.593 -19.636 1.00 91.62 503 GLY A N 1
ATOM 3847 C CA . GLY A 1 503 ? 12.115 -5.999 -20.036 1.00 91.62 503 GLY A CA 1
ATOM 3848 C C . GLY A 1 503 ? 10.779 -6.744 -19.912 1.00 91.62 503 GLY A C 1
ATOM 3849 O O . GLY A 1 503 ? 10.724 -7.940 -20.183 1.00 91.62 503 GLY A O 1
ATOM 3850 N N . GLY A 1 504 ? 9.692 -6.058 -19.556 1.00 94.00 504 GLY A N 1
ATOM 3851 C CA . GLY A 1 504 ? 8.353 -6.651 -19.505 1.00 94.00 504 GLY A CA 1
ATOM 3852 C C . GLY A 1 504 ? 7.762 -6.973 -20.885 1.00 94.00 504 GLY A C 1
ATOM 3853 O O . GLY A 1 504 ? 8.098 -6.334 -21.889 1.00 94.00 504 GLY A O 1
ATOM 3854 N N . ASN A 1 505 ? 6.862 -7.956 -20.931 1.00 95.62 505 ASN A N 1
ATOM 3855 C CA . ASN A 1 505 ? 6.250 -8.471 -22.156 1.00 95.62 505 ASN A CA 1
ATOM 3856 C C . ASN A 1 505 ? 4.733 -8.274 -22.201 1.00 95.62 505 ASN A C 1
ATOM 3858 O O . ASN A 1 505 ? 4.034 -8.339 -21.192 1.00 95.62 505 ASN A O 1
ATOM 3862 N N . ALA A 1 506 ? 4.184 -8.115 -23.404 1.00 96.62 506 ALA A N 1
ATOM 3863 C CA . ALA A 1 506 ? 2.742 -8.105 -23.651 1.00 96.62 506 ALA A CA 1
ATOM 3864 C C . ALA A 1 506 ? 1.949 -7.098 -22.796 1.00 96.62 506 ALA A C 1
ATOM 3866 O O . ALA A 1 506 ? 0.740 -7.249 -22.599 1.00 96.62 506 ALA A O 1
ATOM 3867 N N . HIS A 1 507 ? 2.609 -6.055 -22.286 1.00 97.56 507 HIS A N 1
ATOM 3868 C CA . HIS A 1 507 ? 1.946 -5.034 -21.496 1.00 97.56 507 HIS A CA 1
ATOM 3869 C C . HIS A 1 507 ? 1.096 -4.142 -22.397 1.00 97.56 507 HIS A C 1
ATOM 3871 O O . HIS A 1 507 ? 1.446 -3.833 -23.540 1.00 97.56 507 HIS A O 1
ATOM 3877 N N . ILE A 1 508 ? -0.042 -3.709 -21.868 1.00 98.56 508 ILE A N 1
ATOM 3878 C CA . ILE A 1 508 ? -0.948 -2.775 -22.524 1.00 98.56 508 ILE A CA 1
ATOM 3879 C C . ILE A 1 508 ? -0.932 -1.470 -21.739 1.00 98.56 508 ILE A C 1
ATOM 3881 O O . ILE A 1 508 ? -1.381 -1.423 -20.597 1.00 98.56 508 ILE A O 1
ATOM 3885 N N . VAL A 1 509 ? -0.479 -0.398 -22.380 1.00 98.81 509 VAL A N 1
ATOM 3886 C CA . VAL A 1 509 ? -0.497 0.969 -21.856 1.00 98.81 509 VAL A CA 1
ATOM 3887 C C . VAL A 1 509 ? -1.476 1.780 -22.693 1.00 98.81 509 VAL A C 1
ATOM 3889 O O . VAL A 1 509 ? -1.160 2.165 -23.823 1.00 98.81 509 VAL A O 1
ATOM 3892 N N . ARG A 1 510 ? -2.678 2.037 -22.166 1.00 98.81 510 ARG A N 1
ATOM 3893 C CA . ARG A 1 510 ? -3.725 2.728 -22.932 1.00 98.81 510 ARG A CA 1
ATOM 3894 C C . ARG A 1 510 ? -4.521 3.771 -22.176 1.00 98.81 510 ARG A C 1
ATOM 3896 O O . ARG A 1 510 ? -4.745 3.629 -20.984 1.00 98.81 510 ARG A O 1
ATOM 3903 N N . ASN A 1 511 ? -5.042 4.776 -22.874 1.00 98.75 511 ASN A N 1
ATOM 3904 C CA . ASN A 1 511 ? -5.933 5.786 -22.282 1.00 98.75 511 ASN A CA 1
ATOM 3905 C C . ASN A 1 511 ? -5.333 6.503 -21.054 1.00 98.75 511 ASN A C 1
ATOM 3907 O O . ASN A 1 511 ? -6.066 6.979 -20.190 1.00 98.75 511 ASN A O 1
ATOM 3911 N N . ASN A 1 512 ? -4.006 6.548 -20.920 1.00 98.81 512 ASN A N 1
ATOM 3912 C CA . ASN A 1 512 ? -3.346 7.258 -19.827 1.00 98.81 512 ASN A CA 1
ATOM 3913 C C . ASN A 1 512 ? -3.008 8.691 -20.249 1.00 98.81 512 ASN A C 1
ATOM 3915 O O . ASN A 1 512 ? -2.899 8.998 -21.437 1.00 98.81 512 ASN A O 1
ATOM 3919 N N . HIS A 1 513 ? -2.793 9.560 -19.266 1.00 98.56 513 HIS A N 1
ATOM 3920 C CA . HIS A 1 513 ? -2.323 10.925 -19.470 1.00 98.56 513 HIS A CA 1
ATOM 3921 C C . HIS A 1 513 ? -0.912 11.095 -18.900 1.00 98.56 513 HIS A C 1
ATOM 3923 O O . HIS A 1 513 ? -0.700 10.858 -17.713 1.00 98.56 513 HIS A O 1
ATOM 3929 N N . PHE A 1 514 ? 0.031 11.561 -19.721 1.00 98.75 514 PHE A N 1
ATOM 3930 C CA . PHE A 1 514 ? 1.415 11.845 -19.332 1.00 98.75 514 PHE A CA 1
ATOM 3931 C C . PHE A 1 514 ? 1.747 13.311 -19.584 1.00 98.75 514 PHE A C 1
ATOM 3933 O O . PHE A 1 514 ? 1.757 13.731 -20.741 1.00 98.75 514 PHE A O 1
ATOM 3940 N N . TRP A 1 515 ? 2.061 14.099 -18.556 1.00 98.38 515 TRP A N 1
ATOM 3941 C CA . TRP A 1 515 ? 2.394 15.517 -18.755 1.00 98.38 515 TRP A CA 1
ATOM 3942 C C . TRP A 1 515 ? 3.363 16.069 -17.708 1.00 98.38 515 TRP A C 1
ATOM 3944 O O . TRP A 1 515 ? 3.448 15.568 -16.595 1.00 98.38 515 TRP A O 1
ATOM 3954 N N . ASP A 1 516 ? 4.093 17.132 -18.048 1.00 97.69 516 ASP A N 1
ATOM 3955 C CA . ASP A 1 516 ? 5.063 17.794 -17.157 1.00 97.69 516 ASP A CA 1
ATOM 3956 C C . ASP A 1 516 ? 6.124 16.844 -16.553 1.00 97.69 516 ASP A C 1
ATOM 3958 O O . ASP A 1 516 ? 6.709 17.153 -15.518 1.00 97.69 516 ASP A O 1
ATOM 3962 N N . ASN A 1 517 ? 6.412 15.702 -17.189 1.00 98.38 517 ASN A N 1
ATOM 3963 C CA . ASN A 1 517 ? 7.543 14.843 -16.828 1.00 98.38 517 ASN A CA 1
ATOM 3964 C C . ASN A 1 517 ? 8.779 15.314 -17.609 1.00 98.38 517 ASN A C 1
ATOM 3966 O O . ASN A 1 517 ? 8.848 15.191 -18.836 1.00 98.38 517 ASN A O 1
ATOM 3970 N N . TRP A 1 518 ? 9.740 15.930 -16.921 1.00 97.38 518 TRP A N 1
ATOM 3971 C CA . TRP A 1 518 ? 10.779 16.738 -17.569 1.00 97.38 518 TRP A CA 1
ATOM 3972 C C . TRP A 1 518 ? 11.833 15.922 -18.323 1.00 97.38 518 TRP A C 1
ATOM 3974 O O . TRP A 1 518 ? 12.538 16.471 -19.168 1.00 97.38 518 TRP A O 1
ATOM 3984 N N . ARG A 1 519 ? 11.922 14.612 -18.069 1.00 95.75 519 ARG A N 1
ATOM 3985 C CA . ARG A 1 519 ? 12.730 13.672 -18.854 1.00 95.75 519 ARG A CA 1
ATOM 3986 C C . ARG A 1 519 ? 11.885 13.059 -19.955 1.00 95.75 519 ARG A C 1
ATOM 3988 O O . ARG A 1 519 ? 12.158 13.299 -21.128 1.00 95.75 519 ARG A O 1
ATOM 3995 N N . ARG A 1 520 ? 10.898 12.246 -19.572 1.00 96.50 520 ARG A N 1
ATOM 3996 C CA . ARG A 1 520 ? 10.197 11.317 -20.466 1.00 96.50 520 ARG A CA 1
ATOM 3997 C C . ARG A 1 520 ? 8.772 11.033 -19.991 1.00 96.50 520 ARG A C 1
ATOM 3999 O O . ARG A 1 520 ? 8.526 10.952 -18.792 1.00 96.50 520 ARG A O 1
ATOM 4006 N N . GLY A 1 521 ? 7.853 10.834 -20.930 1.00 98.38 521 GLY A N 1
ATOM 4007 C CA . GLY A 1 521 ? 6.523 10.288 -20.681 1.00 98.38 521 GLY A CA 1
ATOM 4008 C C . GLY A 1 521 ? 6.624 8.805 -20.340 1.00 98.38 521 GLY A C 1
ATOM 4009 O O . GLY A 1 521 ? 6.467 8.438 -19.177 1.00 98.38 521 GLY A O 1
ATOM 4010 N N . ALA A 1 522 ? 6.952 7.974 -21.329 1.00 98.38 522 ALA A N 1
ATOM 4011 C CA . ALA A 1 522 ? 7.129 6.535 -21.158 1.00 98.38 522 ALA A CA 1
ATOM 4012 C C . ALA A 1 522 ? 8.426 6.018 -21.800 1.00 98.38 522 ALA A C 1
ATOM 4014 O O . ALA A 1 522 ? 8.826 6.469 -22.874 1.00 98.38 522 ALA A O 1
ATOM 4015 N N . MET A 1 523 ? 9.062 5.053 -21.137 1.00 97.50 523 MET A N 1
ATOM 4016 C CA . MET A 1 523 ? 10.231 4.316 -21.620 1.00 97.50 523 MET A CA 1
ATOM 4017 C C . MET A 1 523 ? 9.900 2.836 -21.821 1.00 97.50 523 MET A C 1
ATOM 4019 O O . MET A 1 523 ? 9.222 2.244 -20.984 1.00 97.50 523 MET A O 1
ATOM 4023 N N . LEU A 1 524 ? 10.436 2.230 -22.874 1.00 97.81 524 LEU A N 1
ATOM 4024 C CA . LEU A 1 524 ? 10.503 0.782 -23.052 1.00 97.81 524 LEU A CA 1
ATOM 4025 C C . LEU A 1 524 ? 11.957 0.394 -23.323 1.00 97.81 524 LEU A C 1
ATOM 4027 O O . LEU A 1 524 ? 12.603 1.009 -24.168 1.00 97.81 524 LEU A O 1
ATOM 4031 N N . PHE A 1 525 ? 12.467 -0.616 -22.633 1.00 94.88 525 PHE A N 1
ATOM 4032 C CA . PHE A 1 525 ? 13.747 -1.214 -22.992 1.00 94.88 525 PHE A CA 1
ATOM 4033 C C . PHE A 1 525 ? 13.827 -2.680 -22.632 1.00 94.88 525 PHE A C 1
ATOM 4035 O O . PHE A 1 525 ? 13.094 -3.179 -21.781 1.00 94.88 525 PHE A O 1
ATOM 4042 N N . SER A 1 526 ? 14.741 -3.352 -23.306 1.00 91.69 526 SER A N 1
ATOM 4043 C CA . SER A 1 526 ? 15.066 -4.750 -23.130 1.00 91.69 526 SER A CA 1
ATOM 4044 C C . SER A 1 526 ? 16.074 -4.918 -22.006 1.00 91.69 526 SER A C 1
ATOM 4046 O O . SER A 1 526 ? 16.932 -4.070 -21.759 1.00 91.69 526 SER A O 1
ATOM 4048 N N . VAL A 1 527 ? 15.965 -6.045 -21.318 1.00 88.44 527 VAL A N 1
ATOM 4049 C CA . VAL A 1 527 ? 16.962 -6.501 -20.354 1.00 88.44 527 VAL A CA 1
ATOM 4050 C C . VAL A 1 527 ? 17.410 -7.866 -20.858 1.00 88.44 527 VAL A C 1
ATOM 4052 O O . VAL A 1 527 ? 16.675 -8.835 -20.672 1.00 88.44 527 VAL A O 1
ATOM 4055 N N . PRO A 1 528 ? 18.550 -7.957 -21.563 1.00 85.12 528 PRO A N 1
ATOM 4056 C CA . PRO A 1 528 ? 19.040 -9.231 -22.073 1.00 85.12 528 PRO A CA 1
ATOM 4057 C C . PRO A 1 528 ? 19.125 -10.289 -20.969 1.00 85.12 528 PRO A C 1
ATOM 4059 O O . PRO A 1 528 ? 19.611 -9.992 -19.874 1.00 85.12 528 PRO A O 1
ATOM 4062 N N . ASP A 1 529 ? 18.708 -11.524 -21.256 1.00 84.56 529 ASP A N 1
ATOM 4063 C CA . ASP A 1 529 ? 18.666 -12.614 -20.272 1.00 84.56 529 ASP A CA 1
ATOM 4064 C C . ASP A 1 529 ? 20.044 -12.859 -19.643 1.00 84.56 529 ASP A C 1
ATOM 4066 O O . ASP A 1 529 ? 20.143 -13.143 -18.453 1.00 84.56 529 ASP A O 1
ATOM 4070 N N . VAL A 1 530 ? 21.134 -12.655 -20.394 1.00 80.12 530 VAL A N 1
ATOM 4071 C CA . VAL A 1 530 ? 22.506 -12.734 -19.865 1.00 80.12 530 VAL A CA 1
ATOM 4072 C C . VAL A 1 530 ? 22.763 -11.750 -18.714 1.00 80.12 530 VAL A C 1
ATOM 4074 O O . VAL A 1 530 ? 23.525 -12.056 -17.800 1.00 80.12 530 VAL A O 1
ATOM 4077 N N . LEU A 1 531 ? 22.114 -10.583 -18.682 1.00 79.62 531 LEU A N 1
ATOM 4078 C CA . LEU A 1 531 ? 22.242 -9.649 -17.556 1.00 79.62 531 LEU A CA 1
ATOM 4079 C C . LEU A 1 531 ? 21.492 -10.135 -16.310 1.00 79.62 531 LEU A C 1
ATOM 4081 O O . LEU A 1 531 ? 21.837 -9.728 -15.200 1.00 79.62 531 LEU A O 1
ATOM 4085 N N . VAL A 1 532 ? 20.514 -11.024 -16.492 1.00 80.19 532 VAL A N 1
ATOM 4086 C CA . VAL A 1 532 ? 19.693 -11.604 -15.428 1.00 80.19 532 VAL A CA 1
ATOM 4087 C C . VAL A 1 532 ? 20.301 -12.921 -14.943 1.00 80.19 532 VAL A C 1
ATOM 4089 O O . VAL A 1 532 ? 20.704 -13.012 -13.785 1.00 80.19 532 VAL A O 1
ATOM 4092 N N . CYS A 1 533 ? 20.436 -13.919 -15.818 1.00 80.19 533 CYS A N 1
ATOM 4093 C CA . CYS A 1 533 ? 20.815 -15.295 -15.493 1.00 80.19 533 CYS A CA 1
ATOM 4094 C C . CYS A 1 533 ? 22.120 -15.769 -16.165 1.00 80.19 533 CYS A C 1
ATOM 4096 O O . CYS A 1 533 ? 22.238 -16.936 -16.541 1.00 80.19 533 CYS A O 1
ATOM 4098 N N . ALA A 1 534 ? 23.138 -14.900 -16.292 1.00 80.00 534 ALA A N 1
ATOM 4099 C CA . ALA A 1 534 ? 24.453 -15.290 -16.828 1.00 80.00 534 ALA A CA 1
ATOM 4100 C C . ALA A 1 534 ? 25.001 -16.585 -16.191 1.00 80.00 534 ALA A C 1
ATOM 4102 O O . ALA A 1 534 ? 24.892 -16.757 -14.963 1.00 80.00 534 ALA A O 1
ATOM 4103 N N . PRO A 1 535 ? 25.704 -17.436 -16.965 1.00 74.06 535 PRO A N 1
ATOM 4104 C CA . PRO A 1 535 ? 26.447 -18.566 -16.423 1.00 74.06 535 PRO A CA 1
ATOM 4105 C C . PRO A 1 535 ? 27.369 -18.134 -15.274 1.00 74.06 535 PRO A C 1
ATOM 4107 O O . PRO A 1 535 ? 28.079 -17.133 -15.356 1.00 74.06 535 PRO A O 1
ATOM 4110 N N . GLY A 1 536 ? 27.335 -18.872 -14.163 1.00 70.12 536 GLY A N 1
ATOM 4111 C CA . GLY A 1 536 ? 28.156 -18.578 -12.983 1.00 70.12 536 GLY A CA 1
ATOM 4112 C C . GLY A 1 536 ? 27.712 -17.370 -12.143 1.00 70.12 536 GLY A C 1
ATOM 4113 O O . GLY A 1 536 ? 28.345 -17.102 -11.122 1.00 70.12 536 GLY A O 1
ATOM 4114 N N . SER A 1 537 ? 26.627 -16.667 -12.506 1.00 72.69 537 SER A N 1
ATOM 4115 C CA . SER A 1 537 ? 26.050 -15.606 -11.661 1.00 72.69 537 SER A CA 1
ATOM 4116 C C . SER A 1 537 ? 25.475 -16.156 -10.354 1.00 72.69 537 SER A C 1
ATOM 4118 O O . SER A 1 537 ? 25.561 -15.496 -9.325 1.00 72.69 537 SER A O 1
ATOM 4120 N N . GLY A 1 538 ? 24.920 -17.372 -10.388 1.00 74.44 538 GLY A N 1
ATOM 4121 C CA . GLY A 1 538 ? 24.137 -17.955 -9.296 1.00 74.44 538 GLY A CA 1
ATOM 4122 C C . GLY A 1 538 ? 22.671 -17.501 -9.275 1.00 74.44 538 GLY A C 1
ATOM 4123 O O . GLY A 1 538 ? 21.934 -17.936 -8.395 1.00 74.44 538 GLY A O 1
ATOM 4124 N N . ASN A 1 539 ? 22.249 -16.658 -10.225 1.00 77.06 539 ASN A N 1
ATOM 4125 C CA . ASN A 1 539 ? 20.863 -16.234 -10.403 1.00 77.06 539 ASN A CA 1
ATOM 4126 C C . ASN A 1 539 ? 20.169 -17.160 -11.410 1.00 77.06 539 ASN A C 1
ATOM 4128 O O . ASN A 1 539 ? 20.285 -16.965 -12.618 1.00 77.06 539 ASN A O 1
ATOM 4132 N N . VAL A 1 540 ? 19.499 -18.205 -10.922 1.00 80.88 540 VAL A N 1
ATOM 4133 C CA . VAL A 1 540 ? 18.796 -19.177 -11.773 1.00 80.88 540 VAL A CA 1
ATOM 4134 C C . VAL A 1 540 ? 17.298 -18.944 -11.653 1.00 80.88 540 VAL A C 1
ATOM 4136 O O . VAL A 1 540 ? 16.754 -18.987 -10.551 1.00 80.88 540 VAL A O 1
ATOM 4139 N N . GLN A 1 541 ? 16.640 -18.709 -12.783 1.00 82.00 541 GLN A N 1
ATOM 4140 C CA . GLN A 1 541 ? 15.210 -18.429 -12.849 1.00 82.00 541 GLN A CA 1
ATOM 4141 C C . GLN A 1 541 ? 14.533 -19.361 -13.837 1.00 82.00 541 GLN A C 1
ATOM 4143 O O . GLN A 1 541 ? 15.147 -19.797 -14.810 1.00 82.00 541 GLN A O 1
ATOM 4148 N N . ASP A 1 542 ? 13.270 -19.678 -13.563 1.00 83.25 542 ASP A N 1
ATOM 4149 C CA . ASP A 1 542 ? 12.458 -20.437 -14.504 1.00 83.25 542 ASP A CA 1
ATOM 4150 C C . ASP A 1 542 ? 12.312 -19.641 -15.809 1.00 83.25 542 ASP A C 1
ATOM 4152 O O . ASP A 1 542 ? 12.147 -18.423 -15.778 1.00 83.25 542 ASP A O 1
ATOM 4156 N N . THR A 1 543 ? 12.414 -20.331 -16.944 1.00 84.31 543 THR A N 1
ATOM 4157 C CA . THR A 1 543 ? 12.384 -19.790 -18.320 1.00 84.31 543 THR A CA 1
ATOM 4158 C C . THR A 1 543 ? 13.511 -18.839 -18.763 1.00 84.31 543 THR A C 1
ATOM 4160 O O . THR A 1 543 ? 13.637 -18.610 -19.966 1.00 84.31 543 THR A O 1
ATOM 4163 N N . CYS A 1 544 ? 14.374 -18.349 -17.864 1.00 86.44 544 CYS A N 1
ATOM 4164 C CA . CYS A 1 544 ? 15.519 -17.517 -18.254 1.00 86.44 544 CYS A CA 1
ATOM 4165 C C . CYS A 1 544 ? 16.606 -18.351 -18.945 1.00 86.44 544 CYS A C 1
ATOM 4167 O O . CYS A 1 544 ? 17.041 -19.380 -18.419 1.00 86.44 544 CYS A O 1
ATOM 4169 N N . ASP A 1 545 ? 17.070 -17.893 -20.106 1.00 85.81 545 ASP A N 1
ATOM 4170 C CA . ASP A 1 545 ? 18.126 -18.546 -20.879 1.00 85.81 545 ASP A CA 1
ATOM 4171 C C . ASP A 1 545 ? 19.147 -17.489 -21.317 1.00 85.81 545 ASP A C 1
ATOM 4173 O O . ASP A 1 545 ? 18.805 -16.631 -22.128 1.00 85.81 545 ASP A O 1
ATOM 4177 N N . PRO A 1 546 ? 20.402 -17.526 -20.831 1.00 81.62 546 PRO A N 1
ATOM 4178 C CA . PRO A 1 546 ? 21.381 -16.472 -21.096 1.00 81.62 546 PRO A CA 1
ATOM 4179 C C . PRO A 1 546 ? 21.741 -16.310 -22.581 1.00 81.62 546 PRO A C 1
ATOM 4181 O O . PRO A 1 546 ? 22.392 -15.329 -22.928 1.00 81.62 546 PRO A O 1
ATOM 4184 N N . LEU A 1 547 ? 21.348 -17.253 -23.445 1.00 80.75 547 LEU A N 1
ATOM 4185 C CA . LEU A 1 547 ? 21.543 -17.184 -24.895 1.00 80.75 547 LEU A CA 1
ATOM 4186 C C . LEU A 1 547 ? 20.324 -16.625 -25.645 1.00 80.75 547 LEU A C 1
ATOM 4188 O O . LEU A 1 547 ? 20.355 -16.519 -26.871 1.00 80.75 547 LEU A O 1
ATOM 4192 N N . LYS A 1 548 ? 19.239 -16.300 -24.938 1.00 83.31 548 LYS A N 1
ATOM 4193 C CA . LYS A 1 548 ? 18.013 -15.749 -25.516 1.00 83.31 548 LYS A CA 1
ATOM 4194 C C . LYS A 1 548 ? 17.858 -14.265 -25.207 1.00 83.31 548 LYS A C 1
ATOM 4196 O O . LYS A 1 548 ? 18.467 -13.704 -24.300 1.00 83.31 548 LYS A O 1
ATOM 4201 N N . LEU A 1 549 ? 16.978 -13.648 -25.985 1.00 84.38 549 LEU A N 1
ATOM 4202 C CA . LEU A 1 549 ? 16.334 -12.393 -25.647 1.00 84.38 549 LEU A CA 1
ATOM 4203 C C . LEU A 1 549 ? 14.866 -12.710 -25.382 1.00 84.38 549 LEU A C 1
ATOM 4205 O O . LEU A 1 549 ? 14.104 -12.927 -26.324 1.00 84.38 549 LEU A O 1
ATOM 4209 N N . SER A 1 550 ? 14.497 -12.798 -24.108 1.00 89.12 550 SER A N 1
ATOM 4210 C CA . SER A 1 550 ? 13.136 -13.160 -23.704 1.00 89.12 550 SER A CA 1
ATOM 4211 C C . SER A 1 550 ? 12.290 -11.940 -23.332 1.00 89.12 550 SER A C 1
ATOM 4213 O O . SER A 1 550 ? 11.123 -12.088 -22.980 1.00 89.12 550 SER A O 1
ATOM 4215 N N . THR A 1 551 ? 12.850 -10.731 -23.391 1.00 92.50 551 THR A N 1
ATOM 4216 C CA . THR A 1 551 ? 12.303 -9.522 -22.760 1.00 92.50 551 THR A CA 1
ATOM 4217 C C . THR A 1 551 ? 11.938 -8.433 -23.769 1.00 92.50 551 THR A C 1
ATOM 4219 O O . THR A 1 551 ? 12.499 -8.362 -24.858 1.00 92.50 551 THR A O 1
ATOM 4222 N N . SER A 1 552 ? 11.015 -7.538 -23.389 1.00 94.50 552 SER A N 1
ATOM 4223 C CA . SER A 1 552 ? 10.583 -6.390 -24.208 1.00 94.50 552 SER A CA 1
ATOM 4224 C C . SER A 1 552 ? 9.939 -6.784 -25.545 1.00 94.50 552 SER A C 1
ATOM 4226 O O . SER A 1 552 ? 10.275 -6.269 -26.610 1.00 94.50 552 SER A O 1
ATOM 4228 N N . HIS A 1 553 ? 8.963 -7.689 -25.508 1.00 95.56 553 HIS A N 1
ATOM 4229 C CA . HIS A 1 553 ? 8.175 -8.089 -26.675 1.00 95.56 553 HIS A CA 1
ATOM 4230 C C . HIS A 1 553 ? 6.686 -7.787 -26.497 1.00 95.56 553 HIS A C 1
ATOM 4232 O O . HIS A 1 553 ? 6.151 -7.845 -25.392 1.00 95.56 553 HIS A O 1
ATOM 4238 N N . ARG A 1 554 ? 5.975 -7.579 -27.612 1.00 97.25 554 ARG A N 1
ATOM 4239 C CA . ARG A 1 554 ? 4.498 -7.520 -27.679 1.00 97.25 554 ARG A CA 1
ATOM 4240 C C . ARG A 1 554 ? 3.853 -6.382 -26.870 1.00 97.25 554 ARG A C 1
ATOM 4242 O O . ARG A 1 554 ? 2.645 -6.411 -26.618 1.00 97.25 554 ARG A O 1
ATOM 4249 N N . ASN A 1 555 ? 4.623 -5.374 -26.461 1.00 98.19 555 ASN A N 1
ATOM 4250 C CA . ASN A 1 555 ? 4.097 -4.248 -25.693 1.00 98.19 555 ASN A CA 1
ATOM 4251 C C . ASN A 1 555 ? 3.292 -3.298 -26.586 1.00 98.19 555 ASN A C 1
ATOM 4253 O O . ASN A 1 555 ? 3.654 -3.026 -27.728 1.00 98.19 555 ASN A O 1
ATOM 4257 N N . ARG A 1 556 ? 2.184 -2.764 -26.073 1.00 98.56 556 ARG A N 1
ATOM 4258 C CA . ARG A 1 556 ? 1.272 -1.910 -26.843 1.00 98.56 556 ARG A CA 1
ATOM 4259 C C . ARG A 1 556 ? 1.003 -0.612 -26.103 1.00 98.56 556 ARG A C 1
ATOM 4261 O O . ARG A 1 556 ? 0.408 -0.629 -25.029 1.00 98.56 556 ARG A O 1
ATOM 4268 N N . PHE A 1 557 ? 1.367 0.504 -26.721 1.00 98.81 557 PHE A N 1
ATOM 4269 C CA . PHE A 1 557 ? 1.110 1.853 -26.228 1.00 98.81 557 PHE A CA 1
ATOM 4270 C C . PHE A 1 557 ? 0.107 2.543 -27.146 1.00 98.81 557 PHE A C 1
ATOM 4272 O O . PHE A 1 557 ? 0.449 2.902 -28.276 1.00 98.81 557 PHE A O 1
ATOM 4279 N N . TYR A 1 558 ? -1.128 2.749 -26.696 1.00 98.81 558 TYR A N 1
ATOM 4280 C CA . TYR A 1 558 ? -2.140 3.329 -27.574 1.00 98.81 558 TYR A CA 1
ATOM 4281 C C . TYR A 1 558 ? -3.194 4.186 -26.903 1.00 98.81 558 TYR A C 1
ATOM 4283 O O . TYR A 1 558 ? -3.494 4.018 -25.731 1.00 98.81 558 TYR A O 1
ATOM 4291 N N . ASP A 1 559 ? -3.781 5.108 -27.665 1.00 98.69 559 ASP A N 1
ATOM 4292 C CA . ASP A 1 559 ? -4.826 6.016 -27.179 1.00 98.69 559 ASP A CA 1
ATOM 4293 C C . ASP A 1 559 ? -4.393 6.819 -25.918 1.00 98.69 559 ASP A C 1
ATOM 4295 O O . ASP A 1 559 ? -5.223 7.310 -25.157 1.00 98.69 559 ASP A O 1
ATOM 4299 N N . ASN A 1 560 ? -3.082 6.974 -25.668 1.00 98.75 560 ASN A N 1
ATOM 4300 C CA . ASN A 1 560 ? -2.567 7.795 -24.568 1.00 98.75 560 ASN A CA 1
ATOM 4301 C C . ASN A 1 560 ? -2.503 9.274 -24.974 1.00 98.75 560 ASN A C 1
ATOM 4303 O O . ASN A 1 560 ? -2.255 9.617 -26.134 1.00 98.75 560 ASN A O 1
ATOM 4307 N N . THR A 1 561 ? -2.678 10.159 -23.995 1.00 98.56 561 THR A N 1
ATOM 4308 C CA . THR A 1 561 ? -2.529 11.609 -24.151 1.00 98.56 561 THR A CA 1
ATOM 4309 C C . THR A 1 561 ? -1.199 12.063 -23.557 1.00 98.56 561 THR A C 1
ATOM 4311 O O . THR A 1 561 ? -0.967 11.935 -22.357 1.00 98.56 561 THR A O 1
ATOM 4314 N N . MET A 1 562 ? -0.336 12.638 -24.387 1.00 98.12 562 MET A N 1
ATOM 4315 C CA . MET A 1 562 ? 1.023 13.046 -24.045 1.00 98.12 562 MET A CA 1
ATOM 4316 C C . MET A 1 562 ? 1.156 14.575 -24.047 1.00 98.12 562 MET A C 1
ATOM 4318 O O . MET A 1 562 ? 0.580 15.271 -24.882 1.00 98.12 562 MET A O 1
ATOM 4322 N N . GLY A 1 563 ? 1.901 15.128 -23.091 1.00 96.19 563 GLY A N 1
ATOM 4323 C CA . GLY A 1 563 ? 2.238 16.550 -23.012 1.00 96.19 563 GLY A CA 1
ATOM 4324 C C . GLY A 1 563 ? 1.052 17.494 -22.772 1.00 96.19 563 GLY A C 1
ATOM 4325 O O . GLY A 1 563 ? 1.163 18.697 -23.031 1.00 96.19 563 GLY A O 1
ATOM 4326 N N . ARG A 1 564 ? -0.097 16.981 -22.313 1.00 94.69 564 ARG A N 1
ATOM 4327 C CA . ARG A 1 564 ? -1.331 17.752 -22.105 1.00 94.69 564 ARG A CA 1
ATOM 4328 C C . ARG A 1 564 ? -2.014 17.345 -20.800 1.00 94.69 564 ARG A C 1
ATOM 4330 O O . ARG A 1 564 ? -2.283 16.165 -20.579 1.00 94.69 564 ARG A O 1
ATOM 4337 N N . SER A 1 565 ? -2.328 18.330 -19.960 1.00 91.94 565 SER A N 1
ATOM 4338 C CA . SER A 1 565 ? -3.074 18.106 -18.720 1.00 91.94 565 SER A CA 1
ATOM 4339 C C . SER A 1 565 ? -4.540 17.728 -19.001 1.00 91.94 565 SER A C 1
ATOM 4341 O O . SER A 1 565 ? -5.067 18.042 -20.074 1.00 91.94 565 SER A O 1
ATOM 4343 N N . PRO A 1 566 ? -5.262 17.148 -18.024 1.00 90.94 566 PRO A N 1
ATOM 4344 C CA . PRO A 1 566 ? -6.699 16.889 -18.156 1.00 90.94 566 PRO A CA 1
ATOM 4345 C C . PRO A 1 566 ? -7.557 18.140 -18.422 1.00 90.94 566 PRO A C 1
ATOM 4347 O O . PRO A 1 566 ? -8.648 18.026 -18.969 1.00 90.94 566 PRO A O 1
ATOM 4350 N N . SER A 1 567 ? -7.078 19.345 -18.079 1.00 90.25 567 SER A N 1
ATOM 4351 C CA . SER A 1 567 ? -7.756 20.613 -18.402 1.00 90.25 567 SER A CA 1
ATOM 4352 C C . SER A 1 567 ? -7.540 21.082 -19.847 1.00 90.25 567 SER A C 1
ATOM 4354 O O . SER A 1 567 ? -8.056 22.128 -20.234 1.00 90.25 567 SER A O 1
ATOM 4356 N N . GLY A 1 568 ? -6.764 20.341 -20.644 1.00 89.12 568 GLY A N 1
ATOM 4357 C CA . GLY A 1 568 ? -6.427 20.678 -22.026 1.00 89.12 568 GLY A CA 1
ATOM 4358 C C . GLY A 1 568 ? -5.206 21.589 -22.175 1.00 89.12 568 GLY A C 1
ATOM 4359 O O . GLY A 1 568 ? -4.799 21.879 -23.300 1.00 89.12 568 GLY A O 1
ATOM 4360 N N . GLN A 1 569 ? -4.586 22.019 -21.072 1.00 91.75 569 GLN A N 1
ATOM 4361 C CA . GLN A 1 569 ? -3.406 22.880 -21.109 1.00 91.75 569 GLN A CA 1
ATOM 4362 C C . GLN A 1 569 ? -2.173 22.095 -21.574 1.00 91.75 569 GLN A C 1
ATOM 4364 O O . GLN A 1 569 ? -1.906 20.989 -21.102 1.00 91.75 569 GLN A O 1
ATOM 4369 N N . ALA A 1 570 ? -1.391 22.684 -22.481 1.00 93.06 570 ALA A N 1
ATOM 4370 C CA . ALA A 1 570 ? -0.102 22.130 -22.874 1.00 93.06 570 ALA A CA 1
ATOM 4371 C C . ALA A 1 570 ? 0.875 22.160 -21.685 1.00 93.06 570 ALA A C 1
ATOM 4373 O O . ALA A 1 570 ? 1.155 23.218 -21.119 1.00 93.06 570 ALA A O 1
ATOM 4374 N N . ALA A 1 571 ? 1.393 20.990 -21.333 1.00 94.38 571 ALA A N 1
ATOM 4375 C CA . ALA A 1 571 ? 2.364 20.765 -20.272 1.00 94.38 571 ALA A CA 1
ATOM 4376 C C . ALA A 1 571 ? 3.322 19.659 -20.758 1.00 94.38 571 ALA A C 1
ATOM 4378 O O . ALA A 1 571 ? 3.140 18.488 -20.423 1.00 94.38 571 ALA A O 1
ATOM 4379 N N . PRO A 1 572 ? 4.273 20.000 -21.647 1.00 95.19 572 PRO A N 1
ATOM 4380 C CA . PRO A 1 572 ? 5.040 19.015 -22.403 1.00 95.19 572 PRO A CA 1
ATOM 4381 C C . PRO A 1 572 ? 5.895 18.118 -21.503 1.00 95.19 572 PRO A C 1
ATOM 4383 O O . PRO A 1 572 ? 6.445 18.573 -20.498 1.00 95.19 572 PRO A O 1
ATOM 4386 N N . ASN A 1 573 ? 6.037 16.856 -21.907 1.00 96.31 573 ASN A N 1
ATOM 4387 C CA . ASN A 1 573 ? 7.119 16.007 -21.419 1.00 96.31 573 ASN A CA 1
ATOM 4388 C C . ASN A 1 573 ? 8.436 16.405 -22.115 1.00 96.31 573 ASN A C 1
ATOM 4390 O O . ASN A 1 573 ? 8.419 17.095 -23.137 1.00 96.31 573 ASN A O 1
ATOM 4394 N N . GLY A 1 574 ? 9.582 15.971 -21.584 1.00 94.06 574 GLY A N 1
ATOM 4395 C CA . GLY A 1 574 ? 10.869 16.150 -22.276 1.00 94.06 574 GLY A CA 1
ATOM 4396 C C . GLY A 1 574 ? 10.913 15.381 -23.602 1.00 94.06 574 GLY A C 1
ATOM 4397 O O . GLY A 1 574 ? 11.244 15.939 -24.646 1.00 94.06 574 GLY A O 1
ATOM 4398 N N . GLN A 1 575 ? 10.508 14.115 -23.549 1.00 94.69 575 GLN A N 1
ATOM 4399 C CA . GLN A 1 575 ? 10.154 13.252 -24.676 1.00 94.69 575 GLN A CA 1
ATOM 4400 C C . GLN A 1 575 ? 8.865 12.521 -24.302 1.00 94.69 575 GLN A C 1
ATOM 4402 O O . GLN A 1 575 ? 8.656 12.221 -23.131 1.00 94.69 575 GLN A O 1
ATOM 4407 N N . ASP A 1 576 ? 7.995 12.223 -25.252 1.00 97.69 576 ASP A N 1
ATOM 4408 C CA . ASP A 1 576 ? 6.764 11.482 -24.989 1.00 97.69 576 ASP A CA 1
ATOM 4409 C C . ASP A 1 576 ? 7.043 9.983 -24.878 1.00 97.69 576 ASP A C 1
ATOM 4411 O O . ASP A 1 576 ? 6.665 9.366 -23.882 1.00 97.69 576 ASP A O 1
ATOM 4415 N N . PHE A 1 577 ? 7.787 9.422 -25.833 1.00 98.44 577 PHE A N 1
ATOM 4416 C CA . PHE A 1 577 ? 8.174 8.012 -25.828 1.00 98.44 577 PHE A CA 1
ATOM 4417 C C . PHE A 1 577 ? 9.668 7.836 -26.067 1.00 98.44 577 PHE A C 1
ATOM 4419 O O . PHE A 1 577 ? 10.277 8.547 -26.864 1.00 98.44 577 PHE A O 1
ATOM 4426 N N . TRP A 1 578 ? 10.244 6.855 -25.391 1.00 97.62 578 TRP A N 1
ATOM 4427 C CA . TRP A 1 578 ? 11.630 6.457 -25.553 1.00 97.62 578 TRP A CA 1
ATOM 4428 C C . TRP A 1 578 ? 11.699 4.930 -25.611 1.00 97.62 578 TRP A C 1
ATOM 4430 O O . TRP A 1 578 ? 11.106 4.258 -24.768 1.00 97.62 578 TRP A O 1
ATOM 4440 N N . TRP A 1 579 ? 12.387 4.387 -26.605 1.00 97.62 579 TRP A N 1
ATOM 4441 C CA . TRP A 1 579 ? 12.535 2.958 -26.832 1.00 97.62 579 TRP A CA 1
ATOM 4442 C C . TRP A 1 579 ? 13.983 2.659 -27.203 1.00 97.62 579 TRP A C 1
ATOM 4444 O O . TRP A 1 579 ? 14.538 3.306 -28.085 1.00 97.62 579 TRP A O 1
ATOM 4454 N N . ASP A 1 580 ? 14.608 1.692 -26.545 1.00 94.00 580 ASP A N 1
ATOM 4455 C CA . ASP A 1 580 ? 15.959 1.253 -26.917 1.00 94.00 580 ASP A CA 1
ATOM 4456 C C . ASP A 1 580 ? 16.024 0.597 -28.303 1.00 94.00 580 ASP A C 1
ATOM 4458 O O . ASP A 1 580 ? 17.093 0.539 -28.897 1.00 94.00 580 ASP A O 1
ATOM 4462 N N . ALA A 1 581 ? 14.882 0.136 -28.825 1.00 93.12 581 ALA A N 1
ATOM 4463 C CA . ALA A 1 581 ? 14.783 -0.592 -30.082 1.00 93.12 581 ALA A CA 1
ATOM 4464 C C . ALA A 1 581 ? 15.728 -1.795 -30.151 1.00 93.12 581 ALA A C 1
ATOM 4466 O O . ALA A 1 581 ? 16.171 -2.141 -31.245 1.00 93.12 581 ALA A O 1
ATOM 4467 N N . PHE A 1 582 ? 16.000 -2.438 -29.006 1.00 90.69 582 PHE A N 1
ATOM 4468 C CA . PHE A 1 582 ? 17.014 -3.486 -28.904 1.00 90.69 582 PHE A CA 1
ATOM 4469 C C . PHE A 1 582 ? 16.842 -4.541 -30.008 1.00 90.69 582 PHE A C 1
ATOM 4471 O O . PHE A 1 582 ? 15.697 -4.958 -30.263 1.00 90.69 582 PHE A O 1
ATOM 4478 N N . PRO A 1 583 ? 17.931 -4.977 -30.666 1.00 86.19 583 PRO A N 1
ATOM 4479 C CA . PRO A 1 583 ? 17.872 -5.932 -31.761 1.00 86.19 583 PRO A CA 1
ATOM 4480 C C . PRO A 1 583 ? 17.010 -7.146 -31.435 1.00 86.19 583 PRO A C 1
ATOM 4482 O O . PRO A 1 583 ? 17.136 -7.737 -30.368 1.00 86.19 583 PRO A O 1
ATOM 4485 N N . LEU A 1 584 ? 16.150 -7.538 -32.378 1.00 83.94 584 LEU A N 1
ATOM 4486 C CA . LEU A 1 584 ? 15.287 -8.725 -32.283 1.00 83.94 584 LEU A CA 1
ATOM 4487 C C . LEU A 1 584 ? 14.152 -8.644 -31.250 1.00 83.94 584 LEU A C 1
ATOM 4489 O O . LEU A 1 584 ? 13.340 -9.572 -31.192 1.00 83.94 584 LEU A O 1
ATOM 4493 N N . SER A 1 585 ? 14.018 -7.547 -30.495 1.00 91.56 585 SER A N 1
ATOM 4494 C CA . SER A 1 585 ? 12.751 -7.250 -29.819 1.00 91.56 585 SER A CA 1
ATOM 4495 C C . SER A 1 585 ? 11.638 -7.147 -30.870 1.00 91.56 585 SER A C 1
ATOM 4497 O O . SER A 1 585 ? 11.865 -6.695 -31.991 1.00 91.56 585 SER A O 1
ATOM 4499 N N . GLN A 1 586 ? 10.435 -7.630 -30.563 1.00 94.50 586 GLN A N 1
ATOM 4500 C CA . GLN A 1 586 ? 9.387 -7.827 -31.574 1.00 94.50 586 GLN A CA 1
ATOM 4501 C C . GLN A 1 586 ? 8.024 -7.381 -31.076 1.00 94.50 586 GLN A C 1
ATOM 4503 O O . GLN A 1 586 ? 7.714 -7.492 -29.889 1.00 94.50 586 GLN A O 1
ATOM 4508 N N . ALA A 1 587 ? 7.178 -6.959 -32.013 1.00 96.75 587 ALA A N 1
ATOM 4509 C CA . ALA A 1 587 ? 5.766 -6.683 -31.784 1.00 96.75 587 ALA A CA 1
ATOM 4510 C C . ALA A 1 587 ? 5.470 -5.589 -30.747 1.00 96.75 587 ALA A C 1
ATOM 4512 O O . ALA A 1 587 ? 4.366 -5.528 -30.207 1.00 96.75 587 ALA A O 1
ATOM 4513 N N . ASN A 1 588 ? 6.429 -4.696 -30.495 1.00 98.19 588 ASN A N 1
ATOM 4514 C CA . ASN A 1 588 ? 6.183 -3.490 -29.714 1.00 98.19 588 ASN A CA 1
ATOM 4515 C C . ASN A 1 588 ? 5.535 -2.429 -30.609 1.00 98.19 588 ASN A C 1
ATOM 4517 O O . ASN A 1 588 ? 6.078 -2.112 -31.663 1.00 98.19 588 ASN A O 1
ATOM 4521 N N . CYS A 1 589 ? 4.381 -1.892 -30.224 1.00 98.50 589 CYS A N 1
ATOM 4522 C CA . CYS A 1 589 ? 3.562 -1.061 -31.108 1.00 98.50 589 CYS A CA 1
ATOM 4523 C C . CYS A 1 589 ? 3.080 0.223 -30.423 1.00 98.50 589 CYS A C 1
ATOM 4525 O O . CYS A 1 589 ? 2.609 0.189 -29.283 1.00 98.50 589 CYS A O 1
ATOM 4527 N N . TRP A 1 590 ? 3.111 1.337 -31.162 1.00 98.62 590 TRP A N 1
ATOM 4528 C CA . TRP A 1 590 ? 2.644 2.657 -30.730 1.00 98.62 590 TRP A CA 1
ATOM 4529 C C . TRP A 1 590 ? 1.648 3.239 -31.727 1.00 98.62 590 TRP A C 1
ATOM 4531 O O . TRP A 1 590 ? 2.023 3.629 -32.828 1.00 98.62 590 TRP A O 1
ATOM 4541 N N . TYR A 1 591 ? 0.378 3.358 -31.351 1.00 98.44 591 TYR A N 1
ATOM 4542 C CA . TYR A 1 591 ? -0.654 3.826 -32.281 1.00 98.44 591 TYR A CA 1
ATOM 4543 C C . TYR A 1 591 ? -1.709 4.688 -31.598 1.00 98.44 591 TYR A C 1
ATOM 4545 O O . TYR A 1 591 ? -2.015 4.512 -30.424 1.00 98.44 591 TYR A O 1
ATOM 4553 N N . ARG A 1 592 ? -2.265 5.652 -32.338 1.00 98.12 592 ARG A N 1
ATOM 4554 C CA . ARG A 1 592 ? -3.325 6.568 -31.871 1.00 98.12 592 ARG A CA 1
ATOM 4555 C C . ARG A 1 592 ? -3.025 7.334 -30.569 1.00 98.12 592 ARG A C 1
ATOM 4557 O O . ARG A 1 592 ? -3.929 7.856 -29.926 1.00 98.12 592 ARG A O 1
ATOM 4564 N N . ASN A 1 593 ? -1.756 7.449 -30.183 1.00 98.38 593 ASN A N 1
ATOM 4565 C CA . ASN A 1 593 ? -1.349 8.360 -29.116 1.00 98.38 593 ASN A CA 1
ATOM 4566 C C . ASN A 1 593 ? -1.450 9.807 -29.623 1.00 98.38 593 ASN A C 1
ATOM 4568 O O . ASN A 1 593 ? -1.207 10.080 -30.800 1.00 98.38 593 ASN A O 1
ATOM 4572 N N . SER A 1 594 ? -1.807 10.737 -28.744 1.00 96.62 594 SER A N 1
ATOM 4573 C CA . SER A 1 594 ? -2.063 12.133 -29.109 1.00 96.62 594 SER A CA 1
ATOM 4574 C C . SER A 1 594 ? -1.328 13.102 -28.191 1.00 96.62 594 SER A C 1
ATOM 4576 O O . SER A 1 594 ? -0.987 12.761 -27.064 1.00 96.62 594 SER A O 1
ATOM 4578 N N . GLY A 1 595 ? -1.092 14.325 -28.661 1.00 94.12 595 GLY A N 1
ATOM 4579 C CA . GLY A 1 595 ? -0.486 15.390 -27.870 1.00 94.12 595 GLY A CA 1
ATOM 4580 C C . GLY A 1 595 ? -0.888 16.780 -28.367 1.00 94.12 595 GLY A C 1
ATOM 4581 O O . GLY A 1 595 ? -1.719 16.904 -29.272 1.00 94.12 595 GLY A O 1
ATOM 4582 N N . PRO A 1 596 ? -0.346 17.864 -27.782 1.00 89.81 596 PRO A N 1
ATOM 4583 C CA . PRO A 1 596 ? -0.583 19.227 -28.261 1.00 89.81 596 PRO A CA 1
ATOM 4584 C C . PRO A 1 596 ? -0.015 19.502 -29.663 1.00 89.81 596 PRO A C 1
ATOM 4586 O O . PRO A 1 596 ? -0.419 20.477 -30.289 1.00 89.81 596 PRO A O 1
ATOM 4589 N N . GLY A 1 597 ? 0.878 18.645 -30.156 1.00 88.69 597 GLY A N 1
ATOM 4590 C CA . GLY A 1 597 ? 1.431 18.648 -31.507 1.00 88.69 597 GLY A CA 1
ATOM 4591 C C . GLY A 1 597 ? 1.962 17.253 -31.859 1.00 88.69 597 GLY A C 1
ATOM 4592 O O . GLY A 1 597 ? 1.552 16.283 -31.214 1.00 88.69 597 GLY A O 1
ATOM 4593 N N . PRO A 1 598 ? 2.869 17.136 -32.849 1.00 90.19 598 PRO A N 1
ATOM 4594 C CA . PRO A 1 598 ? 3.579 15.889 -33.114 1.00 90.19 598 PRO A CA 1
ATOM 4595 C C . PRO A 1 598 ? 4.261 15.361 -31.848 1.00 90.19 598 PRO A C 1
ATOM 4597 O O . PRO A 1 598 ? 4.853 16.138 -31.097 1.00 90.19 598 PRO A O 1
ATOM 4600 N N . LEU A 1 599 ? 4.165 14.051 -31.622 1.00 93.81 599 LEU A N 1
ATOM 4601 C CA . LEU A 1 599 ? 4.793 13.397 -30.476 1.00 93.81 599 LEU A CA 1
ATOM 4602 C C . LEU A 1 599 ? 6.317 13.461 -30.597 1.00 93.81 599 LEU A C 1
ATOM 4604 O O . LEU A 1 599 ? 6.867 13.281 -31.683 1.00 93.81 599 LEU A O 1
ATOM 4608 N N . ILE A 1 600 ? 6.994 13.704 -29.477 1.00 94.12 600 ILE A N 1
ATOM 4609 C CA . ILE A 1 600 ? 8.459 13.740 -29.418 1.00 94.12 600 ILE A CA 1
ATOM 4610 C C . ILE A 1 600 ? 8.948 12.356 -28.998 1.00 94.12 600 ILE A C 1
ATOM 4612 O O . ILE A 1 600 ? 8.722 11.956 -27.858 1.00 94.12 600 ILE A O 1
ATOM 4616 N N . THR A 1 601 ? 9.619 11.622 -29.882 1.00 95.56 601 THR A N 1
ATOM 4617 C CA . THR A 1 601 ? 10.025 10.237 -29.602 1.00 95.56 601 THR A CA 1
ATOM 4618 C C . THR A 1 601 ? 11.499 9.969 -29.896 1.00 95.56 601 THR A C 1
ATOM 4620 O O . THR A 1 601 ? 12.114 10.655 -30.714 1.00 95.56 601 THR A O 1
ATOM 4623 N N . SER A 1 602 ? 12.051 8.960 -29.221 1.00 93.38 602 SER A N 1
ATOM 4624 C CA . SER A 1 602 ? 13.341 8.336 -29.538 1.00 93.38 602 SER A CA 1
ATOM 4625 C C . SER A 1 602 ? 13.127 6.819 -29.627 1.00 93.38 602 SER A C 1
ATOM 4627 O O . SER A 1 602 ? 12.728 6.245 -28.615 1.00 93.38 602 SER A O 1
ATOM 4629 N N . PRO A 1 603 ? 13.295 6.165 -30.788 1.00 92.94 603 PRO A N 1
ATOM 4630 C CA . PRO A 1 603 ? 13.652 6.738 -32.084 1.00 92.94 603 PRO A CA 1
ATOM 4631 C C . PRO A 1 603 ? 12.617 7.751 -32.602 1.00 92.94 603 PRO A C 1
ATOM 4633 O O . PRO A 1 603 ? 11.473 7.797 -32.144 1.00 92.94 603 PRO A O 1
ATOM 4636 N N . SER A 1 604 ? 13.007 8.568 -33.588 1.00 89.00 604 SER A N 1
ATOM 4637 C CA . SER A 1 604 ? 12.140 9.621 -34.160 1.00 89.00 604 SER A CA 1
ATOM 4638 C C . SER A 1 604 ? 10.848 9.104 -34.810 1.00 89.00 604 SER A C 1
ATOM 4640 O O . SER A 1 604 ? 9.907 9.870 -35.013 1.00 89.00 604 SER A O 1
ATOM 4642 N N . GLN A 1 605 ? 10.797 7.811 -35.129 1.00 89.12 605 GLN A N 1
ATOM 4643 C CA . GLN A 1 605 ? 9.607 7.110 -35.587 1.00 89.12 605 GLN A CA 1
ATOM 4644 C C . GLN A 1 605 ? 9.431 5.846 -34.754 1.00 89.12 605 GLN A C 1
ATOM 4646 O O . GLN A 1 605 ? 10.384 5.098 -34.547 1.00 89.12 605 GLN A O 1
ATOM 4651 N N . LEU A 1 606 ? 8.203 5.608 -34.296 1.00 95.44 606 LEU A N 1
ATOM 4652 C CA . LEU A 1 606 ? 7.824 4.384 -33.598 1.00 95.44 606 LEU A CA 1
ATOM 4653 C C . LEU A 1 606 ? 6.870 3.563 -34.474 1.00 95.44 606 LEU A C 1
ATOM 4655 O O . LEU A 1 606 ? 6.011 4.143 -35.146 1.00 95.44 606 LEU A O 1
ATOM 4659 N N . PRO A 1 607 ? 6.994 2.227 -34.482 1.00 96.81 607 PRO A N 1
ATOM 4660 C CA . PRO A 1 607 ? 6.166 1.367 -35.315 1.00 96.81 607 PRO A CA 1
ATOM 4661 C C . PRO A 1 607 ? 4.710 1.376 -34.835 1.00 96.81 607 PRO A C 1
ATOM 4663 O O . PRO A 1 607 ? 4.411 1.037 -33.690 1.00 96.81 607 PRO A O 1
ATOM 4666 N N . SER A 1 608 ? 3.780 1.722 -35.728 1.00 96.38 608 SER A N 1
ATOM 4667 C CA . SER A 1 608 ? 2.341 1.675 -35.429 1.00 96.38 608 SER A CA 1
ATOM 4668 C C . SER A 1 608 ? 1.736 0.282 -35.540 1.00 96.38 608 SER A C 1
ATOM 4670 O O . SER A 1 608 ? 0.651 0.043 -35.007 1.00 96.38 608 SER A O 1
ATOM 4672 N N . CYS A 1 609 ? 2.425 -0.635 -36.231 1.00 97.12 609 CYS A N 1
ATOM 4673 C CA . CYS A 1 609 ? 1.957 -1.994 -36.489 1.00 97.12 609 CYS A CA 1
ATOM 4674 C C . CYS A 1 609 ? 0.580 -2.030 -37.173 1.00 97.12 609 CYS A C 1
ATOM 4676 O O . CYS A 1 609 ? -0.280 -2.817 -36.781 1.00 97.12 609 CYS A O 1
ATOM 4678 N N . ASN A 1 610 ? 0.325 -1.126 -38.129 1.00 96.75 610 ASN A N 1
ATOM 4679 C CA . ASN A 1 610 ? -0.986 -0.975 -38.775 1.00 96.75 610 ASN A CA 1
ATOM 4680 C C . ASN A 1 610 ? -2.122 -0.801 -37.742 1.00 96.75 610 ASN A C 1
ATOM 4682 O O . ASN A 1 610 ? -3.063 -1.594 -37.683 1.00 96.75 610 ASN A O 1
ATOM 4686 N N . ASP A 1 611 ? -1.980 0.191 -36.857 1.00 95.94 611 ASP A N 1
ATOM 4687 C CA . ASP A 1 611 ? -2.872 0.418 -35.707 1.00 95.94 611 ASP A CA 1
ATOM 4688 C C . ASP A 1 611 ? -3.031 -0.813 -34.794 1.00 95.94 611 ASP A C 1
ATOM 4690 O O . ASP A 1 611 ? -4.119 -1.114 -34.289 1.00 95.94 611 ASP A O 1
ATOM 4694 N N . GLY A 1 612 ? -1.928 -1.540 -34.600 1.00 94.50 612 GLY A N 1
ATOM 4695 C CA . GLY A 1 612 ? -1.862 -2.773 -33.816 1.00 94.50 612 GLY A CA 1
ATOM 4696 C C . GLY A 1 612 ? -2.420 -4.023 -34.508 1.00 94.50 612 GLY A C 1
ATOM 4697 O O . GLY A 1 612 ? -2.481 -5.070 -33.866 1.00 94.50 612 GLY A O 1
ATOM 4698 N N . ARG A 1 613 ? -2.839 -3.946 -35.780 1.00 96.44 613 ARG A N 1
ATOM 4699 C CA . ARG A 1 613 ? -3.380 -5.091 -36.544 1.00 96.44 613 ARG A CA 1
ATOM 4700 C C . ARG A 1 613 ? -2.306 -6.019 -37.099 1.00 96.44 613 ARG A C 1
ATOM 4702 O O . ARG A 1 613 ? -2.606 -7.175 -37.372 1.00 96.44 613 ARG A O 1
ATOM 4709 N N . ASP A 1 614 ? -1.087 -5.518 -37.257 1.00 96.44 614 ASP A N 1
ATOM 4710 C CA . ASP A 1 614 ? 0.069 -6.286 -37.713 1.00 96.44 614 ASP A CA 1
ATOM 4711 C C . ASP A 1 614 ? 1.268 -6.090 -36.768 1.00 96.44 614 ASP A C 1
ATOM 4713 O O . ASP A 1 614 ? 2.210 -5.359 -37.090 1.00 96.44 614 ASP A O 1
ATOM 4717 N N . PRO A 1 615 ? 1.240 -6.691 -35.561 1.00 93.06 615 PRO A N 1
ATOM 4718 C CA . PRO A 1 615 ? 2.352 -6.586 -34.620 1.00 93.06 615 PRO A CA 1
ATOM 4719 C C . PRO A 1 615 ? 3.662 -7.164 -35.170 1.00 93.06 615 PRO A C 1
ATOM 4721 O O . PRO A 1 615 ? 4.731 -6.681 -34.814 1.00 93.06 615 PRO A O 1
ATOM 4724 N N . GLY A 1 616 ? 3.599 -8.157 -36.065 1.00 91.56 616 GLY A N 1
ATOM 4725 C CA . GLY A 1 616 ? 4.786 -8.799 -36.641 1.00 91.56 616 GLY A CA 1
ATOM 4726 C C . GLY A 1 616 ? 5.674 -7.852 -37.455 1.00 91.56 616 GLY A C 1
ATOM 4727 O O . GLY A 1 616 ? 6.862 -8.118 -37.607 1.00 91.56 616 GLY A O 1
ATOM 4728 N N . ALA A 1 617 ? 5.131 -6.722 -37.918 1.00 91.44 617 ALA A N 1
ATOM 4729 C CA . ALA A 1 617 ? 5.882 -5.693 -38.634 1.00 91.44 617 ALA A CA 1
ATOM 4730 C C . ALA A 1 617 ? 6.834 -4.866 -37.746 1.00 91.44 617 ALA A C 1
ATOM 4732 O O . ALA A 1 617 ? 7.659 -4.119 -38.270 1.00 91.44 617 ALA A O 1
ATOM 4733 N N . SER A 1 618 ? 6.721 -4.954 -36.416 1.00 96.00 618 SER A N 1
ATOM 4734 C CA . SER A 1 618 ? 7.621 -4.259 -35.492 1.00 96.00 618 SER A CA 1
ATOM 4735 C C . SER A 1 618 ? 8.773 -5.158 -35.064 1.00 96.00 618 SER A C 1
ATOM 4737 O O . SER A 1 618 ? 8.561 -6.173 -34.397 1.00 96.00 618 SER A O 1
ATOM 4739 N N . ILE A 1 619 ? 9.989 -4.756 -35.432 1.00 92.56 619 ILE A N 1
ATOM 4740 C CA . ILE A 1 619 ? 11.242 -5.420 -35.072 1.00 92.56 619 ILE A CA 1
ATOM 4741 C C . ILE A 1 619 ? 12.233 -4.343 -34.618 1.00 92.56 619 ILE A C 1
ATOM 4743 O O . ILE A 1 619 ? 12.411 -3.336 -35.306 1.00 92.56 619 ILE A O 1
ATOM 4747 N N . GLY A 1 620 ? 12.864 -4.543 -33.463 1.00 89.44 620 GLY A N 1
ATOM 4748 C CA . GLY A 1 620 ? 13.955 -3.706 -32.977 1.00 89.44 620 GLY A CA 1
ATOM 4749 C C . GLY A 1 620 ? 15.230 -3.926 -33.792 1.00 89.44 620 GLY A C 1
ATOM 4750 O O . GLY A 1 620 ? 15.586 -5.063 -34.111 1.00 89.44 620 GLY A O 1
ATOM 4751 N N . ILE A 1 621 ? 15.902 -2.829 -34.141 1.00 88.06 621 ILE A N 1
ATOM 4752 C CA . ILE A 1 621 ? 17.088 -2.787 -35.015 1.00 88.06 621 ILE A CA 1
ATOM 4753 C C . ILE A 1 621 ? 18.245 -1.971 -34.409 1.00 88.06 621 ILE A C 1
ATOM 4755 O O . ILE A 1 621 ? 19.121 -1.518 -35.142 1.00 88.06 621 ILE A O 1
ATOM 4759 N N . ALA A 1 622 ? 18.235 -1.815 -33.085 1.00 82.88 622 ALA A N 1
ATOM 4760 C CA . ALA A 1 622 ? 19.064 -0.932 -32.267 1.00 82.88 622 ALA A CA 1
ATOM 4761 C C . ALA A 1 622 ? 18.789 0.574 -32.419 1.00 82.88 622 ALA A C 1
ATOM 4763 O O . ALA A 1 622 ? 18.510 1.095 -33.501 1.00 82.88 622 ALA A O 1
ATOM 4764 N N . ASP A 1 623 ? 18.947 1.291 -31.306 1.00 87.50 623 ASP A N 1
ATOM 4765 C CA . ASP A 1 623 ? 19.148 2.740 -31.257 1.00 87.50 623 ASP A CA 1
ATOM 4766 C C . ASP A 1 623 ? 20.385 3.020 -30.393 1.00 87.50 623 ASP A C 1
ATOM 4768 O O . ASP A 1 623 ? 20.337 2.990 -29.164 1.00 87.50 623 ASP A O 1
ATOM 4772 N N . LEU A 1 624 ? 21.517 3.292 -31.050 1.00 81.81 624 LEU A N 1
ATOM 4773 C CA . LEU A 1 624 ? 22.821 3.429 -30.389 1.00 81.81 624 LEU A CA 1
ATOM 4774 C C . LEU A 1 624 ? 22.853 4.533 -29.322 1.00 81.81 624 LEU A C 1
ATOM 4776 O O . LEU A 1 624 ? 23.596 4.429 -28.346 1.00 81.81 624 LEU A O 1
ATOM 4780 N N . GLY A 1 625 ? 22.065 5.599 -29.492 1.00 82.19 625 GLY A N 1
ATOM 4781 C CA . GLY A 1 625 ? 21.989 6.673 -28.504 1.00 82.19 625 GLY A CA 1
ATOM 4782 C C . GLY A 1 625 ? 21.250 6.221 -27.247 1.00 82.19 625 GLY A C 1
ATOM 4783 O O . GLY A 1 625 ? 21.685 6.496 -26.125 1.00 82.19 625 GLY A O 1
ATOM 4784 N N . ASN A 1 626 ? 20.148 5.500 -27.442 1.00 90.00 626 ASN A N 1
ATOM 4785 C CA . ASN A 1 626 ? 19.319 4.990 -26.363 1.00 90.00 626 ASN A CA 1
ATOM 4786 C C . ASN A 1 626 ? 20.011 3.838 -25.612 1.00 90.00 626 ASN A C 1
ATOM 4788 O O . ASN A 1 626 ? 20.082 3.868 -24.382 1.00 90.00 626 ASN A O 1
ATOM 4792 N N . GLU A 1 627 ? 20.586 2.874 -26.330 1.00 83.62 627 GLU A N 1
ATOM 4793 C CA . GLU A 1 627 ? 21.362 1.774 -25.742 1.00 83.62 627 GLU A CA 1
ATOM 4794 C C . GLU A 1 627 ? 22.621 2.278 -25.032 1.00 83.62 627 GLU A C 1
ATOM 4796 O O . GLU A 1 627 ? 22.918 1.843 -23.917 1.00 83.62 627 GLU A O 1
ATOM 4801 N N . GLY A 1 628 ? 23.308 3.265 -25.620 1.00 80.44 628 GLY A N 1
ATOM 4802 C CA . GLY A 1 628 ? 24.408 3.966 -24.970 1.00 80.44 628 GLY A CA 1
ATOM 4803 C C . GLY A 1 628 ? 23.989 4.485 -23.597 1.00 80.44 628 GLY A C 1
ATOM 4804 O O . GLY A 1 628 ? 24.604 4.126 -22.601 1.00 80.44 628 GLY A O 1
ATOM 4805 N N . GLU A 1 629 ? 22.889 5.240 -23.501 1.00 86.19 629 GLU A N 1
ATOM 4806 C CA . GLU A 1 629 ? 22.394 5.739 -22.209 1.00 86.19 629 GLU A CA 1
ATOM 4807 C C . GLU A 1 629 ? 22.169 4.622 -21.171 1.00 86.19 629 GLU A C 1
ATOM 4809 O O . GLU A 1 629 ? 22.575 4.780 -20.015 1.00 86.19 629 GLU A O 1
ATOM 4814 N N . LEU A 1 630 ? 21.569 3.492 -21.565 1.00 86.31 630 LEU A N 1
ATOM 4815 C CA . LEU A 1 630 ? 21.371 2.348 -20.665 1.00 86.31 630 LEU A CA 1
ATOM 4816 C C . LEU A 1 630 ? 22.705 1.796 -20.152 1.00 86.31 630 LEU A C 1
ATOM 4818 O O . LEU A 1 630 ? 22.832 1.516 -18.957 1.00 86.31 630 LEU A O 1
ATOM 4822 N N . LEU A 1 631 ? 23.708 1.698 -21.028 1.00 78.94 631 LEU A N 1
ATOM 4823 C CA . LEU A 1 631 ? 25.023 1.157 -20.697 1.00 78.94 631 LEU A CA 1
ATOM 4824 C C . LEU A 1 631 ? 25.812 1.996 -19.680 1.00 78.94 631 LEU A C 1
ATOM 4826 O O . LEU A 1 631 ? 26.596 1.419 -18.932 1.00 78.94 631 LEU A O 1
ATOM 4830 N N . SER A 1 632 ? 25.630 3.319 -19.561 1.00 77.75 632 SER A N 1
ATOM 4831 C CA . SER A 1 632 ? 26.298 4.043 -18.451 1.00 77.75 632 SER A CA 1
ATOM 4832 C C . SER A 1 632 ? 25.501 3.932 -17.181 1.00 77.75 632 SER A C 1
ATOM 4834 O O . SER A 1 632 ? 26.080 3.888 -16.092 1.00 77.75 632 SER A O 1
ATOM 4836 N N . CYS A 1 633 ? 24.178 3.919 -17.312 1.00 83.69 633 CYS A N 1
ATOM 4837 C CA . CYS A 1 633 ? 23.309 3.868 -16.166 1.00 83.69 633 CYS A CA 1
ATOM 4838 C C . CYS A 1 633 ? 23.460 2.535 -15.446 1.00 83.69 633 CYS A C 1
ATOM 4840 O O . CYS A 1 633 ? 23.632 2.556 -14.233 1.00 83.69 633 CYS A O 1
ATOM 4842 N N . ILE A 1 634 ? 23.588 1.408 -16.150 1.00 78.56 634 ILE A N 1
ATOM 4843 C CA . ILE A 1 634 ? 23.867 0.109 -15.518 1.00 78.56 634 ILE A CA 1
ATOM 4844 C C . ILE A 1 634 ? 25.170 0.099 -14.691 1.00 78.56 634 ILE A C 1
ATOM 4846 O O . ILE A 1 634 ? 25.211 -0.512 -13.624 1.00 78.56 634 ILE A O 1
ATOM 4850 N N . VAL A 1 635 ? 26.212 0.848 -15.077 1.00 71.25 635 VAL A N 1
ATOM 4851 C CA . VAL A 1 635 ? 27.441 0.951 -14.261 1.00 71.25 635 VAL A CA 1
ATOM 4852 C C . VAL A 1 635 ? 27.149 1.616 -12.911 1.00 71.25 635 VAL A C 1
ATOM 4854 O O . VAL A 1 635 ? 27.700 1.221 -11.878 1.00 71.25 635 VAL A O 1
ATOM 4857 N N . SER A 1 636 ? 26.253 2.603 -12.875 1.00 71.50 636 SER A N 1
ATOM 4858 C CA . SER A 1 636 ? 25.816 3.225 -11.620 1.00 71.50 636 SER A CA 1
ATOM 4859 C C . SER A 1 636 ? 24.995 2.279 -10.739 1.00 71.50 636 SER A C 1
ATOM 4861 O O . SER A 1 636 ? 25.056 2.400 -9.515 1.00 71.50 636 SER A O 1
ATOM 4863 N N . PHE A 1 637 ? 24.277 1.315 -11.325 1.00 73.06 637 PHE A N 1
ATOM 4864 C CA . PHE A 1 637 ? 23.548 0.285 -10.573 1.00 73.06 637 PHE A CA 1
ATOM 4865 C C . PHE A 1 637 ? 24.535 -0.645 -9.856 1.00 73.06 637 PHE A C 1
ATOM 4867 O O . PHE A 1 637 ? 24.416 -0.867 -8.651 1.00 73.06 637 PHE A O 1
ATOM 4874 N N . GLU A 1 638 ? 25.551 -1.121 -10.581 1.00 69.31 638 GLU A N 1
ATOM 4875 C CA . GLU A 1 638 ? 26.581 -2.034 -10.067 1.00 69.31 638 GLU A CA 1
ATOM 4876 C C . GLU A 1 638 ? 27.460 -1.380 -8.991 1.00 69.31 638 GLU A C 1
ATOM 4878 O O . GLU A 1 638 ? 27.789 -1.980 -7.966 1.00 69.31 638 GLU A O 1
ATOM 4883 N N . THR A 1 639 ? 27.837 -0.117 -9.202 1.00 68.12 639 THR A N 1
ATOM 4884 C CA . THR A 1 639 ? 28.745 0.607 -8.297 1.00 68.12 639 THR A CA 1
ATOM 4885 C C . THR A 1 639 ? 28.032 1.304 -7.140 1.00 68.12 639 THR A C 1
ATOM 4887 O O . THR A 1 639 ? 28.699 1.746 -6.203 1.00 68.12 639 THR A O 1
ATOM 4890 N N . ARG A 1 640 ? 26.696 1.431 -7.195 1.00 73.38 640 ARG A N 1
ATOM 4891 C CA . ARG A 1 640 ? 25.889 2.301 -6.316 1.00 73.38 640 ARG A CA 1
ATOM 4892 C C . ARG A 1 640 ? 26.404 3.746 -6.256 1.00 73.38 640 ARG A C 1
ATOM 4894 O O . ARG A 1 640 ? 26.204 4.444 -5.261 1.00 73.38 640 ARG A O 1
ATOM 4901 N N . ASN A 1 641 ? 27.069 4.190 -7.323 1.00 77.56 641 ASN A N 1
ATOM 4902 C CA . ASN A 1 641 ? 27.502 5.567 -7.491 1.00 77.56 641 ASN A CA 1
ATOM 4903 C C . ASN A 1 641 ? 26.454 6.331 -8.301 1.00 77.56 641 ASN A C 1
ATOM 4905 O O . ASN A 1 641 ? 26.385 6.212 -9.528 1.00 77.56 641 ASN A O 1
ATOM 4909 N N . TYR A 1 642 ? 25.633 7.115 -7.606 1.00 84.00 642 TYR A N 1
ATOM 4910 C CA . TYR A 1 642 ? 24.551 7.887 -8.214 1.00 84.00 642 TYR A CA 1
ATOM 4911 C C . TYR A 1 642 ? 25.016 9.279 -8.659 1.00 84.00 642 TYR A C 1
ATOM 4913 O O . TYR A 1 642 ? 24.387 10.291 -8.353 1.00 84.00 642 TYR A O 1
ATOM 4921 N N . ASP A 1 643 ? 26.147 9.322 -9.368 1.00 79.31 643 ASP A N 1
ATOM 4922 C CA . ASP A 1 643 ? 26.719 10.544 -9.932 1.00 79.31 643 ASP A CA 1
ATOM 4923 C C . ASP A 1 643 ? 25.997 10.931 -11.240 1.00 79.31 643 ASP A C 1
ATOM 4925 O O . ASP A 1 643 ? 26.031 10.167 -12.216 1.00 79.31 643 ASP A O 1
ATOM 4929 N N . PRO A 1 644 ? 25.373 12.123 -11.315 1.00 81.31 644 PRO A N 1
ATOM 4930 C CA . PRO A 1 644 ? 24.767 12.624 -12.545 1.00 81.31 644 PRO A CA 1
ATOM 4931 C C . PRO A 1 644 ? 25.725 12.735 -13.744 1.00 81.31 644 PRO A C 1
ATOM 4933 O O . PRO A 1 644 ? 25.261 12.731 -14.885 1.00 81.31 644 PRO A O 1
ATOM 4936 N N . ALA A 1 645 ? 27.040 12.852 -13.515 1.00 78.88 645 ALA A N 1
ATOM 4937 C CA . ALA A 1 645 ? 28.047 12.892 -14.580 1.00 78.88 645 ALA A CA 1
ATOM 4938 C C . ALA A 1 645 ? 28.259 11.524 -15.257 1.00 78.88 645 ALA A C 1
ATOM 4940 O O . ALA A 1 645 ? 28.691 11.457 -16.416 1.00 78.88 645 ALA A O 1
ATOM 4941 N N . GLN A 1 646 ? 27.942 10.443 -14.537 1.00 80.25 646 GLN A N 1
ATOM 4942 C CA . GLN A 1 646 ? 28.016 9.066 -15.014 1.00 80.25 646 GLN A CA 1
ATOM 4943 C C . GLN A 1 646 ? 26.701 8.637 -15.672 1.00 80.25 646 GLN A C 1
ATOM 4945 O O . GLN A 1 646 ? 26.703 8.154 -16.805 1.00 80.25 646 GLN A O 1
ATOM 4950 N N . CYS A 1 647 ? 25.573 8.856 -14.996 1.00 85.62 647 CYS A N 1
ATOM 4951 C CA . CYS A 1 647 ? 24.253 8.504 -15.501 1.00 85.62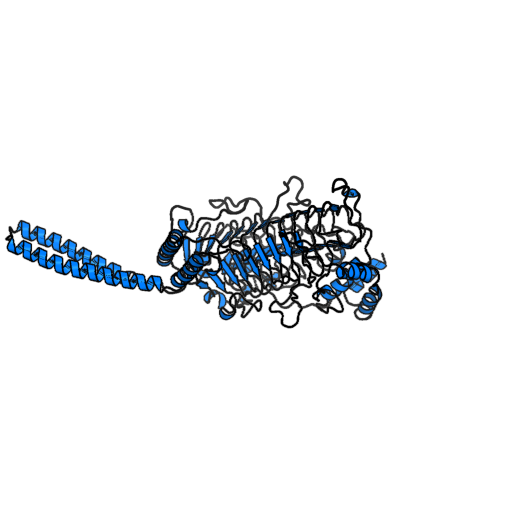 647 CYS A CA 1
ATOM 4952 C C . CYS A 1 647 ? 23.305 9.701 -15.370 1.00 85.62 647 CYS A C 1
ATOM 4954 O O . CYS A 1 647 ? 23.063 10.193 -14.262 1.00 85.62 647 CYS A O 1
ATOM 4956 N N . PRO A 1 648 ? 22.701 10.172 -16.477 1.00 87.00 648 PRO A N 1
ATOM 4957 C CA . PRO A 1 648 ? 21.889 11.380 -16.453 1.00 87.00 648 PRO A CA 1
ATOM 4958 C C . PRO A 1 648 ? 20.612 11.232 -15.617 1.00 87.00 648 PRO A C 1
ATOM 4960 O O . PRO A 1 648 ? 19.953 12.242 -15.372 1.00 87.00 648 PRO A O 1
ATOM 4963 N N . TRP A 1 649 ? 20.237 10.016 -15.203 1.00 91.75 649 TRP A N 1
ATOM 4964 C CA . TRP A 1 649 ? 19.028 9.690 -14.435 1.00 91.75 649 TRP A CA 1
ATOM 4965 C C . TRP A 1 649 ? 18.973 10.348 -13.057 1.00 91.75 649 TRP A C 1
ATOM 4967 O O . TRP A 1 649 ? 17.879 10.641 -12.588 1.00 91.75 649 TRP A O 1
ATOM 4977 N N . PHE A 1 650 ? 20.120 10.669 -12.454 1.00 91.25 650 PHE A N 1
ATOM 4978 C CA . PHE A 1 650 ? 20.195 11.169 -11.070 1.00 91.25 650 PHE A CA 1
ATOM 4979 C C . PHE A 1 650 ? 20.088 12.693 -10.932 1.00 91.25 650 PHE A C 1
ATOM 4981 O O . PHE A 1 650 ? 20.192 13.250 -9.839 1.00 91.25 650 PHE A O 1
ATOM 4988 N N . SER A 1 651 ? 19.866 13.393 -12.044 1.00 90.50 651 SER A N 1
ATOM 4989 C CA . SER A 1 651 ? 19.600 14.833 -12.052 1.00 90.50 651 SER A CA 1
ATOM 4990 C C . SER A 1 651 ? 18.169 15.122 -12.478 1.00 90.50 651 SER A C 1
ATOM 4992 O O . SER A 1 651 ? 17.619 14.449 -13.350 1.00 90.50 651 SER A O 1
ATOM 4994 N N . THR A 1 652 ? 17.580 16.170 -11.900 1.00 93.00 652 THR A N 1
ATOM 4995 C CA . THR A 1 652 ? 16.343 16.749 -12.424 1.00 93.00 652 THR A CA 1
ATOM 4996 C C . THR A 1 652 ? 16.650 17.389 -13.779 1.00 93.00 652 THR A C 1
ATOM 4998 O O . THR A 1 652 ? 17.473 18.307 -13.831 1.00 93.00 652 THR A O 1
ATOM 5001 N N . PRO A 1 653 ? 16.023 16.942 -14.881 1.00 90.50 653 PRO A N 1
ATOM 5002 C CA . PRO A 1 653 ? 16.179 17.601 -16.173 1.00 90.50 653 PRO A CA 1
ATOM 5003 C C . PRO A 1 653 ? 15.655 19.042 -16.121 1.00 90.50 653 PRO A C 1
ATOM 5005 O O . PRO A 1 653 ? 14.813 19.356 -15.283 1.00 90.50 653 PRO A O 1
ATOM 5008 N N . PRO A 1 654 ? 16.082 19.939 -17.022 1.00 89.56 654 PRO A N 1
ATOM 5009 C CA . PRO A 1 654 ? 15.443 21.242 -17.134 1.00 89.56 654 PRO A CA 1
ATOM 5010 C C . PRO A 1 654 ? 13.979 21.083 -17.559 1.00 89.56 654 PRO A C 1
ATOM 5012 O O . PRO A 1 654 ? 13.653 20.225 -18.380 1.00 89.56 654 PRO A O 1
ATOM 5015 N N . LYS A 1 655 ? 13.102 21.952 -17.044 1.00 92.88 655 LYS A N 1
ATOM 5016 C CA . LYS A 1 655 ? 11.696 21.979 -17.454 1.00 92.88 655 LYS A CA 1
ATOM 5017 C C . LYS A 1 655 ? 11.587 22.166 -18.978 1.00 92.88 655 LYS A C 1
ATOM 5019 O O . LYS A 1 655 ? 12.132 23.147 -19.498 1.00 92.88 655 LYS A O 1
ATOM 5024 N N . PRO A 1 656 ? 10.864 21.292 -19.697 1.00 85.50 656 PRO A N 1
ATOM 5025 C CA . PRO A 1 656 ? 10.671 21.437 -21.130 1.00 85.50 656 PRO A CA 1
ATOM 5026 C C . PRO A 1 656 ? 9.944 22.748 -21.445 1.00 85.50 656 PRO A C 1
ATOM 5028 O O . PRO A 1 656 ? 8.884 23.046 -20.896 1.00 85.50 656 PRO A O 1
ATOM 5031 N N . SER A 1 657 ? 10.500 23.535 -22.365 1.00 68.75 657 SER A N 1
ATOM 5032 C CA . SER A 1 657 ? 9.739 24.557 -23.088 1.00 68.75 657 SER A CA 1
ATOM 5033 C C . SER A 1 657 ? 9.445 24.041 -24.492 1.00 68.75 657 SER A C 1
ATOM 5035 O O . SER A 1 657 ? 10.229 23.251 -25.025 1.00 68.75 657 SER A O 1
ATOM 5037 N N . ALA A 1 658 ? 8.367 24.516 -25.126 1.00 54.09 658 ALA A N 1
ATOM 5038 C CA . ALA A 1 658 ? 7.984 24.098 -26.482 1.00 54.09 658 ALA A CA 1
ATOM 5039 C C . ALA A 1 658 ? 9.139 24.201 -27.507 1.00 54.09 658 ALA A C 1
ATOM 5041 O O . ALA A 1 658 ? 9.189 23.438 -28.463 1.00 54.09 658 ALA A O 1
ATOM 5042 N N . ARG A 1 659 ? 10.106 25.104 -27.280 1.00 49.78 659 ARG A N 1
ATOM 5043 C CA . ARG A 1 659 ? 11.274 25.340 -28.146 1.00 49.78 659 ARG A CA 1
ATOM 5044 C C . ARG A 1 659 ? 12.556 24.635 -27.672 1.00 49.78 659 ARG A C 1
ATOM 5046 O O . ARG A 1 659 ? 13.461 24.430 -28.476 1.00 49.78 659 ARG A O 1
ATOM 5053 N N . ALA A 1 660 ? 12.658 24.278 -26.387 1.00 49.44 660 ALA A N 1
ATOM 5054 C CA . ALA A 1 660 ? 13.824 23.600 -25.808 1.00 49.44 660 ALA A CA 1
ATOM 5055 C C . ALA A 1 660 ? 13.740 22.071 -25.909 1.00 49.44 660 ALA A C 1
ATOM 5057 O O . ALA A 1 660 ? 14.769 21.449 -26.149 1.00 49.44 660 ALA A O 1
ATOM 5058 N N . ALA A 1 661 ? 12.541 21.479 -25.819 1.00 49.34 661 ALA A N 1
ATOM 5059 C CA . ALA A 1 661 ? 12.341 20.036 -26.008 1.00 49.34 661 ALA A CA 1
ATOM 5060 C C . ALA A 1 661 ? 12.765 19.592 -27.422 1.00 49.34 661 ALA A C 1
ATOM 5062 O O . ALA A 1 661 ? 13.533 18.648 -27.592 1.00 49.34 661 ALA A O 1
ATOM 5063 N N . GLN A 1 662 ? 12.379 20.380 -28.433 1.00 48.44 662 GLN A N 1
ATOM 5064 C CA . GLN A 1 662 ? 12.790 20.195 -29.828 1.00 48.44 662 GLN A CA 1
ATOM 5065 C C . GLN A 1 662 ? 14.310 20.343 -30.027 1.00 48.44 662 GLN A C 1
ATOM 5067 O O . GLN A 1 662 ? 14.911 19.582 -30.777 1.00 48.44 662 GLN A O 1
ATOM 5072 N N . ARG A 1 663 ? 14.964 21.289 -29.333 1.00 45.75 663 ARG A N 1
ATOM 5073 C CA . ARG A 1 663 ? 16.424 21.491 -29.422 1.00 45.75 663 ARG A CA 1
ATOM 5074 C C . ARG A 1 663 ? 17.229 20.431 -28.664 1.00 45.75 663 ARG A C 1
ATOM 5076 O O . ARG A 1 663 ? 18.303 20.065 -29.126 1.00 45.75 663 ARG A O 1
ATOM 5083 N N . GLN A 1 664 ? 16.731 19.924 -27.535 1.00 51.66 664 GLN A N 1
ATOM 5084 C CA . GLN A 1 664 ? 17.383 18.849 -26.774 1.00 51.66 664 GLN A CA 1
ATOM 5085 C C . GLN A 1 664 ? 17.305 17.492 -27.476 1.00 51.66 664 GLN A C 1
ATOM 5087 O O . GLN A 1 664 ? 18.276 16.742 -27.414 1.00 51.66 664 GLN A O 1
ATOM 5092 N N . ALA A 1 665 ? 16.200 17.197 -28.170 1.00 48.34 665 ALA A N 1
ATOM 5093 C CA . ALA A 1 665 ? 16.085 16.005 -29.010 1.00 48.34 665 ALA A CA 1
ATOM 5094 C C . ALA A 1 665 ? 17.122 16.017 -30.152 1.00 48.34 665 ALA A C 1
AT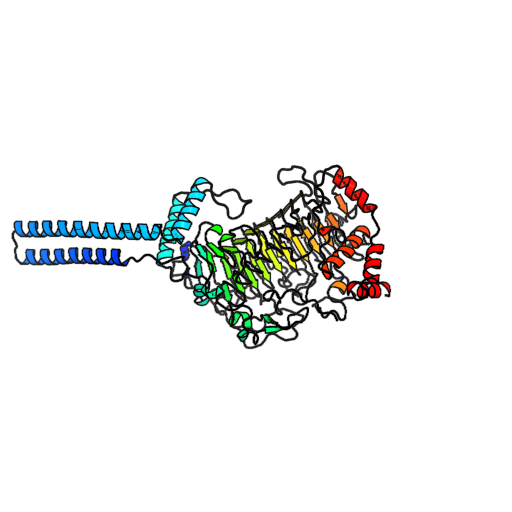OM 5096 O O . ALA A 1 665 ? 17.820 15.030 -30.367 1.00 48.34 665 ALA A O 1
ATOM 5097 N N . VAL A 1 666 ? 17.306 17.170 -30.810 1.00 43.88 666 VAL A N 1
ATOM 5098 C CA . VAL A 1 666 ? 18.295 17.348 -31.892 1.00 43.88 666 VAL A CA 1
ATOM 5099 C C . VAL A 1 666 ? 19.741 17.327 -31.374 1.00 43.88 666 VAL A C 1
ATOM 5101 O O . VAL A 1 666 ? 20.597 16.703 -31.990 1.00 43.88 666 VAL A O 1
ATOM 5104 N N . ALA A 1 667 ? 20.028 17.953 -30.227 1.00 41.41 667 ALA A N 1
ATOM 5105 C CA . ALA A 1 667 ? 21.384 17.995 -29.667 1.00 41.41 667 ALA A CA 1
ATOM 5106 C C . ALA A 1 667 ? 21.870 16.635 -29.125 1.00 41.41 667 ALA A C 1
ATOM 5108 O O . ALA A 1 667 ? 23.072 16.383 -29.100 1.00 41.41 667 ALA A O 1
ATOM 5109 N N . ARG A 1 668 ? 20.960 15.745 -28.700 1.00 50.78 668 ARG A N 1
ATOM 5110 C CA . ARG A 1 668 ? 21.311 14.391 -28.230 1.00 50.78 668 ARG A CA 1
ATOM 5111 C C . ARG A 1 668 ? 21.473 13.378 -29.356 1.00 50.78 668 ARG A C 1
ATOM 5113 O O . ARG A 1 668 ? 22.332 12.516 -29.233 1.00 50.78 668 ARG A O 1
ATOM 5120 N N . ALA A 1 669 ? 20.769 13.552 -30.476 1.00 42.66 669 ALA A N 1
ATOM 5121 C CA . ALA A 1 669 ? 21.044 12.810 -31.710 1.00 42.66 669 ALA A CA 1
ATOM 5122 C C . ALA A 1 669 ? 22.477 13.042 -32.249 1.00 42.66 669 ALA A C 1
ATOM 5124 O O . ALA A 1 669 ? 22.923 12.332 -33.142 1.00 42.66 669 ALA A O 1
ATOM 5125 N N . GLN A 1 670 ? 23.199 14.034 -31.709 1.00 39.28 670 GLN A N 1
ATOM 5126 C CA . GLN A 1 670 ? 24.549 14.425 -32.119 1.00 39.28 670 GLN A CA 1
ATOM 5127 C C . GLN A 1 670 ? 25.630 14.179 -31.046 1.00 39.28 670 GLN A C 1
ATOM 5129 O O . GLN A 1 670 ? 26.798 14.465 -31.297 1.00 39.28 670 GLN A O 1
ATOM 5134 N N . ALA A 1 671 ? 25.288 13.655 -29.861 1.00 37.94 671 ALA A N 1
ATOM 5135 C CA . ALA A 1 671 ? 26.237 13.488 -28.757 1.00 37.94 671 ALA A CA 1
ATOM 5136 C C . ALA A 1 671 ? 26.601 12.011 -28.521 1.00 37.94 671 ALA A C 1
ATOM 5138 O O . ALA A 1 671 ? 25.980 11.334 -27.707 1.00 37.94 671 ALA A O 1
ATOM 5139 N N . SER A 1 672 ? 27.659 11.546 -29.191 1.00 48.03 672 SER A N 1
ATOM 5140 C CA . SER A 1 672 ? 28.426 10.353 -28.803 1.00 48.03 672 SER A CA 1
ATOM 5141 C C . SER A 1 672 ? 29.743 10.785 -28.150 1.00 48.03 672 SER A C 1
ATOM 5143 O O . SER A 1 672 ? 30.493 11.562 -28.744 1.00 48.03 672 SER A O 1
ATOM 5145 N N . PRO A 1 673 ? 30.003 10.345 -26.905 1.00 49.88 673 PRO A N 1
ATOM 5146 C CA . PRO A 1 673 ? 31.317 9.779 -26.589 1.00 49.88 673 PRO A CA 1
ATOM 5147 C C . PRO A 1 673 ? 31.203 8.608 -25.593 1.00 49.88 673 PRO A C 1
ATOM 5149 O O . PRO A 1 673 ? 31.913 8.549 -24.588 1.00 49.88 673 PRO A O 1
ATOM 5152 N N . PHE A 1 674 ? 30.242 7.712 -25.805 1.00 49.78 674 PHE A N 1
ATOM 5153 C CA . PHE A 1 674 ? 29.851 6.740 -24.783 1.00 49.78 674 PHE A CA 1
ATOM 5154 C C . PHE A 1 674 ? 30.738 5.490 -24.721 1.00 49.78 674 PHE A C 1
ATOM 5156 O O . PHE A 1 674 ? 31.047 5.011 -23.631 1.00 49.78 674 PHE A O 1
ATOM 5163 N N . GLU A 1 675 ? 31.249 5.041 -25.869 1.00 47.81 675 GLU A N 1
ATOM 5164 C CA . GLU A 1 675 ? 32.233 3.950 -25.954 1.00 47.81 675 GLU A CA 1
ATOM 5165 C C . GLU A 1 675 ? 33.537 4.275 -25.216 1.00 47.81 675 GLU A C 1
ATOM 5167 O O . GLU A 1 675 ? 34.131 3.398 -24.594 1.00 47.81 675 GLU A O 1
ATOM 5172 N N . GLY A 1 676 ? 33.976 5.541 -25.242 1.00 52.59 676 GLY A N 1
ATOM 5173 C CA . GLY A 1 676 ? 35.172 5.989 -24.522 1.00 52.59 676 GLY A CA 1
ATOM 5174 C C . GLY A 1 676 ? 35.059 5.737 -23.021 1.00 52.59 676 GLY A C 1
ATOM 5175 O O . GLY A 1 676 ? 35.932 5.113 -22.439 1.00 52.59 676 GLY A O 1
ATOM 5176 N N . LYS A 1 677 ? 33.925 6.105 -22.415 1.00 53.59 677 LYS A N 1
ATOM 5177 C CA . LYS A 1 677 ? 33.719 5.979 -20.965 1.00 53.59 677 LYS A CA 1
ATOM 5178 C C . LYS A 1 677 ? 33.587 4.533 -20.478 1.00 53.59 677 LYS A C 1
ATOM 5180 O O . LYS A 1 677 ? 33.982 4.244 -19.353 1.00 53.59 677 LYS A O 1
ATOM 5185 N N . ILE A 1 678 ? 33.010 3.641 -21.286 1.00 50.94 678 ILE A N 1
ATOM 5186 C CA . ILE A 1 678 ? 32.892 2.212 -20.944 1.00 50.94 678 ILE A CA 1
ATOM 5187 C C . ILE A 1 678 ? 34.263 1.542 -21.019 1.00 50.94 678 ILE A C 1
ATOM 5189 O O . ILE A 1 678 ? 34.628 0.803 -20.107 1.00 50.94 678 ILE A O 1
ATOM 5193 N N . ARG A 1 679 ? 35.042 1.853 -22.059 1.00 55.00 679 ARG A N 1
ATOM 5194 C CA . ARG A 1 679 ? 36.429 1.402 -22.186 1.00 55.00 679 ARG A CA 1
ATOM 5195 C C . ARG A 1 679 ? 37.288 1.917 -21.031 1.00 55.00 679 ARG A C 1
ATOM 5197 O O . ARG A 1 679 ? 37.895 1.100 -20.355 1.00 55.00 679 ARG A O 1
ATOM 5204 N N . ASP A 1 680 ? 37.219 3.209 -20.705 1.00 58.00 680 ASP A N 1
ATOM 5205 C CA . ASP A 1 680 ? 37.925 3.787 -19.551 1.00 58.00 680 ASP A CA 1
ATOM 5206 C C . ASP A 1 680 ? 37.519 3.102 -18.225 1.00 58.00 680 ASP A C 1
ATOM 5208 O O . ASP A 1 680 ? 38.355 2.844 -17.355 1.00 58.00 680 ASP A O 1
ATOM 5212 N N . PHE A 1 681 ? 36.229 2.769 -18.057 1.00 59.03 681 PHE A N 1
ATOM 5213 C CA . PHE A 1 681 ? 35.735 2.035 -16.889 1.00 59.03 681 PHE A CA 1
ATOM 5214 C C . PHE A 1 681 ? 36.286 0.606 -16.831 1.00 59.03 681 PHE A C 1
ATOM 5216 O O . PHE A 1 681 ? 36.735 0.182 -15.768 1.00 59.03 681 PHE A O 1
ATOM 5223 N N . CYS A 1 682 ? 36.278 -0.130 -17.943 1.00 57.94 682 CYS A N 1
ATOM 5224 C CA . CYS A 1 682 ? 36.768 -1.506 -17.982 1.00 57.94 682 CYS A CA 1
ATOM 5225 C C . CYS A 1 682 ? 38.294 -1.609 -17.918 1.00 57.94 682 CYS A C 1
ATOM 5227 O O . CYS A 1 682 ? 38.805 -2.542 -17.304 1.00 57.94 682 CYS A O 1
ATOM 5229 N N . GLU A 1 683 ? 39.018 -0.611 -18.424 1.00 68.69 683 GLU A N 1
ATOM 5230 C CA . GLU A 1 683 ? 40.462 -0.465 -18.220 1.00 68.69 683 GLU A CA 1
ATOM 5231 C C . GLU A 1 683 ? 40.795 -0.168 -16.746 1.00 68.69 683 GLU A C 1
ATOM 5233 O O . GLU A 1 683 ? 41.748 -0.722 -16.196 1.00 68.69 683 GLU A O 1
ATOM 5238 N N . GLY A 1 684 ? 39.986 0.655 -16.066 1.00 54.88 684 GLY A N 1
ATOM 5239 C CA . GLY A 1 684 ? 40.173 0.984 -14.648 1.00 54.88 684 GLY A CA 1
ATOM 5240 C C . GLY A 1 684 ? 39.632 -0.055 -13.652 1.00 54.88 684 GLY A C 1
ATOM 5241 O O . GLY A 1 684 ? 40.053 -0.076 -12.492 1.00 54.88 684 GLY A O 1
ATOM 5242 N N . ARG A 1 685 ? 38.673 -0.895 -14.066 1.00 51.06 685 ARG A N 1
ATOM 5243 C CA . ARG A 1 685 ? 37.958 -1.887 -13.234 1.00 51.06 685 ARG A CA 1
ATOM 5244 C C . ARG A 1 685 ? 37.699 -3.194 -14.011 1.00 51.06 685 ARG A C 1
ATOM 5246 O O . ARG A 1 685 ? 36.541 -3.599 -14.150 1.00 51.06 685 ARG A O 1
ATOM 5253 N N . PRO A 1 686 ? 38.745 -3.901 -14.478 1.00 56.59 686 PRO A N 1
ATOM 5254 C CA . PRO A 1 686 ? 38.590 -5.110 -15.300 1.00 56.59 686 PRO A CA 1
ATOM 5255 C C . PRO A 1 686 ? 37.908 -6.272 -14.554 1.00 56.59 686 PRO A C 1
ATOM 5257 O O . PRO A 1 686 ? 37.383 -7.209 -15.152 1.00 56.59 686 PRO A O 1
ATOM 5260 N N . ASP A 1 687 ? 37.870 -6.221 -13.221 1.00 53.97 687 ASP A N 1
ATOM 5261 C CA . ASP A 1 687 ? 37.188 -7.193 -12.374 1.00 53.97 687 ASP A CA 1
ATOM 5262 C C . ASP A 1 687 ? 35.663 -6.995 -12.309 1.00 53.97 687 ASP A C 1
ATOM 5264 O O . ASP A 1 687 ? 34.950 -7.908 -11.863 1.00 53.97 687 ASP A O 1
ATOM 5268 N N . ALA A 1 688 ? 35.142 -5.849 -12.767 1.00 48.69 688 ALA A N 1
ATOM 5269 C CA . ALA A 1 688 ? 33.714 -5.562 -12.771 1.00 48.69 688 ALA A CA 1
ATOM 5270 C C . ALA A 1 688 ? 32.951 -6.616 -13.602 1.00 48.69 688 ALA A C 1
ATOM 5272 O O . ALA A 1 688 ? 33.346 -6.910 -14.734 1.00 48.69 688 ALA A O 1
ATOM 5273 N N . PRO A 1 689 ? 31.849 -7.199 -13.081 1.00 49.69 689 PRO A N 1
ATOM 5274 C CA . PRO A 1 689 ? 31.097 -8.237 -13.787 1.00 49.69 689 PRO A CA 1
ATOM 5275 C C . PRO A 1 689 ? 30.656 -7.815 -15.189 1.00 49.69 689 PRO A C 1
ATOM 5277 O O . PRO A 1 689 ? 30.671 -8.639 -16.091 1.00 49.69 689 PRO A O 1
ATOM 5280 N N . ILE A 1 690 ? 30.315 -6.538 -15.379 1.00 48.88 690 ILE A N 1
ATOM 5281 C CA . ILE A 1 690 ? 29.907 -5.991 -16.674 1.00 48.88 690 ILE A CA 1
ATOM 5282 C C . ILE A 1 690 ? 31.031 -6.006 -17.722 1.00 48.88 690 ILE A C 1
ATOM 5284 O O . ILE A 1 690 ? 30.749 -6.304 -18.872 1.00 48.88 690 ILE A O 1
ATOM 5288 N N . CYS A 1 691 ? 32.292 -5.791 -17.337 1.00 57.00 691 CYS A N 1
ATOM 5289 C CA . CYS A 1 691 ? 33.430 -5.801 -18.265 1.00 57.00 691 CYS A CA 1
ATOM 5290 C C . CYS A 1 691 ? 33.746 -7.217 -18.746 1.00 57.00 691 CYS A C 1
ATOM 5292 O O . CYS A 1 691 ? 33.835 -7.464 -19.940 1.00 57.00 691 CYS A O 1
ATOM 5294 N N . ARG A 1 692 ? 33.728 -8.186 -17.822 1.00 56.78 692 ARG A N 1
ATOM 5295 C CA . ARG A 1 692 ? 33.838 -9.614 -18.165 1.00 56.78 692 ARG A CA 1
ATOM 5296 C C . ARG A 1 692 ? 32.656 -10.133 -18.997 1.00 56.78 692 ARG A C 1
ATOM 5298 O O . ARG A 1 692 ? 32.810 -11.116 -19.711 1.00 56.78 692 ARG A O 1
ATOM 5305 N N . ARG A 1 693 ? 31.477 -9.507 -18.880 1.00 56.66 693 ARG A N 1
ATOM 5306 C CA . ARG A 1 693 ? 30.271 -9.819 -19.673 1.00 56.66 693 ARG A CA 1
ATOM 5307 C C . ARG A 1 693 ? 30.288 -9.160 -21.059 1.00 56.66 693 ARG A C 1
ATOM 5309 O O . ARG A 1 693 ? 29.748 -9.752 -21.982 1.00 56.66 693 ARG A O 1
ATOM 5316 N N . LEU A 1 694 ? 30.892 -7.976 -21.196 1.00 50.34 694 LEU A N 1
ATOM 5317 C CA . LEU A 1 694 ? 31.084 -7.271 -22.471 1.00 50.34 694 LEU A CA 1
ATOM 5318 C C . LEU A 1 694 ? 32.103 -7.990 -23.358 1.00 50.34 694 LEU A C 1
ATOM 5320 O O . LEU A 1 694 ? 31.799 -8.245 -24.516 1.00 50.34 694 LEU A O 1
ATOM 5324 N N . ASP A 1 695 ? 33.249 -8.395 -22.804 1.00 45.97 695 ASP A N 1
ATOM 5325 C CA . ASP A 1 695 ? 34.274 -9.134 -23.557 1.00 45.97 695 ASP A CA 1
ATOM 5326 C C . ASP A 1 695 ? 33.725 -10.478 -24.075 1.00 45.97 695 ASP A C 1
ATOM 5328 O O . ASP A 1 695 ? 33.883 -10.814 -25.244 1.00 45.97 695 ASP A O 1
ATOM 5332 N N . ALA A 1 696 ? 32.955 -11.199 -23.250 1.00 39.66 696 ALA A N 1
ATOM 5333 C CA . ALA A 1 696 ? 32.317 -12.458 -23.646 1.00 39.66 696 ALA A CA 1
ATOM 5334 C C . ALA A 1 696 ? 31.201 -12.303 -24.702 1.00 39.66 696 ALA A C 1
ATOM 5336 O O . ALA A 1 696 ? 30.887 -13.271 -25.389 1.00 39.66 696 ALA A O 1
ATOM 5337 N N . ALA A 1 697 ? 30.587 -11.120 -24.819 1.00 36.66 697 ALA A N 1
ATOM 5338 C CA . ALA A 1 697 ? 29.563 -10.816 -25.824 1.00 36.66 697 ALA A CA 1
ATOM 5339 C C . ALA A 1 697 ? 30.149 -10.254 -27.134 1.00 36.66 697 ALA A C 1
ATOM 5341 O O . ALA A 1 697 ? 29.435 -10.180 -28.127 1.00 36.66 697 ALA A O 1
ATOM 5342 N N . LEU A 1 698 ? 31.419 -9.833 -27.126 1.00 35.50 698 LEU A N 1
ATOM 5343 C CA . LEU A 1 698 ? 32.149 -9.337 -28.298 1.00 35.50 698 LEU A CA 1
ATOM 5344 C C . LEU A 1 698 ? 33.044 -10.415 -28.940 1.00 35.50 698 LEU A C 1
ATOM 5346 O O . LEU A 1 698 ? 33.425 -10.273 -30.099 1.00 35.50 698 LEU A O 1
ATOM 5350 N N . GLU A 1 699 ? 33.384 -11.478 -28.203 1.00 31.92 699 GLU A N 1
ATOM 5351 C CA . GLU A 1 699 ? 34.176 -12.621 -28.688 1.00 31.92 699 GLU A CA 1
ATOM 5352 C C . GLU A 1 699 ? 33.337 -13.786 -29.262 1.00 31.92 699 GLU A C 1
ATOM 5354 O O . GLU A 1 699 ? 33.912 -14.755 -29.766 1.00 31.92 699 GLU A O 1
ATOM 5359 N N . GLY A 1 700 ? 32.002 -13.709 -29.211 1.00 29.47 700 GLY A N 1
ATOM 5360 C CA . GLY A 1 700 ? 31.066 -14.682 -29.800 1.00 29.47 700 GLY A CA 1
ATOM 5361 C C . GLY A 1 700 ? 30.150 -14.034 -30.823 1.00 29.47 700 GLY A C 1
ATOM 5362 O O . GLY A 1 700 ? 29.750 -14.755 -31.766 1.00 29.47 700 GLY A O 1
#

Radius of gyration: 30.27 Å; chains: 1; bounding box: 96×56×97 Å

Secondary structure (DSSP, 8-state):
---------SSSSPPP--BPPSS-BTTSSSPBSSSPPPPPPGGGTT-SSSSS-EEEE-SSPPPP-HHHHHHHHHHHHHHHHHHHHHHHHHHTT--HHHHHHHHHHHHHHHHHHHHHHHHHHHHHHHHHHHSHHHHHHHHHHHHHHHH-B-SSTTSPPBP--HHHHHHHHHHHHHHHHHEEESSHHHHHHH--TT-EEEE-SEEE--HHHHTSPSS-GGGGGGEEE-SSS--EEEE-HHHHHHSHHHHEEEEEE-EEE-SSPPPSSPPSS-BS-TTEEEESSTT-EEEE-SSSGGGEEEESS-GGGTTSSSTTTT--SSEEEEEES-TTEEEES-EEE--SSEEEEEES-EEEEEES-EEES-SSEEEEEES-EEEEEES-EEES-SSEEEEEES--S-STTSPTTSPP--SEEEES-EEESSSEEEEEET-TTEEEES-EEESSSEEEEEE----TTS-SSSPB--EEES-EEE-----TTSTT-SS--SS---TTEEEEEES-BS-EEES-EEES-SSEEEEEE---HHHHH-TTS----TT--TTS--SS-S-EEES-EESB-TTS-B---S-SEEE---TT-B--EEES-B-SSS--EESSS---HHHHT-GGG-B----HHHHHHHHHHHHHHHH----TTT-GGGSPPPPPPTTHHHHHHHHHTT---HHHHHHHHHHH-TTSHHHHHHHHHH--

Foldseek 3Di:
DDDDDDPCLQQPLFAQAFFADQDFQVPDPPTFFVAAFDDDDPLCLPPPPDPAHEAEAFADDQQDCVQLVVLVVQLVVLVVVLVVVLVVCVVVVHDPVVSVVSVVVSVVVNVVSVVSNVVSVVVSVVVLCPGPLLVLQVVVLVVCQVQADALAPPDDGDHDDPVNSVVLSVSVSVSSVNHDHHAQQVSLVPTWAQYEYEYGFDEHQLPVLLPQAALPPVLLVQWAFRQPPTDTNHHDLVSCVVPVSNAESHGREFFQFADFDQDVVHDLHRHHDHRGHDTTQALYEYEYSHPAQLRAEQEQADVVCPQHFQALHRGSHQESHAHEQRGNYEYYRHEFGNHQAERYEAGSYGHYEAYSYEFGRHQAESYAYASYFNEEHESYEFANHQHEREEDEQHDAQDPRDDPPHHRAAGYEYEHYEAAHYLEHYEYELRARYEYAHYEQANHQEDYEYAPLDAQSGANPPRENYEAAHYEFAHQQHFCLDPPRSHNHPALFQGLERYEYHFYEQYEAAHYEAFQSAAEDYEYEFDQLCSQDNPPSSRDHPPRDNVDRNGQAQYEHAHYEAQADPVRDGGHRLAYYEYQLPAFHFLYAYPHYDYPDDGGYVVNDTHHCVVSPHRRPRGRPGDCLRVLLVVQSVVCRQVVPLDCVRHVRNHRHPGDDPVVSVVVSVVSVVDDPRVVVVVVCCVVCVVRPVNVVVVVVVVD

Organism: NCBI:txid1097667

pLDDT: mean 89.86, std 14.92, range [20.41, 98.94]